Protein AF-0000000075740253 (afdb_homodimer)

Organism: Mycobacterium marinum (strain ATCC BAA-535 / M) (NCBI:txid216594)

Radius of gyration: 26.01 Å; Cα contacts (8 Å, |Δi|>4): 1065; chains: 2; bounding box: 44×81×61 Å

Sequence (544 aa):
MAKDFRFGLSVRFIKSRAALQELAKRAEDLGFDILCVPDHLGAAAPFPTLTAAAMVTTKMRLSMYVLNAAFYKPALLSRDAEALDLLSEGRLELGLGTGYVREEFDAAELPYPSAGARVDYLEHMTAYLKQHHPTVPILIAGNGNRVMTLAAQQADIVGLTGSNVHGADDPLAERVDFVRRAAGDRFDALELNLAITALPNEGETAPDLAMTRRYAPELSDEQILALHSVLGGSPREIADTLAGYRDIYGVTSFTVQDNHLDNFAKVIAELRMAKDFRFGLSVRFIKSRAALQELAKRAEDLGFDILCVPDHLGAAAPFPTLTAAAMVTTKMRLSMYVLNAAFYKPALLSRDAEALDLLSEGRLELGLGTGYVREEFDAAELPYPSAGARVDYLEHMTAYLKQHHPTVPILIAGNGNRVMTLAAQQADIVGLTGSNVHGADDPLAERVDFVRRAAGDRFDALELNLAITALPNEGETAPDLAMTRRYAPELSDEQILALHSVLGGSPREIADTLAGYRDIYGVTSFTVQDNHLDNFAKVIAELR

Structure (mmCIF, N/CA/C/O backbone):
data_AF-0000000075740253-model_v1
#
loop_
_entity.id
_entity.type
_entity.pdbx_description
1 polymer 'Conserved hypothetical oxidoreductase'
#
loop_
_atom_site.group_PDB
_atom_site.id
_atom_site.type_symbol
_atom_site.label_atom_id
_atom_site.label_alt_id
_atom_site.label_comp_id
_atom_site.label_asym_id
_atom_site.label_entity_id
_atom_site.label_seq_id
_atom_site.pdbx_PDB_ins_code
_atom_site.Cartn_x
_atom_site.Cartn_y
_atom_site.Cartn_z
_atom_site.occupancy
_atom_site.B_iso_or_equiv
_atom_site.auth_seq_id
_atom_site.auth_comp_id
_atom_site.auth_asym_id
_atom_site.auth_atom_id
_atom_site.pdbx_PDB_model_num
ATOM 1 N N . MET A 1 1 ? 12.32 -22.109 -29.703 1 45.5 1 MET A N 1
ATOM 2 C CA . MET A 1 1 ? 13.203 -22.266 -28.547 1 45.5 1 MET A CA 1
ATOM 3 C C . MET A 1 1 ? 12.422 -22.188 -27.25 1 45.5 1 MET A C 1
ATOM 5 O O . MET A 1 1 ? 11.453 -21.422 -27.141 1 45.5 1 MET A O 1
ATOM 9 N N . ALA A 1 2 ? 12.602 -23.141 -26.375 1 66.12 2 ALA A N 1
ATOM 10 C CA . ALA A 1 2 ? 11.828 -23.25 -25.141 1 66.12 2 ALA A CA 1
ATOM 11 C C . ALA A 1 2 ? 12.008 -22.016 -24.266 1 66.12 2 ALA A C 1
ATOM 13 O O . ALA A 1 2 ? 13.102 -21.438 -24.219 1 66.12 2 ALA A O 1
ATOM 14 N N . LYS A 1 3 ? 10.922 -21.469 -23.812 1 80.62 3 LYS A N 1
ATOM 15 C CA . LYS A 1 3 ? 10.961 -20.359 -22.875 1 80.62 3 LYS A CA 1
ATOM 16 C C . LYS A 1 3 ? 11.812 -20.703 -21.656 1 80.62 3 LYS A C 1
ATOM 18 O O . LYS A 1 3 ? 11.828 -21.844 -21.203 1 80.62 3 LYS A O 1
ATOM 23 N N . ASP A 1 4 ? 12.531 -19.766 -21.188 1 92.25 4 ASP A N 1
ATOM 24 C CA . ASP A 1 4 ? 13.375 -19.938 -20.016 1 92.25 4 ASP A CA 1
ATOM 25 C C . ASP A 1 4 ? 12.539 -20.109 -18.75 1 92.25 4 ASP A C 1
ATOM 27 O O . ASP A 1 4 ? 11.391 -19.656 -18.688 1 92.25 4 ASP A O 1
ATOM 31 N N . PHE A 1 5 ? 13.109 -20.781 -17.797 1 97.94 5 PHE A N 1
ATOM 32 C CA . PHE A 1 5 ? 12.445 -20.969 -16.516 1 97.94 5 PHE A CA 1
ATOM 33 C C . PHE A 1 5 ? 12.422 -19.656 -15.727 1 97.94 5 PHE A C 1
ATOM 35 O O . PHE A 1 5 ? 13.367 -18.875 -15.781 1 97.94 5 PHE A O 1
ATOM 42 N N . ARG A 1 6 ? 11.359 -19.484 -15.062 1 98.19 6 ARG A N 1
ATOM 43 C CA . ARG A 1 6 ? 11.273 -18.469 -14.016 1 98.19 6 ARG A CA 1
ATOM 44 C C . ARG A 1 6 ? 10.797 -19.078 -12.695 1 98.19 6 ARG A C 1
ATOM 46 O O . ARG A 1 6 ? 9.883 -19.906 -12.688 1 98.19 6 ARG A O 1
ATOM 53 N N . PHE A 1 7 ? 11.438 -18.641 -11.648 1 98.69 7 PHE A N 1
ATOM 54 C CA . PHE A 1 7 ? 11.148 -19.219 -10.336 1 98.69 7 PHE A CA 1
ATOM 55 C C . PHE A 1 7 ? 10.703 -18.141 -9.359 1 98.69 7 PHE A C 1
ATOM 57 O O . PHE A 1 7 ? 11.375 -17.109 -9.211 1 98.69 7 PHE A O 1
ATOM 64 N N . GLY A 1 8 ? 9.578 -18.406 -8.719 1 98.5 8 GLY A N 1
ATOM 65 C CA . GLY A 1 8 ? 9.031 -17.453 -7.754 1 98.5 8 GLY A CA 1
ATOM 66 C C . GLY A 1 8 ? 9.094 -17.969 -6.324 1 98.5 8 GLY A C 1
ATOM 67 O O . GLY A 1 8 ? 8.977 -19.172 -6.082 1 98.5 8 GLY A O 1
ATOM 68 N N . LEU A 1 9 ? 9.273 -17.078 -5.449 1 98.62 9 LEU A N 1
ATOM 69 C CA . LEU A 1 9 ? 9.234 -17.328 -4.012 1 98.62 9 LEU A CA 1
ATOM 70 C C . LEU A 1 9 ? 8.102 -16.547 -3.348 1 98.62 9 LEU A C 1
ATOM 72 O O . LEU A 1 9 ? 8.055 -15.32 -3.436 1 98.62 9 LEU A O 1
ATOM 76 N N . SER A 1 10 ? 7.227 -17.234 -2.691 1 98.06 10 SER A N 1
ATOM 77 C CA . SER A 1 10 ? 6.078 -16.625 -2.041 1 98.06 10 SER A CA 1
ATOM 78 C C . SER A 1 10 ? 6.348 -16.375 -0.56 1 98.06 10 SER A C 1
ATOM 80 O O . SER A 1 10 ? 6.664 -17.312 0.182 1 98.06 10 SER A O 1
ATOM 82 N N . VAL A 1 11 ? 6.191 -15.164 -0.185 1 98.06 11 VAL A N 1
ATOM 83 C CA . VAL A 1 11 ? 6.406 -14.742 1.196 1 98.06 11 VAL A CA 1
ATOM 84 C C . VAL A 1 11 ? 5.066 -14.398 1.846 1 98.06 11 VAL A C 1
ATOM 86 O O . VAL A 1 11 ? 4.453 -13.375 1.527 1 98.06 11 VAL A O 1
ATOM 89 N N . ARG A 1 12 ? 4.695 -15.164 2.814 1 95.88 12 ARG A N 1
ATOM 90 C CA . ARG A 1 12 ? 3.381 -14.984 3.418 1 95.88 12 ARG A CA 1
ATOM 91 C C . ARG A 1 12 ? 3.465 -14.102 4.66 1 95.88 12 ARG A C 1
ATOM 93 O O . ARG A 1 12 ? 2.523 -13.367 4.977 1 95.88 12 ARG A O 1
ATOM 100 N N . PHE A 1 13 ? 4.609 -14.234 5.352 1 97.19 13 PHE A N 1
ATOM 101 C CA . PHE A 1 13 ? 4.777 -13.492 6.59 1 97.19 13 PHE A CA 1
ATOM 102 C C . PHE A 1 13 ? 6.129 -12.781 6.617 1 97.19 13 PHE A C 1
ATOM 104 O O . PHE A 1 13 ? 7.094 -13.258 6.012 1 97.19 13 PHE A O 1
ATOM 111 N N . ILE A 1 14 ? 6.164 -11.727 7.254 1 97.5 14 ILE A N 1
ATOM 112 C CA . ILE A 1 14 ? 7.418 -11.023 7.504 1 97.5 14 ILE A CA 1
ATOM 113 C C . ILE A 1 14 ? 7.594 -10.805 9 1 97.5 14 ILE A C 1
ATOM 115 O O . ILE A 1 14 ? 6.637 -10.469 9.703 1 97.5 14 ILE A O 1
ATOM 119 N N . LYS A 1 15 ? 8.773 -10.984 9.492 1 97.12 15 LYS A N 1
ATOM 120 C CA . LYS A 1 15 ? 9.055 -10.93 10.922 1 97.12 15 LYS A CA 1
ATOM 121 C C . LYS A 1 15 ? 9.656 -9.578 11.312 1 97.12 15 LYS A C 1
ATOM 123 O O . LYS A 1 15 ? 9.453 -9.102 12.43 1 97.12 15 LYS A O 1
ATOM 128 N N . SER A 1 16 ? 10.445 -9.078 10.523 1 98.31 16 SER A N 1
ATOM 129 C CA . SER A 1 16 ? 11.133 -7.801 10.711 1 98.31 16 SER A CA 1
ATOM 130 C C . SER A 1 16 ? 11.641 -7.246 9.383 1 98.31 16 SER A C 1
ATOM 132 O O . SER A 1 16 ? 11.672 -7.961 8.375 1 98.31 16 SER A O 1
ATOM 134 N N . ARG A 1 17 ? 11.992 -6.031 9.391 1 98.31 17 ARG A N 1
ATOM 135 C CA . ARG A 1 17 ? 12.617 -5.422 8.219 1 98.31 17 ARG A CA 1
ATOM 136 C C . ARG A 1 17 ? 13.891 -6.168 7.832 1 98.31 17 ARG A C 1
ATOM 138 O O . ARG A 1 17 ? 14.07 -6.527 6.664 1 98.31 17 ARG A O 1
ATOM 145 N N . ALA A 1 18 ? 14.703 -6.387 8.797 1 98.38 18 ALA A N 1
ATOM 146 C CA . ALA A 1 18 ? 15.992 -7.035 8.57 1 98.38 18 ALA A CA 1
ATOM 147 C C . ALA A 1 18 ? 15.805 -8.438 7.988 1 98.38 18 ALA A C 1
ATOM 149 O O . ALA A 1 18 ? 16.516 -8.828 7.055 1 98.38 18 ALA A O 1
ATOM 150 N N . ALA A 1 19 ? 14.852 -9.141 8.523 1 98.38 19 ALA A N 1
ATOM 151 C CA . ALA A 1 19 ? 14.594 -10.5 8.047 1 98.38 19 ALA A CA 1
ATOM 152 C C . ALA A 1 19 ? 14.109 -10.492 6.602 1 98.38 19 ALA A C 1
ATOM 154 O O . ALA A 1 19 ? 14.508 -11.344 5.801 1 98.38 19 ALA A O 1
ATOM 155 N N . LEU A 1 20 ? 13.25 -9.578 6.305 1 98.62 20 LEU A N 1
ATOM 156 C CA . LEU A 1 20 ? 12.758 -9.477 4.934 1 98.62 20 LEU A CA 1
ATOM 157 C C . LEU A 1 20 ? 13.891 -9.117 3.977 1 98.62 20 LEU A C 1
ATOM 159 O O . LEU A 1 20 ? 13.992 -9.68 2.885 1 98.62 20 LEU A O 1
ATOM 163 N N . GLN A 1 21 ? 14.703 -8.117 4.387 1 98.5 21 GLN A N 1
ATOM 164 C CA . GLN A 1 21 ? 15.828 -7.695 3.553 1 98.5 21 GLN A CA 1
ATOM 165 C C . GLN A 1 21 ? 16.766 -8.867 3.264 1 98.5 21 GLN A C 1
ATOM 167 O O . GLN A 1 21 ? 17.156 -9.078 2.117 1 98.5 21 GLN A O 1
ATOM 172 N N . GLU A 1 22 ? 17.047 -9.578 4.289 1 98.44 22 GLU A N 1
ATOM 173 C CA . GLU A 1 22 ? 17.922 -10.734 4.137 1 98.44 22 GLU A CA 1
ATOM 174 C C . GLU A 1 22 ? 17.297 -11.781 3.223 1 98.44 22 GLU A C 1
ATOM 176 O O . GLU A 1 22 ? 17.953 -12.32 2.332 1 98.44 22 GLU A O 1
ATOM 181 N N . LEU A 1 23 ? 16.062 -12.031 3.428 1 98.56 23 LEU A N 1
ATOM 182 C CA . LEU A 1 23 ? 15.352 -13.023 2.627 1 98.56 23 LEU A CA 1
ATOM 183 C C . LEU A 1 23 ? 15.336 -12.625 1.155 1 98.56 23 LEU A C 1
ATOM 185 O O . LEU A 1 23 ? 15.617 -13.445 0.281 1 98.56 23 LEU A O 1
ATOM 189 N N . ALA A 1 24 ? 15.008 -11.414 0.865 1 98.69 24 ALA A N 1
ATOM 190 C CA . ALA A 1 24 ? 14.906 -10.93 -0.508 1 98.69 24 ALA A CA 1
ATOM 191 C C . ALA A 1 24 ? 16.25 -11.008 -1.218 1 98.69 24 ALA A C 1
ATOM 193 O O . ALA A 1 24 ? 16.344 -11.484 -2.352 1 98.69 24 ALA A O 1
ATOM 194 N N . LYS A 1 25 ? 17.297 -10.547 -0.549 1 98.62 25 LYS A N 1
ATOM 195 C CA . LYS A 1 25 ? 18.641 -10.586 -1.125 1 98.62 25 LYS A CA 1
ATOM 196 C C . LYS A 1 25 ? 19.094 -12.023 -1.365 1 98.62 25 LYS A C 1
ATOM 198 O O . LYS A 1 25 ? 19.641 -12.336 -2.424 1 98.62 25 LYS A O 1
ATOM 203 N N . ARG A 1 26 ? 18.828 -12.844 -0.36 1 98.38 26 ARG A N 1
ATOM 204 C CA . ARG A 1 26 ? 19.219 -14.242 -0.479 1 98.38 26 ARG A CA 1
ATOM 205 C C . ARG A 1 26 ? 18.469 -14.922 -1.633 1 98.38 26 ARG A C 1
ATOM 207 O O . ARG A 1 26 ? 19.078 -15.656 -2.414 1 98.38 26 ARG A O 1
ATOM 214 N N . ALA A 1 27 ? 17.203 -14.688 -1.697 1 98.62 27 ALA A N 1
ATOM 215 C CA . ALA A 1 27 ? 16.406 -15.258 -2.779 1 98.62 27 ALA A CA 1
ATOM 216 C C . ALA A 1 27 ? 16.953 -14.852 -4.141 1 98.62 27 ALA A C 1
ATOM 218 O O . ALA A 1 27 ? 17.094 -15.68 -5.039 1 98.62 27 ALA A O 1
ATOM 219 N N . GLU A 1 28 ? 17.25 -13.586 -4.281 1 98.56 28 GLU A N 1
ATOM 220 C CA . GLU A 1 28 ? 17.828 -13.094 -5.535 1 98.56 28 GLU A CA 1
ATOM 221 C C . GLU A 1 28 ? 19.156 -13.773 -5.832 1 98.56 28 GLU A C 1
ATOM 223 O O . GLU A 1 28 ? 19.391 -14.219 -6.957 1 98.56 28 GLU A O 1
ATOM 228 N N . ASP A 1 29 ? 19.953 -13.898 -4.824 1 98.12 29 ASP A N 1
ATOM 229 C CA . ASP A 1 29 ? 21.281 -14.492 -4.977 1 98.12 29 ASP A CA 1
ATOM 230 C C . ASP A 1 29 ? 21.172 -15.977 -5.34 1 98.12 29 ASP A C 1
ATOM 232 O O . ASP A 1 29 ? 22.031 -16.5 -6.051 1 98.12 29 ASP A O 1
ATOM 236 N N . LEU A 1 30 ? 20.141 -16.609 -4.895 1 98 30 LEU A N 1
ATOM 237 C CA . LEU A 1 30 ? 19.969 -18.047 -5.09 1 98 30 LEU A CA 1
ATOM 238 C C . LEU A 1 30 ? 19.312 -18.328 -6.438 1 98 30 LEU A C 1
ATOM 240 O O . LEU A 1 30 ? 19.125 -19.5 -6.805 1 98 30 LEU A O 1
ATOM 244 N N . GLY A 1 31 ? 18.922 -17.281 -7.109 1 97.69 31 GLY A N 1
ATOM 245 C CA . GLY A 1 31 ? 18.5 -17.484 -8.484 1 97.69 31 GLY A CA 1
ATOM 246 C C . GLY A 1 31 ? 17 -17.391 -8.656 1 97.69 31 GLY A C 1
ATOM 247 O O . GLY A 1 31 ? 16.469 -17.688 -9.734 1 97.69 31 GLY A O 1
ATOM 248 N N . PHE A 1 32 ? 16.297 -17.016 -7.645 1 98.62 32 PHE A N 1
ATOM 249 C CA . PHE A 1 32 ? 14.875 -16.75 -7.816 1 98.62 32 PHE A CA 1
ATOM 250 C C . PHE A 1 32 ? 14.656 -15.523 -8.695 1 98.62 32 PHE A C 1
ATOM 252 O O . PHE A 1 32 ? 15.398 -14.547 -8.602 1 98.62 32 PHE A O 1
ATOM 259 N N . ASP A 1 33 ? 13.617 -15.57 -9.508 1 98.5 33 ASP A N 1
ATOM 260 C CA . ASP A 1 33 ? 13.3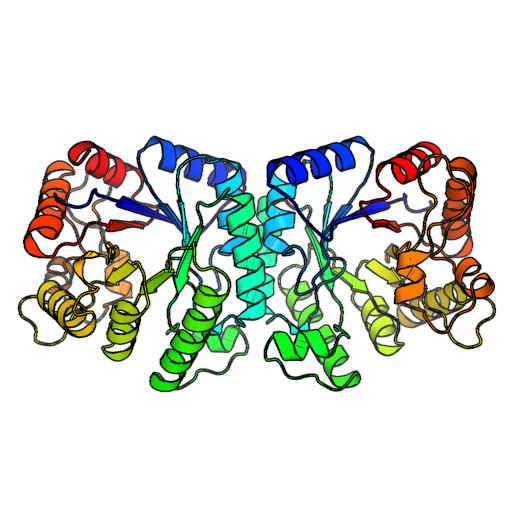52 -14.516 -10.477 1 98.5 33 ASP A CA 1
ATOM 261 C C . ASP A 1 33 ? 12.258 -13.57 -9.969 1 98.5 33 ASP A C 1
ATOM 263 O O . ASP A 1 33 ? 12.156 -12.43 -10.422 1 98.5 33 ASP A O 1
ATOM 267 N N . ILE A 1 34 ? 11.398 -14.062 -9.078 1 98.69 34 ILE A N 1
ATOM 268 C CA . ILE A 1 34 ? 10.227 -13.305 -8.656 1 98.69 34 ILE A CA 1
ATOM 269 C C . ILE A 1 34 ? 10.008 -13.484 -7.156 1 98.69 34 ILE A C 1
ATOM 271 O O . ILE A 1 34 ? 10.086 -14.602 -6.637 1 98.69 34 ILE A O 1
ATOM 275 N N . LEU A 1 35 ? 9.812 -12.453 -6.461 1 98.81 35 LEU A N 1
ATOM 276 C CA . LEU A 1 35 ? 9.312 -12.492 -5.094 1 98.81 35 LEU A CA 1
ATOM 277 C C . LEU A 1 35 ? 7.816 -12.18 -5.055 1 98.81 35 LEU A C 1
ATOM 279 O O . LEU A 1 35 ? 7.375 -11.156 -5.586 1 98.81 35 LEU A O 1
ATOM 283 N N . CYS A 1 36 ? 7.059 -13.055 -4.414 1 98.69 36 CYS A N 1
ATOM 284 C CA . CYS A 1 36 ? 5.605 -12.938 -4.395 1 98.69 36 CYS A CA 1
ATOM 285 C C . CYS A 1 36 ? 5.094 -12.711 -2.977 1 98.69 36 CYS A C 1
ATOM 287 O O . CYS A 1 36 ? 5.609 -13.305 -2.025 1 98.69 36 CYS A O 1
ATOM 289 N N . VAL A 1 37 ? 4.133 -11.867 -2.885 1 98.75 37 VAL A N 1
ATOM 290 C CA . VAL A 1 37 ? 3.41 -11.68 -1.631 1 98.75 37 VAL A CA 1
ATOM 291 C C . VAL A 1 37 ? 1.909 -11.828 -1.871 1 98.75 37 VAL A C 1
ATOM 293 O O . VAL A 1 37 ? 1.281 -10.969 -2.488 1 98.75 37 VAL A O 1
ATOM 296 N N . PRO A 1 38 ? 1.327 -12.914 -1.422 1 97 38 PRO A N 1
ATOM 297 C CA . PRO A 1 38 ? -0.111 -13.102 -1.627 1 97 38 PRO A CA 1
ATOM 298 C C . PRO A 1 38 ? -0.957 -12.133 -0.802 1 97 38 PRO A C 1
ATOM 300 O O . PRO A 1 38 ? -0.453 -11.516 0.137 1 97 38 PRO A O 1
ATOM 303 N N . ASP A 1 39 ? -2.199 -11.992 -1.171 1 97.75 39 ASP A N 1
ATOM 304 C CA . ASP A 1 39 ? -3.113 -11.008 -0.61 1 97.75 39 ASP A CA 1
ATOM 305 C C . ASP A 1 39 ? -4.133 -11.664 0.317 1 97.75 39 ASP A C 1
ATOM 307 O O . ASP A 1 39 ? -5.254 -11.961 -0.097 1 97.75 39 ASP A O 1
ATOM 311 N N . HIS A 1 40 ? -3.783 -11.836 1.557 1 96.81 40 HIS A N 1
ATOM 312 C CA . HIS A 1 40 ? -4.66 -12.406 2.572 1 96.81 40 HIS A CA 1
ATOM 313 C C . HIS A 1 40 ? -4.672 -11.555 3.834 1 96.81 40 HIS A C 1
ATOM 315 O O . HIS A 1 40 ? -3.645 -10.992 4.219 1 96.81 40 HIS A O 1
ATOM 321 N N . LEU A 1 41 ? -5.844 -11.398 4.402 1 97.06 41 LEU A N 1
ATOM 322 C CA . LEU A 1 41 ? -5.891 -10.805 5.734 1 97.06 41 LEU A CA 1
ATOM 323 C C . LEU A 1 41 ? -5.191 -11.695 6.754 1 97.06 41 LEU A C 1
ATOM 325 O O . LEU A 1 41 ? -5.324 -12.922 6.707 1 97.06 41 LEU A O 1
ATOM 329 N N . GLY A 1 42 ? -4.426 -11.148 7.594 1 95.12 42 GLY A N 1
ATOM 330 C CA . GLY A 1 42 ? -3.643 -11.898 8.562 1 95.12 42 GLY A CA 1
ATOM 331 C C . GLY A 1 42 ? -2.248 -12.242 8.07 1 95.12 42 GLY A C 1
ATOM 332 O O . GLY A 1 42 ? -1.461 -12.859 8.789 1 95.12 42 GLY A O 1
ATOM 333 N N . ALA A 1 43 ? -1.908 -11.852 6.883 1 97 43 ALA A N 1
ATOM 334 C CA . ALA A 1 43 ? -0.596 -12.062 6.281 1 97 43 ALA A CA 1
ATOM 335 C C . ALA A 1 43 ? 0.077 -10.742 5.934 1 97 43 ALA A C 1
ATOM 337 O O . ALA A 1 43 ? -0.437 -9.672 6.273 1 97 43 ALA A O 1
ATOM 338 N N . ALA A 1 44 ? 1.289 -10.844 5.418 1 98.06 44 ALA A N 1
ATOM 339 C CA . ALA A 1 44 ? 2.027 -9.656 5.008 1 98.06 44 ALA A CA 1
ATOM 340 C C . ALA A 1 44 ? 1.247 -8.852 3.971 1 98.06 44 ALA A C 1
ATOM 342 O O . ALA A 1 44 ? 0.586 -9.43 3.102 1 98.06 44 ALA A O 1
ATOM 343 N N . ALA A 1 45 ? 1.325 -7.527 4.117 1 98.69 45 ALA A N 1
ATOM 344 C CA . ALA A 1 45 ? 0.688 -6.648 3.135 1 98.69 45 ALA A CA 1
ATOM 345 C C . ALA A 1 45 ? 1.474 -6.629 1.826 1 98.69 45 ALA A C 1
ATOM 347 O O . ALA A 1 45 ? 2.68 -6.379 1.823 1 98.69 45 ALA A O 1
ATOM 348 N N . PRO A 1 46 ? 0.821 -6.781 0.743 1 98.75 46 PRO A N 1
ATOM 349 C CA . PRO A 1 46 ? 1.539 -6.938 -0.524 1 98.75 46 PRO A CA 1
ATOM 350 C C . PRO A 1 46 ? 2.389 -5.715 -0.875 1 98.75 46 PRO A C 1
ATOM 352 O O . PRO A 1 46 ? 3.598 -5.84 -1.081 1 98.75 46 PRO A O 1
ATOM 355 N N . PHE A 1 47 ? 1.855 -4.535 -0.812 1 98.75 47 PHE A N 1
ATOM 356 C CA . PHE A 1 47 ? 2.525 -3.375 -1.39 1 98.75 47 PHE A CA 1
ATOM 357 C C . PHE A 1 47 ? 3.666 -2.908 -0.495 1 98.75 47 PHE A C 1
ATOM 359 O O . PHE A 1 47 ? 4.785 -2.699 -0.965 1 98.75 47 PHE A O 1
ATOM 366 N N . PRO A 1 48 ? 3.414 -2.795 0.836 1 98.88 48 PRO A N 1
ATOM 367 C CA . PRO A 1 48 ? 4.566 -2.445 1.67 1 98.88 48 PRO A CA 1
ATOM 368 C C . PRO A 1 48 ? 5.691 -3.477 1.585 1 98.88 48 PRO A C 1
ATOM 370 O O . PRO A 1 48 ? 6.859 -3.111 1.437 1 98.88 48 PRO A O 1
ATOM 373 N N . THR A 1 49 ? 5.363 -4.715 1.583 1 98.94 49 THR A N 1
ATOM 374 C CA . THR A 1 49 ? 6.359 -5.781 1.603 1 98.94 49 THR A CA 1
ATOM 375 C C . THR A 1 49 ? 7.141 -5.816 0.293 1 98.94 49 THR A C 1
ATOM 377 O O . THR A 1 49 ? 8.375 -5.852 0.302 1 98.94 49 THR A O 1
ATOM 380 N N . LEU A 1 50 ? 6.41 -5.734 -0.768 1 98.94 50 LEU A N 1
ATOM 381 C CA . LEU A 1 50 ? 7.066 -5.781 -2.07 1 98.94 50 LEU A CA 1
ATOM 382 C C . LEU A 1 50 ? 7.898 -4.527 -2.305 1 98.94 50 LEU A C 1
ATOM 384 O O . LEU A 1 50 ? 8.953 -4.586 -2.945 1 98.94 50 LEU A O 1
ATOM 388 N N . THR A 1 51 ? 7.418 -3.387 -1.806 1 98.88 51 THR A N 1
ATOM 389 C CA . THR A 1 51 ? 8.195 -2.162 -1.944 1 98.88 51 THR A CA 1
ATOM 390 C C . THR A 1 51 ? 9.508 -2.262 -1.166 1 98.88 51 THR A C 1
ATOM 392 O O . THR A 1 51 ? 10.562 -1.896 -1.676 1 98.88 51 THR A O 1
ATOM 395 N N . ALA A 1 52 ? 9.414 -2.748 0.039 1 98.88 52 ALA A N 1
ATOM 396 C CA . ALA A 1 52 ? 10.633 -2.941 0.829 1 98.88 52 ALA A CA 1
ATOM 397 C C . ALA A 1 52 ? 11.602 -3.873 0.115 1 98.88 52 ALA A C 1
ATOM 399 O O . ALA A 1 52 ? 12.805 -3.602 0.063 1 98.88 52 ALA A O 1
ATOM 400 N N . ALA A 1 53 ? 11.086 -4.961 -0.447 1 98.88 53 ALA A N 1
ATOM 401 C CA . ALA A 1 53 ? 11.922 -5.898 -1.192 1 98.88 53 ALA A CA 1
ATOM 402 C C . ALA A 1 53 ? 12.539 -5.23 -2.418 1 98.88 53 ALA A C 1
ATOM 404 O O . ALA A 1 53 ? 13.703 -5.461 -2.738 1 98.88 53 ALA A O 1
ATOM 405 N N . ALA A 1 54 ? 11.758 -4.418 -3.078 1 98.75 54 ALA A N 1
ATOM 406 C CA . ALA A 1 54 ? 12.234 -3.695 -4.254 1 98.75 54 ALA A CA 1
ATOM 407 C C . ALA A 1 54 ? 13.453 -2.842 -3.92 1 98.75 54 ALA A C 1
ATOM 409 O O . ALA A 1 54 ? 14.383 -2.732 -4.723 1 98.75 54 ALA A O 1
ATOM 410 N N . MET A 1 55 ? 13.484 -2.305 -2.711 1 98.5 55 MET A N 1
ATOM 411 C CA . MET A 1 55 ? 14.5 -1.34 -2.311 1 98.5 55 MET A CA 1
ATOM 412 C C . MET A 1 55 ? 15.836 -2.035 -2.047 1 98.5 55 MET A C 1
ATOM 414 O O . MET A 1 55 ? 16.875 -1.378 -1.945 1 98.5 55 MET A O 1
ATOM 418 N N . VAL A 1 56 ? 15.836 -3.375 -1.99 1 98.38 56 VAL A N 1
ATOM 419 C CA . VAL A 1 56 ? 17.078 -4.031 -1.594 1 98.38 56 VAL A CA 1
ATOM 420 C C . VAL A 1 56 ? 17.469 -5.086 -2.631 1 98.38 56 VAL A C 1
ATOM 422 O O . VAL A 1 56 ? 18.406 -5.855 -2.426 1 98.38 56 VAL A O 1
ATOM 425 N N . THR A 1 57 ? 16.703 -5.215 -3.697 1 98.56 57 THR A N 1
ATOM 426 C CA . THR A 1 57 ? 17.016 -6.102 -4.812 1 98.56 57 THR A CA 1
ATOM 427 C C . THR A 1 57 ? 17.156 -5.309 -6.113 1 98.56 57 THR A C 1
ATOM 429 O O . THR A 1 57 ? 16.781 -4.137 -6.168 1 98.56 57 THR A O 1
ATOM 432 N N . THR A 1 58 ? 17.672 -5.938 -7.176 1 97.38 58 THR A N 1
ATOM 433 C CA . THR A 1 58 ? 17.953 -5.172 -8.383 1 97.38 58 THR A CA 1
ATOM 434 C C . THR A 1 58 ? 17.406 -5.879 -9.617 1 97.38 58 THR A C 1
ATOM 436 O O . THR A 1 58 ? 17.172 -5.246 -10.656 1 97.38 58 THR A O 1
ATOM 439 N N . LYS A 1 59 ? 17.172 -7.172 -9.523 1 97.44 59 LYS A N 1
ATOM 440 C CA . LYS A 1 59 ? 16.812 -7.922 -10.727 1 97.44 59 LYS A CA 1
ATOM 441 C C . LYS A 1 59 ? 15.484 -8.641 -10.539 1 97.44 59 LYS A C 1
ATOM 443 O O . LYS A 1 59 ? 14.695 -8.75 -11.477 1 97.44 59 LYS A O 1
ATOM 448 N N . MET A 1 60 ? 15.297 -9.086 -9.359 1 97.75 60 MET A N 1
ATOM 449 C CA . MET A 1 60 ? 14.125 -9.906 -9.047 1 97.75 60 MET A CA 1
ATOM 450 C C . MET A 1 60 ? 12.836 -9.125 -9.289 1 97.75 60 MET A C 1
ATOM 452 O O . MET A 1 60 ? 12.727 -7.965 -8.891 1 97.75 60 MET A O 1
ATOM 456 N N . ARG A 1 61 ? 11.945 -9.703 -9.992 1 98.62 61 ARG A N 1
ATOM 457 C CA . ARG A 1 61 ? 10.633 -9.109 -10.172 1 98.62 61 ARG A CA 1
ATOM 458 C C . ARG A 1 61 ? 9.805 -9.203 -8.891 1 98.62 61 ARG A C 1
ATOM 460 O O . ARG A 1 61 ? 10.102 -10.023 -8.023 1 98.62 61 ARG A O 1
ATOM 467 N N . LEU A 1 62 ? 8.859 -8.336 -8.781 1 98.69 62 LEU A N 1
ATOM 468 C CA . LEU A 1 62 ? 7.969 -8.242 -7.629 1 98.69 62 LEU A CA 1
ATOM 469 C C . LEU A 1 62 ? 6.52 -8.492 -8.039 1 98.69 62 LEU A C 1
ATOM 471 O O . LEU A 1 62 ? 6.004 -7.828 -8.945 1 98.69 62 LEU A O 1
ATOM 475 N N . SER A 1 63 ? 5.859 -9.406 -7.371 1 98.44 63 SER A N 1
ATOM 476 C CA . SER A 1 63 ? 4.52 -9.789 -7.809 1 98.44 63 SER A CA 1
ATOM 477 C C . SER A 1 63 ? 3.617 -10.094 -6.621 1 98.44 63 SER A C 1
ATOM 479 O O . SER A 1 63 ? 4.098 -10.305 -5.504 1 98.44 63 SER A O 1
ATOM 481 N N . MET A 1 64 ? 2.354 -9.945 -6.938 1 97.75 64 MET A N 1
ATOM 482 C CA . MET A 1 64 ? 1.363 -10.539 -6.047 1 97.75 64 MET A CA 1
ATOM 483 C C . MET A 1 64 ? 0.86 -11.867 -6.598 1 97.75 64 MET A C 1
ATOM 485 O O . MET A 1 64 ? 0.573 -11.984 -7.793 1 97.75 64 MET A O 1
ATOM 489 N N . TYR A 1 65 ? 0.785 -12.93 -5.914 1 95.69 65 TYR A N 1
ATOM 490 C CA . TYR A 1 65 ? 0.276 -14.227 -6.355 1 95.69 65 TYR A CA 1
ATOM 491 C C . TYR A 1 65 ? -0.759 -14.766 -5.375 1 95.69 65 TYR A C 1
ATOM 493 O O . TYR A 1 65 ? -0.43 -15.555 -4.484 1 95.69 65 TYR A O 1
ATOM 501 N N . VAL A 1 66 ? -1.897 -14.195 -5.457 1 96.94 66 VAL A N 1
ATOM 502 C CA . VAL A 1 66 ? -2.34 -13.047 -6.246 1 96.94 66 VAL A CA 1
ATOM 503 C C . VAL A 1 66 ? -3.141 -12.094 -5.363 1 96.94 66 VAL A C 1
ATOM 505 O O . VAL A 1 66 ? -3.504 -12.438 -4.234 1 96.94 66 VAL A O 1
ATOM 508 N N . LEU A 1 67 ? -3.367 -10.898 -5.879 1 98.5 67 LEU A N 1
ATOM 509 C CA . LEU A 1 67 ? -4.305 -9.984 -5.242 1 98.5 67 LEU A CA 1
ATOM 510 C C . LEU A 1 67 ? -5.738 -10.492 -5.375 1 98.5 67 LEU A C 1
ATOM 512 O O . LEU A 1 67 ? -6.125 -11 -6.43 1 98.5 67 LEU A O 1
ATOM 516 N N . ASN A 1 68 ? -6.496 -10.406 -4.309 1 98.31 68 ASN A N 1
ATOM 517 C CA . ASN A 1 68 ? -7.949 -10.461 -4.398 1 98.31 68 ASN A CA 1
ATOM 518 C C . ASN A 1 68 ? -8.523 -9.195 -5.043 1 98.31 68 ASN A C 1
ATOM 520 O O . ASN A 1 68 ? -8.57 -8.141 -4.41 1 98.31 68 ASN A O 1
ATOM 524 N N . ALA A 1 69 ? -8.969 -9.32 -6.238 1 98.38 69 ALA A N 1
ATOM 525 C CA . ALA A 1 69 ? -9.438 -8.148 -6.977 1 98.38 69 ALA A CA 1
ATOM 526 C C . ALA A 1 69 ? -10.516 -7.402 -6.199 1 98.38 69 ALA A C 1
ATOM 528 O O . ALA A 1 69 ? -10.562 -6.172 -6.219 1 98.38 69 ALA A O 1
ATOM 529 N N . ALA A 1 70 ? -11.312 -8.086 -5.445 1 97.69 70 ALA A N 1
ATOM 530 C CA . ALA A 1 70 ? -12.477 -7.516 -4.777 1 97.69 70 ALA A CA 1
ATOM 531 C C . ALA A 1 70 ? -12.062 -6.625 -3.609 1 97.69 70 ALA A C 1
ATOM 533 O O . ALA A 1 70 ? -12.867 -5.844 -3.098 1 97.69 70 ALA A O 1
ATOM 534 N N . PHE A 1 71 ? -10.859 -6.754 -3.186 1 98.38 71 PHE A N 1
ATOM 535 C CA . PHE A 1 71 ? -10.359 -5.945 -2.076 1 98.38 71 PHE A CA 1
ATOM 536 C C . PHE A 1 71 ? -10.039 -4.531 -2.539 1 98.38 71 PHE A C 1
ATOM 538 O O . PHE A 1 71 ? -9.789 -3.646 -1.718 1 98.38 71 PHE A O 1
ATOM 545 N N . TYR A 1 72 ? -10.078 -4.316 -3.854 1 98.44 72 TYR A N 1
ATOM 546 C CA . TYR A 1 72 ? -9.531 -3.068 -4.379 1 98.44 72 TYR A CA 1
ATOM 547 C C . TYR A 1 72 ? -10.523 -2.402 -5.328 1 98.44 72 TYR A C 1
ATOM 549 O O . TYR A 1 72 ? -11.43 -3.057 -5.848 1 98.44 72 TYR A O 1
ATOM 557 N N . LYS A 1 73 ? -10.336 -1.099 -5.461 1 98.62 73 LYS A N 1
ATOM 558 C CA . LYS A 1 73 ? -10.93 -0.33 -6.555 1 98.62 73 LYS A CA 1
ATOM 559 C C . LYS A 1 73 ? -9.898 -0.04 -7.641 1 98.62 73 LYS A C 1
ATOM 561 O O . LYS A 1 73 ? -8.742 0.265 -7.344 1 98.62 73 LYS A O 1
ATOM 566 N N . PRO A 1 74 ? -10.273 -0.114 -8.883 1 98.69 74 PRO A N 1
ATOM 567 C CA . PRO A 1 74 ? -9.312 -0.093 -9.984 1 98.69 74 PRO A CA 1
ATOM 568 C C . PRO A 1 74 ? -8.391 1.127 -9.945 1 98.69 74 PRO A C 1
ATOM 570 O O . PRO A 1 74 ? -7.172 0.986 -10.023 1 98.69 74 PRO A O 1
ATOM 573 N N . ALA A 1 75 ? -8.945 2.311 -9.75 1 98.81 75 ALA A N 1
ATOM 574 C CA . ALA A 1 75 ? -8.141 3.527 -9.789 1 98.81 75 ALA A CA 1
ATOM 575 C C . ALA A 1 75 ? -7.16 3.574 -8.617 1 98.81 75 ALA A C 1
ATOM 577 O O . ALA A 1 75 ? -6.027 4.031 -8.766 1 98.81 75 ALA A O 1
ATOM 578 N N . LEU A 1 76 ? -7.637 3.135 -7.457 1 98.75 76 LEU A N 1
ATOM 579 C CA . LEU A 1 76 ? -6.781 3.127 -6.277 1 98.75 76 LEU A CA 1
ATOM 580 C C . LEU A 1 76 ? -5.668 2.094 -6.422 1 98.75 76 LEU A C 1
ATOM 582 O O . LEU A 1 76 ? -4.508 2.379 -6.113 1 98.75 76 LEU A O 1
ATOM 586 N N . LEU A 1 77 ? -6.047 0.919 -6.918 1 98.81 77 LEU A N 1
ATOM 587 C CA . LEU A 1 77 ? -5.031 -0.1 -7.164 1 98.81 77 LEU A CA 1
ATOM 588 C C . LEU A 1 77 ? -4.043 0.362 -8.227 1 98.81 77 LEU A C 1
ATOM 590 O O . LEU A 1 77 ? -2.838 0.118 -8.117 1 98.81 77 LEU A O 1
ATOM 594 N N . SER A 1 78 ? -4.539 0.976 -9.258 1 98.81 78 SER A N 1
ATOM 595 C CA . SER A 1 78 ? -3.705 1.523 -10.328 1 98.81 78 SER A CA 1
ATOM 596 C C . SER A 1 78 ? -2.656 2.48 -9.773 1 98.81 78 SER A C 1
ATOM 598 O O . SER A 1 78 ? -1.484 2.414 -10.148 1 98.81 78 SER A O 1
ATOM 600 N N . ARG A 1 79 ? -3.025 3.338 -8.891 1 98.69 79 ARG A N 1
ATOM 601 C CA . ARG A 1 79 ? -2.111 4.281 -8.258 1 98.69 79 ARG A CA 1
ATOM 602 C C . ARG A 1 79 ? -1.014 3.553 -7.488 1 98.69 79 ARG A C 1
ATOM 604 O O . ARG A 1 79 ? 0.165 3.893 -7.609 1 98.69 79 ARG A O 1
ATOM 611 N N . ASP A 1 80 ? -1.367 2.592 -6.727 1 98.62 80 ASP A N 1
ATOM 612 C CA . ASP A 1 80 ? -0.396 1.826 -5.949 1 98.62 80 ASP A CA 1
ATOM 613 C C . ASP A 1 80 ? 0.542 1.043 -6.867 1 98.62 80 ASP A C 1
ATOM 615 O O . ASP A 1 80 ? 1.748 0.975 -6.617 1 98.62 80 ASP A O 1
ATOM 619 N N . ALA A 1 81 ? -0.028 0.47 -7.898 1 98.75 81 ALA A N 1
ATOM 620 C CA . ALA A 1 81 ? 0.763 -0.266 -8.883 1 98.75 81 ALA A CA 1
ATOM 621 C C . ALA A 1 81 ? 1.778 0.647 -9.562 1 98.75 81 ALA A C 1
ATOM 623 O O . ALA A 1 81 ? 2.934 0.264 -9.758 1 98.75 81 ALA A O 1
ATOM 624 N N . GLU A 1 82 ? 1.312 1.806 -9.914 1 98.56 82 GLU A N 1
ATOM 625 C CA . GLU A 1 82 ? 2.195 2.777 -10.547 1 98.56 82 GLU A CA 1
ATOM 626 C C . GLU A 1 82 ? 3.387 3.107 -9.648 1 98.56 82 GLU A C 1
ATOM 628 O O . GLU A 1 82 ? 4.527 3.145 -10.117 1 98.56 82 GLU A O 1
ATOM 633 N N . ALA A 1 83 ? 3.127 3.35 -8.43 1 98.75 83 ALA A N 1
ATOM 634 C CA . ALA A 1 83 ? 4.184 3.691 -7.484 1 98.75 83 ALA A CA 1
ATOM 635 C C . ALA A 1 83 ? 5.168 2.539 -7.324 1 98.75 83 ALA A C 1
ATOM 637 O O . ALA A 1 83 ? 6.387 2.744 -7.355 1 98.75 83 ALA A O 1
ATOM 638 N N . LEU A 1 84 ? 4.656 1.357 -7.117 1 98.81 84 LEU A N 1
ATOM 639 C CA . LEU A 1 84 ? 5.539 0.212 -6.938 1 98.81 84 LEU A CA 1
ATOM 640 C C . LEU A 1 84 ? 6.344 -0.061 -8.203 1 98.81 84 LEU A C 1
ATOM 642 O O . LEU A 1 84 ? 7.52 -0.426 -8.125 1 98.81 84 LEU A O 1
ATOM 646 N N . ASP A 1 85 ? 5.711 0.066 -9.367 1 98.81 85 ASP A N 1
ATOM 647 C CA . ASP A 1 85 ? 6.434 -0.103 -10.625 1 98.81 85 ASP A CA 1
ATOM 648 C C . ASP A 1 85 ? 7.57 0.906 -10.742 1 98.81 85 ASP A C 1
ATOM 650 O O . ASP A 1 85 ? 8.695 0.544 -11.109 1 98.81 85 ASP A O 1
ATOM 654 N N . LEU A 1 86 ? 7.312 2.113 -10.406 1 98.75 86 LEU A N 1
ATOM 655 C CA . LEU A 1 86 ? 8.32 3.168 -10.43 1 98.75 86 LEU A CA 1
ATOM 656 C C . LEU A 1 86 ? 9.445 2.869 -9.438 1 98.75 86 LEU A C 1
ATOM 658 O O . LEU A 1 86 ? 10.625 2.939 -9.789 1 98.75 86 LEU A O 1
ATOM 662 N N . LEU A 1 87 ? 9.109 2.461 -8.242 1 98.75 87 LEU A N 1
ATOM 663 C CA . LEU A 1 87 ? 10.062 2.273 -7.152 1 98.75 87 LEU A CA 1
ATOM 664 C C . LEU A 1 87 ? 10.875 0.997 -7.355 1 98.75 87 LEU A C 1
ATOM 666 O O . LEU A 1 87 ? 11.977 0.861 -6.812 1 98.75 87 LEU A O 1
ATOM 670 N N . SER A 1 88 ? 10.336 0.079 -8.117 1 98.69 88 SER A N 1
ATOM 671 C CA . SER A 1 88 ? 11.047 -1.151 -8.445 1 98.69 88 SER A CA 1
ATOM 672 C C . SER A 1 88 ? 11.82 -1.017 -9.758 1 98.69 88 SER A C 1
ATOM 674 O O . SER A 1 88 ? 12.516 -1.943 -10.172 1 98.69 88 SER A O 1
ATOM 676 N N . GLU A 1 89 ? 11.625 0.135 -10.367 1 98.31 89 GLU A N 1
ATOM 677 C CA . GLU A 1 89 ? 12.273 0.448 -11.641 1 98.31 89 GLU A CA 1
ATOM 678 C C . GLU A 1 89 ? 11.852 -0.524 -12.734 1 98.31 89 GLU A C 1
ATOM 680 O O . GLU A 1 89 ? 12.688 -1.071 -13.445 1 98.31 89 GLU A O 1
ATOM 685 N N . GLY A 1 90 ? 10.555 -0.773 -12.742 1 98.5 90 GLY A N 1
ATOM 686 C CA . GLY A 1 90 ? 9.945 -1.501 -13.844 1 98.5 90 GLY A CA 1
ATOM 687 C C . GLY A 1 90 ? 9.891 -3 -13.617 1 98.5 90 GLY A C 1
ATOM 688 O O . GLY A 1 90 ? 9.773 -3.775 -14.562 1 98.5 90 GLY A O 1
ATOM 689 N N . ARG A 1 91 ? 9.945 -3.48 -12.422 1 98.75 91 ARG A N 1
ATOM 690 C CA . ARG A 1 91 ? 10.062 -4.914 -12.164 1 98.75 91 ARG A CA 1
ATOM 691 C C . ARG A 1 91 ? 8.75 -5.492 -11.656 1 98.75 91 ARG A C 1
ATOM 693 O O . ARG A 1 91 ? 8.695 -6.648 -11.242 1 98.75 91 ARG A O 1
ATOM 700 N N . LEU A 1 92 ? 7.66 -4.711 -11.688 1 98.81 92 LEU A N 1
ATOM 701 C CA . LEU A 1 92 ? 6.379 -5.148 -11.148 1 98.81 92 LEU A CA 1
ATOM 702 C C . LEU A 1 92 ? 5.684 -6.113 -12.109 1 98.81 92 LEU A C 1
ATOM 704 O O . LEU A 1 92 ? 5.668 -5.887 -13.32 1 98.81 92 LEU A O 1
ATOM 708 N N . GLU A 1 93 ? 5.145 -7.191 -11.609 1 98.69 93 GLU A N 1
ATOM 709 C CA . GLU A 1 93 ? 4.102 -8.023 -12.211 1 98.69 93 GLU A CA 1
ATOM 710 C C . GLU A 1 93 ? 2.846 -8.039 -11.352 1 98.69 93 GLU A C 1
ATOM 712 O O . GLU A 1 93 ? 2.918 -8.289 -10.141 1 98.69 93 GLU A O 1
ATOM 717 N N . LEU A 1 94 ? 1.742 -7.793 -11.938 1 98.75 94 LEU A N 1
ATOM 718 C CA . LEU A 1 94 ? 0.512 -7.699 -11.156 1 98.75 94 LEU A CA 1
ATOM 719 C C . LEU A 1 94 ? -0.28 -9 -11.242 1 98.75 94 LEU A C 1
ATOM 721 O O . LEU A 1 94 ? -0.75 -9.383 -12.312 1 98.75 94 LEU A O 1
ATOM 725 N N . GLY A 1 95 ? -0.384 -9.648 -10.156 1 98.62 95 GLY A N 1
ATOM 726 C CA . GLY A 1 95 ? -1.187 -10.859 -10.078 1 98.62 95 GLY A CA 1
ATOM 727 C C . GLY A 1 95 ? -2.57 -10.625 -9.508 1 98.62 95 GLY A C 1
ATOM 728 O O . GLY A 1 95 ? -2.711 -10.023 -8.438 1 98.62 95 GLY A O 1
ATOM 729 N N . LEU A 1 96 ? -3.562 -11.133 -10.188 1 98.69 96 LEU A N 1
ATOM 730 C CA . LEU A 1 96 ? -4.953 -10.891 -9.812 1 98.69 96 LEU A CA 1
ATOM 731 C C . LEU A 1 96 ? -5.734 -12.195 -9.742 1 98.69 96 LEU A C 1
ATOM 733 O O . LEU A 1 96 ? -5.465 -13.125 -10.516 1 98.69 96 LEU A O 1
ATOM 737 N N . GLY A 1 97 ? -6.652 -12.242 -8.93 1 97.81 97 GLY A N 1
ATOM 738 C CA . GLY A 1 97 ? -7.648 -13.289 -8.805 1 97.81 97 GLY A CA 1
ATOM 739 C C . GLY A 1 97 ? -8.977 -12.797 -8.25 1 97.81 97 GLY A C 1
ATOM 740 O O . GLY A 1 97 ? -9.109 -11.625 -7.91 1 97.81 97 GLY A O 1
ATOM 741 N N . THR A 1 98 ? -9.945 -13.641 -8.156 1 96.25 98 THR A N 1
ATOM 742 C CA . THR A 1 98 ? -11.297 -13.273 -7.766 1 96.25 98 THR A CA 1
ATOM 743 C C . THR A 1 98 ? -11.43 -13.203 -6.246 1 96.25 98 THR A C 1
ATOM 745 O O . THR A 1 98 ? -12.336 -12.547 -5.727 1 96.25 98 THR A O 1
ATOM 748 N N . GLY A 1 99 ? -10.484 -13.789 -5.57 1 92.38 99 GLY A N 1
ATOM 749 C CA . GLY A 1 99 ? -10.75 -14.047 -4.168 1 92.38 99 GLY A CA 1
ATOM 750 C C . GLY A 1 99 ? -11.789 -15.133 -3.947 1 92.38 99 GLY A C 1
ATOM 751 O O . GLY A 1 99 ? -12.703 -15.297 -4.762 1 92.38 99 GLY A O 1
ATOM 752 N N . TYR A 1 100 ? -11.641 -15.938 -2.797 1 87.38 100 TYR A N 1
ATOM 753 C CA . TYR A 1 100 ? -12.555 -17.062 -2.643 1 87.38 100 TYR A CA 1
ATOM 754 C C . TYR A 1 100 ? -12.859 -17.328 -1.172 1 87.38 100 TYR A C 1
ATOM 756 O O . TYR A 1 100 ? -13.742 -18.125 -0.845 1 87.38 100 TYR A O 1
ATOM 764 N N . VAL A 1 101 ? -12.18 -16.672 -0.31 1 92.19 101 VAL A N 1
ATOM 765 C CA . VAL A 1 101 ? -12.344 -16.922 1.115 1 92.19 101 VAL A CA 1
ATOM 766 C C . VAL A 1 101 ? -13.422 -16 1.687 1 92.19 101 VAL A C 1
ATOM 768 O O . VAL A 1 101 ? -13.141 -14.844 2.006 1 92.19 101 VAL A O 1
ATOM 771 N N . ARG A 1 102 ? -14.578 -16.516 1.887 1 94.75 102 ARG A N 1
ATOM 772 C CA . ARG A 1 102 ? -15.719 -15.727 2.332 1 94.75 102 ARG A CA 1
ATOM 773 C C . ARG A 1 102 ? -15.398 -15 3.639 1 94.75 102 ARG A C 1
ATOM 775 O O . ARG A 1 102 ? -15.773 -13.844 3.82 1 94.75 102 ARG A O 1
ATOM 782 N N . GLU A 1 103 ? -14.727 -15.664 4.512 1 96.5 103 GLU A N 1
ATOM 783 C CA . GLU A 1 103 ? -14.391 -15.117 5.82 1 96.5 103 GLU A CA 1
ATOM 784 C C . GLU A 1 103 ? -13.578 -13.836 5.688 1 96.5 103 GLU A C 1
ATOM 786 O O . GLU A 1 103 ? -13.695 -12.93 6.516 1 96.5 103 GLU A O 1
ATOM 791 N N . GLU A 1 104 ? -12.773 -13.75 4.73 1 97.06 104 GLU A N 1
ATOM 792 C CA . GLU A 1 104 ? -11.953 -12.555 4.531 1 97.06 104 GLU A CA 1
ATOM 793 C C . GLU A 1 104 ? -12.797 -11.398 4 1 97.06 104 GLU A C 1
ATOM 795 O O . GLU A 1 104 ? -12.539 -10.234 4.332 1 97.06 104 GLU A O 1
ATOM 800 N N . PHE A 1 105 ? -13.781 -11.703 3.191 1 97.81 105 PHE A N 1
ATOM 801 C CA . PHE A 1 105 ? -14.711 -10.672 2.752 1 97.81 105 PHE A CA 1
ATOM 802 C C . PHE A 1 105 ? -15.461 -10.078 3.939 1 97.81 105 PHE A C 1
ATOM 804 O O . PHE A 1 105 ? -15.547 -8.859 4.086 1 97.81 105 PHE A O 1
ATOM 811 N N . ASP A 1 106 ? -15.914 -10.977 4.734 1 98.06 106 ASP A N 1
ATOM 812 C CA . ASP A 1 106 ? -16.641 -10.539 5.926 1 98.06 106 ASP A CA 1
ATOM 813 C C . ASP A 1 106 ? -15.758 -9.68 6.824 1 98.06 106 ASP A C 1
ATOM 815 O O . ASP A 1 106 ? -16.188 -8.609 7.27 1 98.06 106 ASP A O 1
ATOM 819 N N . ALA A 1 107 ? -14.555 -10.117 7.031 1 97.88 107 ALA A N 1
ATOM 820 C CA . ALA A 1 107 ? -13.609 -9.375 7.867 1 97.88 107 ALA A CA 1
ATOM 821 C C . ALA A 1 107 ? -13.305 -8.008 7.273 1 97.88 107 ALA A C 1
ATOM 823 O O . ALA A 1 107 ? -13.102 -7.035 8.008 1 97.88 107 ALA A O 1
ATOM 824 N N . ALA A 1 108 ? -13.32 -7.922 5.988 1 97.94 108 ALA A N 1
ATOM 825 C CA . ALA A 1 108 ? -13.023 -6.672 5.293 1 97.94 108 ALA A CA 1
ATOM 826 C C . ALA A 1 108 ? -14.281 -5.812 5.152 1 97.94 108 ALA A C 1
ATOM 828 O O . ALA A 1 108 ? -14.234 -4.727 4.574 1 97.94 108 ALA A O 1
ATOM 829 N N . GLU A 1 109 ? -15.375 -6.305 5.695 1 98.12 109 GLU A N 1
ATOM 830 C CA . GLU A 1 109 ? -16.641 -5.602 5.609 1 98.12 109 GLU A CA 1
ATOM 831 C C . GLU A 1 109 ? -17.062 -5.387 4.156 1 98.12 109 GLU A C 1
ATOM 833 O O . GLU A 1 109 ? -17.516 -4.305 3.785 1 98.12 109 GLU A O 1
ATOM 838 N N . LEU A 1 110 ? -16.812 -6.391 3.363 1 98 110 LEU A N 1
ATOM 839 C CA . LEU A 1 110 ? -17.188 -6.391 1.955 1 98 110 LEU A CA 1
ATOM 840 C C . LEU A 1 110 ? -18.25 -7.453 1.68 1 98 110 LEU A C 1
ATOM 842 O O . LEU A 1 110 ? -18.219 -8.531 2.281 1 98 110 LEU A O 1
ATOM 846 N N . PRO A 1 111 ? -19.094 -7.125 0.691 1 96.56 111 PRO A N 1
ATOM 847 C CA . PRO A 1 111 ? -19.984 -8.211 0.258 1 96.56 111 PRO A CA 1
ATOM 848 C C . PRO A 1 111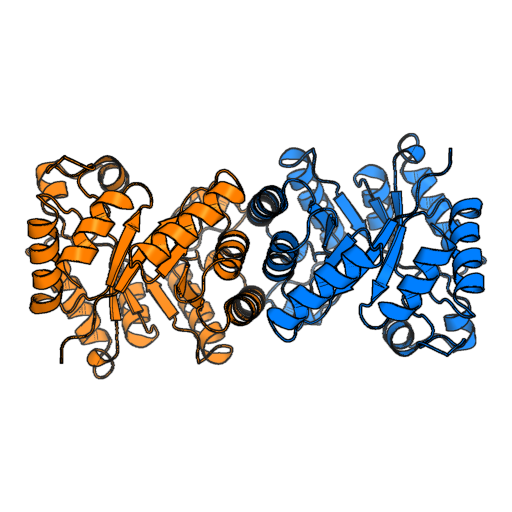 ? -19.219 -9.367 -0.392 1 96.56 111 PRO A C 1
ATOM 850 O O . PRO A 1 111 ? -18.125 -9.164 -0.929 1 96.56 111 PRO A O 1
ATOM 853 N N . TYR A 1 112 ? -19.797 -10.539 -0.252 1 97.56 112 TYR A N 1
ATOM 854 C CA . TYR A 1 112 ? -19.281 -11.711 -0.953 1 97.56 112 TYR A CA 1
ATOM 855 C C . TYR A 1 112 ? -20.141 -12.039 -2.166 1 97.56 112 TYR A C 1
ATOM 857 O O . TYR A 1 112 ? -21.109 -12.789 -2.062 1 97.56 112 TYR A O 1
ATOM 865 N N . PRO A 1 113 ? -19.766 -11.516 -3.33 1 96.69 113 PRO A N 1
ATOM 866 C CA . PRO A 1 113 ? -20.609 -11.695 -4.512 1 96.69 113 PRO A CA 1
ATOM 867 C C . PRO A 1 113 ? -20.641 -13.133 -5.016 1 96.69 113 PRO A C 1
ATOM 869 O O . PRO A 1 113 ? -19.859 -13.969 -4.539 1 96.69 113 PRO A O 1
ATOM 872 N N . SER A 1 114 ? -21.547 -13.344 -5.996 1 96.62 114 SER A N 1
ATOM 873 C CA . SER A 1 114 ? -21.562 -14.641 -6.668 1 96.62 114 SER A CA 1
ATOM 874 C C . SER A 1 114 ? -20.25 -14.883 -7.422 1 96.62 114 SER A C 1
ATOM 876 O O . SER A 1 114 ? -19.516 -13.938 -7.727 1 96.62 114 SER A O 1
ATOM 878 N N . ALA A 1 115 ? -19.984 -16.172 -7.707 1 94.81 115 ALA A N 1
ATOM 879 C CA . ALA A 1 115 ? -18.781 -16.531 -8.453 1 94.81 115 ALA A CA 1
ATOM 880 C C . ALA A 1 115 ? -18.703 -15.773 -9.773 1 94.81 115 ALA A C 1
ATOM 882 O O . ALA A 1 115 ? -17.656 -15.242 -10.125 1 94.81 115 ALA A O 1
ATOM 883 N N . GLY A 1 116 ? -19.828 -15.734 -10.438 1 96.38 116 GLY A N 1
ATOM 884 C CA . GLY A 1 116 ? -19.875 -15.016 -11.695 1 96.38 116 GLY A CA 1
ATOM 885 C C . GLY A 1 116 ? -19.609 -13.531 -11.547 1 96.38 116 GLY A C 1
ATOM 886 O O . GLY A 1 116 ? -18.875 -12.945 -12.352 1 96.38 116 GLY A O 1
ATOM 887 N N . ALA A 1 117 ? -20.188 -12.945 -10.547 1 97.69 117 ALA A N 1
ATOM 888 C CA . ALA A 1 117 ? -20 -11.523 -10.297 1 97.69 117 ALA A CA 1
ATOM 889 C C . ALA A 1 117 ? -18.547 -11.219 -9.938 1 97.69 117 ALA A C 1
ATOM 891 O O . ALA A 1 117 ? -18.016 -10.164 -10.289 1 97.69 117 ALA A O 1
ATOM 892 N N . ARG A 1 118 ? -17.906 -12.102 -9.25 1 97.69 118 ARG A N 1
ATOM 893 C CA . ARG A 1 118 ? -16.5 -11.922 -8.906 1 97.69 118 ARG A CA 1
ATOM 894 C C . ARG A 1 118 ? -15.625 -11.961 -10.148 1 97.69 118 ARG A C 1
ATOM 896 O O . ARG A 1 118 ? -14.672 -11.195 -10.266 1 97.69 118 ARG A O 1
ATOM 903 N N . VAL A 1 119 ? -15.93 -12.852 -11.07 1 98.12 119 VAL A N 1
ATOM 904 C CA . VAL A 1 119 ? -15.18 -12.922 -12.32 1 98.12 119 VAL A CA 1
ATOM 905 C C . VAL A 1 119 ? -15.414 -11.656 -13.141 1 98.12 119 VAL A C 1
ATOM 907 O O . VAL A 1 119 ? -14.492 -11.125 -13.75 1 98.12 119 VAL A O 1
ATOM 910 N N . ASP A 1 120 ? -16.703 -11.172 -13.164 1 98.56 120 ASP A N 1
ATOM 911 C CA . ASP A 1 120 ? -17.016 -9.93 -13.867 1 98.56 120 ASP A CA 1
ATOM 912 C C . ASP A 1 120 ? -16.156 -8.773 -13.336 1 98.56 120 ASP A C 1
ATOM 914 O O . ASP A 1 120 ? -15.641 -7.969 -14.109 1 98.56 120 ASP A O 1
ATOM 918 N N . TYR A 1 121 ? -16.047 -8.742 -12.07 1 98.62 121 TYR A N 1
ATOM 919 C CA . TYR A 1 121 ? -15.273 -7.664 -11.461 1 98.62 121 TYR A CA 1
ATOM 920 C C . TYR A 1 121 ? -13.789 -7.824 -11.766 1 98.62 121 TYR A C 1
ATOM 922 O O . TYR A 1 121 ? -13.086 -6.836 -12 1 98.62 121 TYR A O 1
ATOM 930 N N . LEU A 1 122 ? -13.297 -9.039 -11.727 1 98.75 122 LEU A N 1
ATOM 931 C CA . LEU A 1 122 ? -11.922 -9.312 -12.117 1 98.75 122 LEU A CA 1
ATOM 932 C C . LEU A 1 122 ? -11.656 -8.836 -13.547 1 98.75 122 LEU A C 1
ATOM 934 O O . LEU A 1 122 ? -10.609 -8.25 -13.82 1 98.75 122 LEU A O 1
ATOM 938 N N . GLU A 1 123 ? -12.547 -9.102 -14.398 1 98.81 123 GLU A N 1
ATOM 939 C CA . GLU A 1 123 ? -12.43 -8.641 -15.781 1 98.81 123 GLU A CA 1
ATOM 940 C C . GLU A 1 123 ? -12.367 -7.121 -15.852 1 98.81 123 GLU A C 1
ATOM 942 O O . GLU A 1 123 ? -11.531 -6.559 -16.562 1 98.81 123 GLU A O 1
ATOM 947 N N . HIS A 1 124 ? -13.273 -6.484 -15.094 1 98.88 124 HIS A N 1
ATOM 948 C CA . HIS A 1 124 ? -13.305 -5.031 -15.016 1 98.88 124 HIS A CA 1
ATOM 949 C C . HIS A 1 124 ? -11.977 -4.48 -14.508 1 98.88 124 HIS A C 1
ATOM 951 O O . HIS A 1 124 ? -11.406 -3.57 -15.109 1 98.88 124 HIS A O 1
ATOM 957 N N . MET A 1 125 ? -11.445 -5.051 -13.469 1 98.81 125 MET A N 1
ATOM 958 C CA . MET A 1 125 ? -10.164 -4.672 -12.883 1 98.81 125 MET A CA 1
ATOM 959 C C . MET A 1 125 ? -9.031 -4.863 -13.883 1 98.81 125 MET A C 1
ATOM 961 O O . MET A 1 125 ? -8.211 -3.961 -14.078 1 98.81 125 MET A O 1
ATOM 965 N N . THR A 1 126 ? -9.016 -5.984 -14.523 1 98.88 126 THR A N 1
ATOM 966 C CA . THR A 1 126 ? -7.961 -6.32 -15.477 1 98.88 126 THR A CA 1
ATOM 967 C C . THR A 1 126 ? -7.941 -5.332 -16.641 1 98.88 126 THR A C 1
ATOM 969 O O . THR A 1 126 ? -6.883 -4.82 -17 1 98.88 126 THR A O 1
ATOM 972 N N . ALA A 1 127 ? -9.117 -5.066 -17.156 1 98.75 127 ALA A N 1
ATOM 973 C CA . ALA A 1 127 ? -9.227 -4.137 -18.281 1 98.75 127 ALA A CA 1
ATOM 974 C C . ALA A 1 127 ? -8.703 -2.756 -17.906 1 98.75 127 ALA A C 1
ATOM 976 O O . ALA A 1 127 ? -7.973 -2.129 -18.672 1 98.75 127 ALA A O 1
ATOM 977 N N . TYR A 1 128 ? -9.086 -2.312 -16.734 1 98.81 128 TYR A N 1
ATOM 978 C CA . TYR A 1 128 ? -8.641 -1.006 -16.25 1 98.81 128 TYR A CA 1
ATOM 979 C C . TYR A 1 128 ? -7.125 -0.952 -16.141 1 98.81 128 TYR A C 1
ATOM 981 O O . TYR A 1 128 ? -6.496 -0.005 -16.625 1 98.81 128 TYR A O 1
ATOM 989 N N . LEU A 1 129 ? -6.535 -1.931 -15.531 1 98.88 129 LEU A N 1
ATOM 990 C CA . LEU A 1 129 ? -5.098 -1.947 -15.281 1 98.88 129 LEU A CA 1
ATOM 991 C C . LEU A 1 129 ? -4.32 -2.076 -16.594 1 98.88 129 LEU A C 1
ATOM 993 O O . LEU A 1 129 ? -3.262 -1.466 -16.75 1 98.88 129 LEU A O 1
ATOM 997 N N . LYS A 1 130 ? -4.793 -2.838 -17.5 1 98.5 130 LYS A N 1
ATOM 998 C CA . LYS A 1 130 ? -4.137 -2.971 -18.797 1 98.5 130 LYS A CA 1
ATOM 999 C C . LYS A 1 130 ? -4.121 -1.642 -19.547 1 98.5 130 LYS A C 1
ATOM 1001 O O . LYS A 1 130 ? -3.139 -1.308 -20.219 1 98.5 130 LYS A O 1
ATOM 1006 N N . GLN A 1 131 ? -5.219 -0.966 -19.453 1 98.5 131 GLN A N 1
ATOM 1007 C CA . GLN A 1 131 ? -5.324 0.33 -20.125 1 98.5 131 GLN A CA 1
ATOM 1008 C C . GLN A 1 131 ? -4.359 1.34 -19.5 1 98.5 131 GLN A C 1
ATOM 1010 O O . GLN A 1 131 ? -3.715 2.105 -20.234 1 98.5 131 GLN A O 1
ATOM 1015 N N . HIS A 1 132 ? -4.199 1.355 -18.25 1 98.5 132 HIS A N 1
ATOM 1016 C CA . HIS A 1 132 ? -3.445 2.395 -17.562 1 98.5 132 HIS A CA 1
ATOM 1017 C C . HIS A 1 132 ? -1.986 1.989 -17.391 1 98.5 132 HIS A C 1
ATOM 1019 O O . HIS A 1 132 ? -1.118 2.846 -17.203 1 98.5 132 HIS A O 1
ATOM 1025 N N . HIS A 1 133 ? -1.74 0.688 -17.375 1 98.56 133 HIS A N 1
ATOM 1026 C CA . HIS A 1 133 ? -0.391 0.161 -17.219 1 98.56 133 HIS A CA 1
ATOM 1027 C C . HIS A 1 133 ? -0.079 -0.892 -18.266 1 98.56 133 HIS A C 1
ATOM 1029 O O . HIS A 1 133 ? 0.16 -2.057 -17.953 1 98.56 133 HIS A O 1
ATOM 1035 N N . PRO A 1 134 ? 0.074 -0.521 -19.484 1 97.75 134 PRO A N 1
ATOM 1036 C CA . PRO A 1 134 ? 0.189 -1.484 -20.578 1 97.75 134 PRO A CA 1
ATOM 1037 C C . PRO A 1 134 ? 1.508 -2.254 -20.562 1 97.75 134 PRO A C 1
ATOM 1039 O O . PRO A 1 134 ? 1.615 -3.324 -21.156 1 97.75 134 PRO A O 1
ATOM 1042 N N . THR A 1 135 ? 2.506 -1.754 -19.844 1 97.94 135 THR A N 1
ATOM 1043 C CA . THR A 1 135 ? 3.812 -2.402 -19.875 1 97.94 135 THR A CA 1
ATOM 1044 C C . THR A 1 135 ? 3.994 -3.318 -18.672 1 97.94 135 THR A C 1
ATOM 1046 O O . THR A 1 135 ? 4.984 -4.051 -18.594 1 97.94 135 THR A O 1
ATOM 1049 N N . VAL A 1 136 ? 3.102 -3.289 -17.703 1 98.75 136 VAL A N 1
ATOM 1050 C CA . VAL A 1 136 ? 3.184 -4.141 -16.516 1 98.75 136 VAL A CA 1
ATOM 1051 C C . VAL A 1 136 ? 2.533 -5.492 -16.812 1 98.75 136 VAL A C 1
ATOM 1053 O O . VAL A 1 136 ? 1.335 -5.562 -17.094 1 98.75 136 VAL A O 1
ATOM 1056 N N . PRO A 1 137 ? 3.283 -6.559 -16.75 1 98.75 137 PRO A N 1
ATOM 1057 C CA . PRO A 1 137 ? 2.668 -7.867 -16.984 1 98.75 137 PRO A CA 1
ATOM 1058 C C . PRO A 1 137 ? 1.575 -8.195 -15.977 1 98.75 137 PRO A C 1
ATOM 1060 O O . PRO A 1 137 ? 1.713 -7.875 -14.789 1 98.75 137 PRO A O 1
ATOM 1063 N N . ILE A 1 138 ? 0.556 -8.805 -16.469 1 98.81 138 ILE A N 1
ATOM 1064 C CA . ILE A 1 138 ? -0.562 -9.203 -15.625 1 98.81 138 ILE A CA 1
ATOM 1065 C C . ILE A 1 138 ? -0.638 -10.727 -15.547 1 98.81 138 ILE A C 1
ATOM 1067 O O . ILE A 1 138 ? -0.586 -11.406 -16.578 1 98.81 138 ILE A O 1
ATOM 1071 N N . LEU A 1 139 ? -0.637 -11.195 -14.359 1 98.75 139 LEU A N 1
ATOM 1072 C CA . LEU A 1 139 ? -0.9 -12.602 -14.07 1 98.75 139 LEU A CA 1
ATOM 1073 C C . LEU A 1 139 ? -2.32 -12.789 -13.547 1 98.75 139 LEU A C 1
ATOM 1075 O O . LEU A 1 139 ? -2.777 -12.031 -12.688 1 98.75 139 LEU A O 1
ATOM 1079 N N . ILE A 1 140 ? -3.053 -13.703 -14.117 1 98.62 140 ILE A N 1
ATOM 1080 C CA . ILE A 1 140 ? -4.352 -14.094 -13.578 1 98.62 140 ILE A CA 1
ATOM 1081 C C . ILE A 1 140 ? -4.336 -15.57 -13.203 1 98.62 140 ILE A C 1
ATOM 10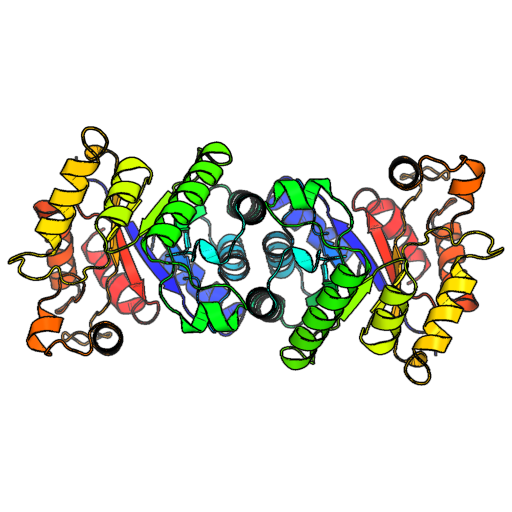83 O O . ILE A 1 140 ? -3.947 -16.422 -14.008 1 98.62 140 ILE A O 1
ATOM 1087 N N . ALA A 1 141 ? -4.652 -15.781 -11.984 1 96.75 141 ALA A N 1
ATOM 1088 C CA . ALA A 1 141 ? -4.672 -17.156 -11.5 1 96.75 141 ALA A CA 1
ATOM 1089 C C . ALA A 1 141 ? -6.07 -17.562 -11.047 1 96.75 141 ALA A C 1
ATOM 1091 O O . ALA A 1 141 ? -6.84 -16.719 -10.562 1 96.75 141 ALA A O 1
ATOM 1092 N N . GLY A 1 142 ? -6.371 -18.828 -11.234 1 91 142 GLY A N 1
ATOM 1093 C CA . GLY A 1 142 ? -7.641 -19.391 -10.812 1 91 142 GLY A CA 1
ATOM 1094 C C . GLY A 1 142 ? -7.875 -20.797 -11.328 1 91 142 GLY A C 1
ATOM 1095 O O . GLY A 1 142 ? -6.977 -21.406 -11.914 1 91 142 GLY A O 1
ATOM 1096 N N . ASN A 1 143 ? -9.039 -21.328 -11.039 1 86.25 143 ASN A N 1
ATOM 1097 C CA . ASN A 1 143 ? -9.328 -22.703 -11.406 1 86.25 143 ASN A CA 1
ATOM 1098 C C . ASN A 1 143 ? -10.539 -22.812 -12.32 1 86.25 143 ASN A C 1
ATOM 1100 O O . ASN A 1 143 ? -10.562 -23.641 -13.227 1 86.25 143 ASN A O 1
ATOM 1104 N N . GLY A 1 144 ? -11.508 -21.969 -12.156 1 90.25 144 GLY A N 1
ATOM 1105 C CA . GLY A 1 144 ? -12.758 -22.062 -12.898 1 90.25 144 GLY A CA 1
ATOM 1106 C C . GLY A 1 144 ? -12.609 -21.688 -14.359 1 90.25 144 GLY A C 1
ATOM 1107 O O . GLY A 1 144 ? -11.75 -20.875 -14.711 1 90.25 144 GLY A O 1
ATOM 1108 N N . ASN A 1 145 ? -13.461 -22.297 -15.18 1 94.75 145 ASN A N 1
ATOM 1109 C CA . ASN A 1 145 ? -13.391 -22.094 -16.625 1 94.75 145 ASN A CA 1
ATOM 1110 C C . ASN A 1 145 ? -13.508 -20.625 -17 1 94.75 145 ASN A C 1
ATOM 1112 O O . ASN A 1 145 ? -12.82 -20.141 -17.906 1 94.75 145 ASN A O 1
ATOM 1116 N N . ARG A 1 146 ? -14.312 -19.969 -16.344 1 96.38 146 ARG A N 1
ATOM 1117 C CA . ARG A 1 146 ? -14.5 -18.562 -16.672 1 96.38 146 ARG A CA 1
ATOM 1118 C C . ARG A 1 146 ? -13.25 -17.75 -16.359 1 96.38 146 ARG A C 1
ATOM 1120 O O . ARG A 1 146 ? -12.844 -16.891 -17.156 1 96.38 146 ARG A O 1
ATOM 1127 N N . VAL A 1 147 ? -12.672 -18 -15.234 1 96.75 147 VAL A N 1
ATOM 1128 C CA . VAL A 1 147 ? -11.438 -17.297 -14.867 1 96.75 147 VAL A CA 1
ATOM 1129 C C . VAL A 1 147 ? -10.32 -17.672 -15.836 1 96.75 147 VAL A C 1
ATOM 1131 O O . VAL A 1 147 ? -9.57 -16.812 -16.281 1 96.75 147 VAL A O 1
ATOM 1134 N N . MET A 1 148 ? -10.25 -18.922 -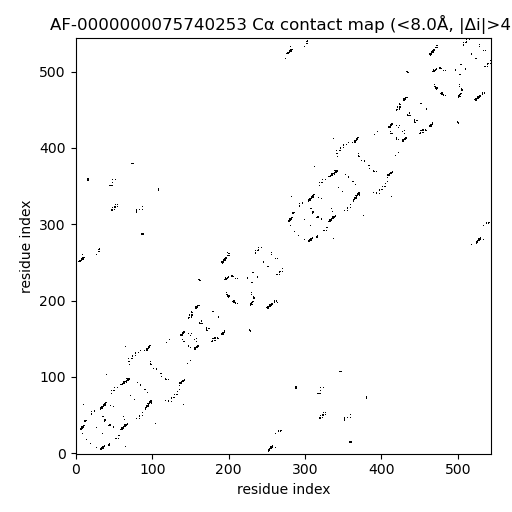16.203 1 96 148 MET A N 1
ATOM 1135 C CA . MET A 1 148 ? -9.203 -19.391 -17.109 1 96 148 MET A CA 1
ATOM 1136 C C . MET A 1 148 ? -9.383 -18.812 -18.5 1 96 148 MET A C 1
ATOM 1138 O O . MET A 1 148 ? -8.406 -18.531 -19.203 1 96 148 MET A O 1
ATOM 1142 N N . THR A 1 149 ? -10.641 -18.672 -18.875 1 98.06 149 THR A N 1
ATOM 1143 C CA . THR A 1 149 ? -10.906 -18.016 -20.156 1 98.06 149 THR A CA 1
ATOM 1144 C C . THR A 1 149 ? -10.422 -16.578 -20.125 1 98.06 149 THR A C 1
ATOM 1146 O O . THR A 1 149 ? -9.758 -16.125 -21.062 1 98.06 149 THR A O 1
ATOM 1149 N N . LEU A 1 150 ? -10.734 -15.914 -19.047 1 98.38 150 LEU A N 1
ATOM 1150 C CA . LEU A 1 150 ? -10.273 -14.539 -18.891 1 98.38 150 LEU A CA 1
ATOM 1151 C C . LEU A 1 150 ? -8.75 -14.477 -18.906 1 98.38 150 LEU A C 1
ATOM 1153 O O . LEU A 1 150 ? -8.172 -13.617 -19.578 1 98.38 150 LEU A O 1
ATOM 1157 N N . ALA A 1 151 ? -8.094 -15.305 -18.172 1 98.44 151 ALA A N 1
ATOM 1158 C CA . ALA A 1 151 ? -6.637 -15.359 -18.141 1 98.44 151 ALA A CA 1
ATOM 1159 C C . ALA A 1 151 ? -6.051 -15.586 -19.531 1 98.44 151 ALA A C 1
ATOM 1161 O O . ALA A 1 151 ? -5.145 -14.859 -19.953 1 98.44 151 ALA A O 1
ATOM 1162 N N . ALA A 1 152 ? -6.609 -16.531 -20.234 1 98.38 152 ALA A N 1
ATOM 1163 C CA . ALA A 1 152 ? -6.145 -16.875 -21.562 1 98.38 152 ALA A CA 1
ATOM 1164 C C . ALA A 1 152 ? -6.25 -15.688 -22.516 1 98.38 152 ALA A C 1
ATOM 1166 O O . ALA A 1 152 ? -5.363 -15.461 -23.344 1 98.38 152 ALA A O 1
ATOM 1167 N N . GLN A 1 153 ? -7.234 -14.945 -22.281 1 98.38 153 GLN A N 1
ATOM 1168 C CA . GLN A 1 153 ? -7.555 -13.906 -23.266 1 98.38 153 GLN A CA 1
ATOM 1169 C C . GLN A 1 153 ? -6.91 -12.578 -22.875 1 98.38 153 GLN A C 1
ATOM 1171 O O . GLN A 1 153 ? -6.645 -11.742 -23.75 1 98.38 153 GLN A O 1
ATOM 1176 N N . GLN A 1 154 ? -6.598 -12.414 -21.578 1 98.19 154 GLN A N 1
ATOM 1177 C CA . GLN A 1 154 ? -6.254 -11.047 -21.188 1 98.19 154 GLN A CA 1
ATOM 1178 C C . GLN A 1 154 ? -4.93 -11.008 -20.422 1 98.19 154 GLN A C 1
ATOM 1180 O O . GLN A 1 154 ? -4.293 -9.961 -20.328 1 98.19 154 GLN A O 1
ATOM 1185 N N . ALA A 1 155 ? -4.5 -12.031 -19.875 1 98.44 155 ALA A N 1
ATOM 1186 C CA . ALA A 1 155 ? -3.307 -12.023 -19.031 1 98.44 155 ALA A CA 1
ATOM 1187 C C . ALA A 1 155 ? -2.047 -12.234 -19.859 1 98.44 155 ALA A C 1
ATOM 1189 O O . ALA A 1 155 ? -2.127 -12.594 -21.047 1 98.44 155 ALA A O 1
ATOM 1190 N N . ASP A 1 156 ? -0.928 -11.891 -19.312 1 98.56 156 ASP A N 1
ATOM 1191 C CA . ASP A 1 156 ? 0.372 -12.258 -19.875 1 98.56 156 ASP A CA 1
ATOM 1192 C C . ASP A 1 156 ? 0.863 -13.586 -19.297 1 98.56 156 ASP A C 1
ATOM 1194 O O . ASP A 1 156 ? 1.606 -14.312 -19.953 1 98.56 156 ASP A O 1
ATOM 1198 N N . ILE A 1 157 ? 0.486 -13.828 -18.094 1 98.56 157 ILE A N 1
ATOM 1199 C CA . ILE A 1 157 ? 0.855 -15.023 -17.359 1 98.56 157 ILE A CA 1
ATOM 1200 C C . ILE A 1 157 ? -0.399 -15.703 -16.812 1 98.56 157 ILE A C 1
ATOM 1202 O O . ILE A 1 157 ? -1.246 -15.039 -16.203 1 98.56 157 ILE A O 1
ATOM 1206 N N . VAL A 1 158 ? -0.545 -16.969 -17.031 1 98.31 158 VAL A N 1
ATOM 1207 C CA . VAL A 1 158 ? -1.652 -17.75 -16.5 1 98.31 158 VAL A CA 1
ATOM 1208 C C . VAL A 1 158 ? -1.173 -18.578 -15.297 1 98.31 158 VAL A C 1
ATOM 1210 O O . VAL A 1 158 ? -0.258 -19.391 -15.43 1 98.31 158 VAL A O 1
ATOM 1213 N N . GLY A 1 159 ? -1.768 -18.266 -14.188 1 97.56 159 GLY A N 1
ATOM 1214 C CA . GLY A 1 159 ? -1.448 -19.031 -12.992 1 97.56 159 GLY A CA 1
ATOM 1215 C C . GLY A 1 159 ? -2.303 -20.281 -12.828 1 97.56 159 GLY A C 1
ATOM 1216 O O . GLY A 1 159 ? -3.502 -20.188 -12.562 1 97.56 159 GLY A O 1
ATOM 1217 N N . LEU A 1 160 ? -1.63 -21.391 -12.898 1 94.44 160 LEU A N 1
ATOM 1218 C CA . LEU A 1 160 ? -2.287 -22.688 -12.719 1 94.44 160 LEU A CA 1
ATOM 1219 C C . LEU A 1 160 ? -2.143 -23.172 -11.273 1 94.44 160 LEU A C 1
ATOM 1221 O O . LEU A 1 160 ? -1.072 -23.031 -10.68 1 94.44 160 LEU A O 1
ATOM 1225 N N . THR A 1 161 ? -3.26 -23.531 -10.609 1 76.88 161 THR A N 1
ATOM 1226 C CA . THR A 1 161 ? -3.229 -23.875 -9.195 1 76.88 161 THR A CA 1
ATOM 1227 C C . THR A 1 161 ? -3.109 -25.391 -9.016 1 76.88 161 THR A C 1
ATOM 1229 O O . THR A 1 161 ? -2.938 -25.875 -7.898 1 76.88 161 THR A O 1
ATOM 1232 N N . GLY A 1 162 ? -3.027 -26.078 -10.008 1 67.56 162 GLY A N 1
ATOM 1233 C CA . GLY A 1 162 ? -2.867 -27.516 -9.953 1 67.56 162 GLY A CA 1
ATOM 1234 C C . GLY A 1 162 ? -4.082 -28.234 -9.391 1 67.56 162 GLY A C 1
ATOM 1235 O O . GLY A 1 162 ? -4 -29.406 -9 1 67.56 162 GLY A O 1
ATOM 1236 N N . SER A 1 163 ? -5.066 -27.484 -9.211 1 63.84 163 SER A N 1
ATOM 1237 C CA . SER A 1 163 ? -6.242 -28.109 -8.633 1 63.84 163 SER A CA 1
ATOM 1238 C C . SER A 1 163 ? -6.781 -29.219 -9.531 1 63.84 163 SER A C 1
ATOM 1240 O O . SER A 1 163 ? -6.566 -29.188 -10.75 1 63.84 163 SER A O 1
ATOM 1242 N N . ASN A 1 164 ? -7.289 -30.094 -8.773 1 61.44 164 ASN A N 1
ATOM 1243 C CA . ASN A 1 164 ? -7.84 -31.25 -9.469 1 61.44 164 ASN A CA 1
ATOM 1244 C C . ASN A 1 164 ? -9.047 -30.875 -10.32 1 61.44 164 ASN A C 1
ATOM 1246 O O . ASN A 1 164 ? -9.875 -30.062 -9.898 1 61.44 164 ASN A O 1
ATOM 1250 N N . VAL A 1 165 ? -8.852 -31.266 -11.547 1 64.75 165 VAL A N 1
ATOM 1251 C CA . VAL A 1 165 ? -10.008 -31.203 -12.438 1 64.75 165 VAL A CA 1
ATOM 1252 C C . VAL A 1 165 ? -10.758 -32.531 -12.406 1 64.75 165 VAL A C 1
ATOM 1254 O O . VAL A 1 165 ? -10.203 -33.562 -12.742 1 64.75 165 VAL A O 1
ATOM 1257 N N . HIS A 1 166 ? -11.906 -32.469 -11.82 1 61 166 HIS A N 1
ATOM 1258 C CA . HIS A 1 166 ? -12.688 -33.688 -11.664 1 61 166 HIS A CA 1
ATOM 1259 C C . HIS A 1 166 ? -12.742 -34.5 -12.969 1 61 166 HIS A C 1
ATOM 1261 O O . HIS A 1 166 ? -13.086 -33.938 -14.016 1 61 166 HIS A O 1
ATOM 1267 N N . GLY A 1 167 ? -12.258 -35.75 -12.734 1 64.62 167 GLY A N 1
ATOM 1268 C CA . GLY A 1 167 ? -12.484 -36.719 -13.789 1 64.62 167 GLY A CA 1
ATOM 1269 C C . GLY A 1 167 ? -11.383 -36.719 -14.836 1 64.62 167 GLY A C 1
ATOM 1270 O O . GLY A 1 167 ? -11.398 -37.562 -15.75 1 64.62 167 GLY A O 1
ATOM 1271 N N . ALA A 1 168 ? -10.547 -35.781 -14.773 1 75.44 168 ALA A N 1
ATOM 1272 C CA . ALA A 1 168 ? -9.508 -35.781 -15.797 1 75.44 168 ALA A CA 1
ATOM 1273 C C . ALA A 1 168 ? -8.367 -36.719 -15.43 1 75.44 168 ALA A C 1
ATOM 1275 O O . ALA A 1 168 ? -7.93 -36.75 -14.273 1 75.44 168 ALA A O 1
ATOM 1276 N N . ASP A 1 169 ? -7.879 -37.531 -16.328 1 78.81 169 ASP A N 1
ATOM 1277 C CA . ASP A 1 169 ? -6.734 -38.406 -16.125 1 78.81 169 ASP A CA 1
ATOM 1278 C C . ASP A 1 169 ? -5.465 -37.625 -15.852 1 78.81 169 ASP A C 1
ATOM 1280 O O . ASP A 1 169 ? -4.668 -37.969 -14.984 1 78.81 169 ASP A O 1
ATOM 1284 N N . ASP A 1 170 ? -5.336 -36.562 -16.547 1 90.12 170 ASP A N 1
ATOM 1285 C CA . ASP A 1 170 ? -4.246 -35.594 -16.406 1 90.12 170 ASP A CA 1
ATOM 1286 C C . ASP A 1 170 ? -4.781 -34.188 -16.25 1 90.12 170 ASP A C 1
ATOM 1288 O O . ASP A 1 170 ? -4.969 -33.469 -17.25 1 90.12 170 ASP A O 1
ATOM 1292 N N . PRO A 1 171 ? -4.945 -33.844 -15.055 1 89.19 171 PRO A N 1
ATOM 1293 C CA . PRO A 1 171 ? -5.605 -32.562 -14.805 1 89.19 171 PRO A CA 1
ATOM 1294 C C . PRO A 1 171 ? -4.816 -31.391 -15.352 1 89.19 171 PRO A C 1
ATOM 1296 O O . PRO A 1 171 ? -5.406 -30.422 -15.828 1 89.19 171 PRO A O 1
ATOM 1299 N N . LEU A 1 172 ? -3.525 -31.422 -15.312 1 93.25 172 LEU A N 1
ATOM 1300 C CA . LEU A 1 172 ? -2.721 -30.312 -15.82 1 93.25 172 LEU A CA 1
ATOM 1301 C C . LEU A 1 172 ? -2.822 -30.219 -17.344 1 93.25 172 LEU A C 1
ATOM 1303 O O . LEU A 1 172 ? -2.947 -29.125 -17.891 1 93.25 172 LEU A O 1
ATOM 1307 N N . ALA A 1 173 ? -2.779 -31.328 -18 1 93.62 173 ALA A N 1
ATOM 1308 C CA . ALA A 1 173 ? -2.949 -31.328 -19.438 1 93.62 173 ALA A CA 1
ATOM 1309 C C . ALA A 1 173 ? -4.305 -30.75 -19.844 1 93.62 173 ALA A C 1
ATOM 1311 O O . ALA A 1 173 ? -4.398 -29.984 -20.797 1 93.62 173 ALA A O 1
ATOM 1312 N N . GLU A 1 174 ? -5.258 -31.219 -19.141 1 93.31 174 GLU A N 1
ATOM 1313 C CA . GLU A 1 174 ? -6.602 -30.719 -19.422 1 93.31 174 GLU A CA 1
ATOM 1314 C C . GLU A 1 174 ? -6.672 -29.203 -19.297 1 93.31 174 GLU A C 1
ATOM 1316 O O . GLU A 1 174 ? -7.234 -28.531 -20.156 1 93.31 174 GLU A O 1
ATOM 1321 N N . ARG A 1 175 ? -6.141 -28.672 -18.266 1 93.94 175 ARG A N 1
ATOM 1322 C CA . ARG A 1 175 ? -6.207 -27.25 -18.016 1 93.94 175 ARG A CA 1
ATOM 1323 C C . ARG A 1 175 ? -5.41 -26.453 -19.047 1 93.94 175 ARG A C 1
ATOM 1325 O O . ARG A 1 175 ? -5.848 -25.406 -19.516 1 93.94 175 ARG A O 1
ATOM 1332 N N . VAL A 1 176 ? -4.266 -26.953 -19.391 1 95.69 176 VAL A N 1
ATOM 1333 C CA . VAL A 1 176 ? -3.426 -26.297 -20.391 1 95.69 176 VAL A CA 1
ATOM 1334 C C . VAL A 1 176 ? -4.129 -26.312 -21.75 1 95.69 176 VAL A C 1
ATOM 1336 O O . VAL A 1 176 ? -4.121 -25.297 -22.453 1 95.69 176 VAL A O 1
ATOM 1339 N N . ASP A 1 177 ? -4.734 -27.438 -22.078 1 95.56 177 ASP A N 1
ATOM 1340 C CA . ASP A 1 177 ? -5.477 -27.531 -23.328 1 95.56 177 ASP A CA 1
ATOM 1341 C C . ASP A 1 177 ? -6.645 -26.547 -23.344 1 95.56 177 ASP A C 1
ATOM 1343 O O . ASP A 1 177 ? -6.926 -25.922 -24.375 1 95.56 177 ASP A O 1
ATOM 1347 N N . PHE A 1 178 ? -7.344 -26.453 -22.25 1 96.06 178 PHE A N 1
ATOM 1348 C CA . PHE A 1 178 ? -8.43 -25.484 -22.125 1 96.06 178 PHE A CA 1
ATOM 1349 C C . PHE A 1 178 ? -7.93 -24.062 -22.391 1 96.06 178 PHE A C 1
ATOM 1351 O O . PHE A 1 178 ? -8.523 -23.328 -23.188 1 96.06 178 PHE A O 1
ATOM 1358 N N . VAL A 1 179 ? -6.805 -23.688 -21.719 1 97.38 179 VAL A N 1
ATOM 1359 C CA . VAL A 1 179 ? -6.215 -22.359 -21.891 1 97.38 179 VAL A CA 1
ATOM 1360 C C . VAL A 1 179 ? -5.805 -22.141 -23.344 1 97.38 179 VAL A C 1
ATOM 1362 O O . VAL A 1 179 ? -6.035 -21.078 -23.906 1 97.38 179 VAL A O 1
ATOM 1365 N N . ARG A 1 180 ? -5.223 -23.141 -23.938 1 97.81 180 ARG A N 1
ATOM 1366 C CA . ARG A 1 180 ? -4.785 -23.078 -25.328 1 97.81 180 ARG A CA 1
ATOM 1367 C C . ARG A 1 180 ? -5.961 -22.766 -26.25 1 97.81 180 ARG A C 1
ATOM 1369 O O . ARG A 1 180 ? -5.879 -21.875 -27.094 1 97.81 180 ARG A O 1
ATOM 1376 N N . ARG A 1 181 ? -7.016 -23.484 -26.062 1 98.19 181 ARG A N 1
ATOM 1377 C CA . ARG A 1 181 ? -8.203 -23.297 -26.891 1 98.19 181 ARG A CA 1
ATOM 1378 C C . ARG A 1 181 ? -8.789 -21.891 -26.688 1 98.19 181 ARG A C 1
ATOM 1380 O O . ARG A 1 181 ? -9.172 -21.234 -27.656 1 98.19 181 ARG A O 1
ATOM 1387 N N . ALA A 1 182 ? -8.82 -21.5 -25.469 1 98.12 182 ALA A N 1
ATOM 1388 C CA . ALA A 1 182 ? -9.414 -20.203 -25.141 1 98.12 182 ALA A CA 1
ATOM 1389 C C . ALA A 1 182 ? -8.531 -19.062 -25.641 1 98.12 182 ALA A C 1
ATOM 1391 O O . ALA A 1 182 ? -9.039 -17.984 -26 1 98.12 182 ALA A O 1
ATOM 1392 N N . ALA A 1 183 ? -7.242 -19.219 -25.625 1 98.25 183 ALA A N 1
ATOM 1393 C CA . ALA A 1 183 ? -6.285 -18.172 -25.969 1 98.25 183 ALA A CA 1
ATOM 1394 C C . ALA A 1 183 ? -6.172 -18.016 -27.484 1 98.25 183 ALA A C 1
ATOM 1396 O O . ALA A 1 183 ? -5.902 -16.906 -27.984 1 98.25 183 ALA A O 1
ATOM 1397 N N . GLY A 1 184 ? -6.289 -19.141 -28.234 1 97.44 184 GLY A N 1
ATOM 1398 C CA . GLY A 1 184 ? -6.07 -19.094 -29.672 1 97.44 184 GLY A CA 1
ATOM 1399 C C . GLY A 1 184 ? -4.652 -18.703 -30.047 1 97.44 184 GLY A C 1
ATOM 1400 O O . GLY A 1 184 ? -3.691 -19.312 -29.562 1 97.44 184 GLY A O 1
ATOM 1401 N N . ASP A 1 185 ? -4.516 -17.672 -30.781 1 96.62 185 ASP A N 1
ATOM 1402 C CA . ASP A 1 185 ? -3.236 -17.266 -31.359 1 96.62 185 ASP A CA 1
ATOM 1403 C C . ASP A 1 185 ? -2.328 -16.656 -30.281 1 96.62 185 ASP A C 1
ATOM 1405 O O . ASP A 1 185 ? -1.116 -16.547 -30.484 1 96.62 185 ASP A O 1
ATOM 1409 N N . ARG A 1 186 ? -2.934 -16.344 -29.188 1 95.81 186 ARG A N 1
ATOM 1410 C CA . ARG A 1 186 ? -2.166 -15.695 -28.141 1 95.81 186 ARG A CA 1
ATOM 1411 C C . ARG A 1 186 ? -1.389 -16.719 -27.312 1 95.81 186 ARG A C 1
ATOM 1413 O O . ARG A 1 186 ? -0.496 -16.359 -26.547 1 95.81 186 ARG A O 1
ATOM 1420 N N . PHE A 1 187 ? -1.654 -17.953 -27.469 1 97.38 187 PHE A N 1
ATOM 1421 C CA . PHE A 1 187 ? -1.181 -18.969 -26.547 1 97.38 187 PHE A CA 1
ATOM 1422 C C . PHE A 1 187 ? 0.342 -18.969 -26.469 1 97.38 187 PHE A C 1
ATOM 1424 O O . PHE A 1 187 ? 0.917 -19.078 -25.391 1 97.38 187 PHE A O 1
ATOM 1431 N N . ASP A 1 188 ? 0.993 -18.781 -27.594 1 95.56 188 ASP A N 1
ATOM 1432 C CA . ASP A 1 188 ? 2.449 -18.875 -27.656 1 95.56 188 ASP A CA 1
ATOM 1433 C C . ASP A 1 188 ? 3.105 -17.766 -26.844 1 95.56 188 ASP A C 1
ATOM 1435 O O . ASP A 1 188 ? 4.23 -17.906 -26.359 1 95.56 188 ASP A O 1
ATOM 1439 N N . ALA A 1 189 ? 2.404 -16.719 -26.703 1 96.5 189 ALA A N 1
ATOM 1440 C CA . ALA A 1 189 ? 2.951 -15.57 -25.984 1 96.5 189 ALA A CA 1
ATOM 1441 C C . ALA A 1 189 ? 2.713 -15.703 -24.484 1 96.5 189 ALA A C 1
ATOM 1443 O O . ALA A 1 189 ? 3.318 -14.977 -23.688 1 96.5 189 ALA A O 1
ATOM 1444 N N . LEU A 1 190 ? 1.854 -16.562 -24.031 1 97.88 190 LEU A N 1
ATOM 1445 C CA . LEU A 1 190 ? 1.508 -16.734 -22.625 1 97.88 190 LEU A CA 1
ATOM 1446 C C . LEU A 1 190 ? 2.625 -17.453 -21.875 1 97.88 190 LEU A C 1
ATOM 1448 O O . LEU A 1 190 ? 3.227 -18.391 -22.391 1 97.88 190 LEU A O 1
ATOM 1452 N N . GLU A 1 191 ? 2.914 -16.922 -20.734 1 98.19 191 GLU A N 1
ATOM 1453 C CA . GLU A 1 191 ? 3.672 -17.703 -19.766 1 98.19 191 GLU A CA 1
ATOM 1454 C C . GLU A 1 191 ? 2.744 -18.516 -18.859 1 98.19 191 GLU A C 1
ATOM 1456 O O . GLU A 1 191 ? 1.759 -17.984 -18.344 1 98.19 191 GLU A O 1
ATOM 1461 N N . LEU A 1 192 ? 3.01 -19.797 -18.703 1 97.94 192 LEU A N 1
ATOM 1462 C CA . LEU A 1 192 ? 2.248 -20.641 -17.797 1 97.94 192 LEU A CA 1
ATOM 1463 C C . LEU A 1 192 ? 2.996 -20.844 -16.484 1 97.94 192 LEU A C 1
ATOM 1465 O O . LEU A 1 192 ? 4.16 -21.25 -16.484 1 97.94 192 LEU A O 1
ATOM 1469 N N . ASN A 1 193 ? 2.281 -20.516 -15.43 1 98.38 193 ASN A N 1
ATOM 1470 C CA . ASN A 1 193 ? 2.834 -20.625 -14.086 1 98.38 193 ASN A CA 1
ATOM 1471 C C . ASN A 1 193 ? 2.111 -21.703 -13.281 1 98.38 193 ASN A C 1
ATOM 1473 O O . ASN A 1 193 ? 0.887 -21.828 -13.352 1 98.38 193 ASN A O 1
ATOM 1477 N N . LEU A 1 194 ? 2.875 -22.484 -12.547 1 97.06 194 LEU A N 1
ATOM 1478 C CA . LEU A 1 194 ? 2.301 -23.469 -11.641 1 97.06 194 LEU A CA 1
ATOM 1479 C C . LEU A 1 194 ? 2.742 -23.203 -10.203 1 97.06 194 LEU A C 1
ATOM 1481 O O . LEU A 1 194 ? 3.939 -23.141 -9.922 1 97.06 194 LEU A O 1
ATOM 1485 N N . ALA A 1 195 ? 1.773 -23.078 -9.359 1 95.62 195 ALA A N 1
ATOM 1486 C CA . ALA A 1 195 ? 2.072 -23 -7.93 1 95.62 195 ALA A CA 1
ATOM 1487 C C . ALA A 1 195 ? 2.422 -24.375 -7.371 1 95.62 195 ALA A C 1
ATOM 1489 O O . ALA A 1 195 ? 1.637 -25.328 -7.492 1 95.62 195 ALA A O 1
ATOM 1490 N N . ILE A 1 196 ? 3.568 -24.453 -6.746 1 95.81 196 ILE A N 1
ATOM 1491 C CA . ILE A 1 196 ? 3.984 -25.688 -6.09 1 95.81 196 ILE A CA 1
ATOM 1492 C C . ILE A 1 196 ? 3.572 -25.656 -4.621 1 95.81 196 ILE A C 1
ATOM 1494 O O . ILE A 1 196 ? 4.012 -24.797 -3.867 1 95.81 196 ILE A O 1
ATOM 1498 N N . THR A 1 197 ? 2.801 -26.641 -4.227 1 93.25 197 THR A N 1
ATOM 1499 C CA . THR A 1 197 ? 2.199 -26.578 -2.9 1 93.25 197 THR A CA 1
ATOM 1500 C C . THR A 1 197 ? 2.91 -27.531 -1.937 1 93.25 197 THR A C 1
ATOM 1502 O O . THR A 1 197 ? 2.648 -27.5 -0.732 1 93.25 197 THR A O 1
ATOM 1505 N N . ALA A 1 198 ? 3.801 -28.328 -2.465 1 93.94 198 ALA A N 1
ATOM 1506 C CA . ALA A 1 198 ? 4.543 -29.219 -1.587 1 93.94 198 ALA A CA 1
ATOM 1507 C C . ALA A 1 198 ? 5.914 -29.562 -2.172 1 93.94 198 ALA A C 1
ATOM 1509 O O . ALA A 1 198 ? 6.031 -29.844 -3.365 1 93.94 198 ALA A O 1
ATOM 1510 N N . LEU A 1 199 ? 6.914 -29.484 -1.365 1 95.44 199 LEU A N 1
ATOM 1511 C CA . LEU A 1 199 ? 8.297 -29.859 -1.621 1 95.44 199 LEU A CA 1
ATOM 1512 C C . LEU A 1 199 ? 8.898 -30.578 -0.413 1 95.44 199 LEU A C 1
ATOM 1514 O O . LEU A 1 199 ? 8.422 -30.406 0.711 1 95.44 199 LEU A O 1
ATOM 1518 N N . PRO A 1 200 ? 9.891 -31.406 -0.689 1 95.12 200 PRO A N 1
ATOM 1519 C CA . PRO A 1 200 ? 10.602 -31.953 0.465 1 95.12 200 PRO A CA 1
ATOM 1520 C C . PRO A 1 200 ? 11.359 -30.891 1.249 1 95.12 200 PRO A C 1
ATOM 1522 O O . PRO A 1 200 ? 11.852 -29.922 0.664 1 95.12 200 PRO A O 1
ATOM 1525 N N . ASN A 1 201 ? 11.406 -31.156 2.486 1 90.88 201 ASN A N 1
ATOM 1526 C CA . ASN A 1 201 ? 12.328 -30.344 3.283 1 90.88 201 ASN A CA 1
ATOM 1527 C C . ASN A 1 201 ? 13.781 -30.688 2.967 1 90.88 201 ASN A C 1
ATOM 1529 O O . ASN A 1 201 ? 14.062 -31.688 2.309 1 90.88 201 ASN A O 1
ATOM 1533 N N . GLU A 1 202 ? 14.594 -29.781 3.377 1 85.94 202 GLU A N 1
ATOM 1534 C CA . GLU A 1 202 ? 16.016 -30.016 3.131 1 85.94 202 GLU A CA 1
ATOM 1535 C C . GLU A 1 202 ? 16.438 -31.375 3.672 1 85.94 202 GLU A C 1
ATOM 1537 O O . GLU A 1 202 ? 16.156 -31.719 4.824 1 85.94 202 GLU A O 1
ATOM 1542 N N . GLY A 1 203 ? 17.078 -32.125 2.906 1 87.19 203 GLY A N 1
ATOM 1543 C CA . GLY A 1 203 ? 17.594 -33.406 3.312 1 87.19 203 GLY A CA 1
ATOM 1544 C C . GLY A 1 203 ? 16.547 -34.531 3.201 1 87.19 203 GLY A C 1
ATOM 1545 O O . GLY A 1 203 ? 16.844 -35.688 3.465 1 87.19 203 GLY A O 1
ATOM 1546 N N . GLU A 1 204 ? 15.367 -34.188 2.865 1 92.31 204 GLU A N 1
ATOM 1547 C CA . GLU A 1 204 ? 14.289 -35.156 2.715 1 92.31 204 GLU A CA 1
ATOM 1548 C C . GLU A 1 204 ? 13.922 -35.375 1.247 1 92.31 204 GLU A C 1
ATOM 1550 O O . GLU A 1 204 ? 14.344 -34.594 0.387 1 92.31 204 GLU A O 1
ATOM 1555 N N . THR A 1 205 ? 13.211 -36.469 1.008 1 93.81 205 THR A N 1
ATOM 1556 C CA . THR A 1 205 ? 12.766 -36.719 -0.359 1 93.81 205 THR A CA 1
ATOM 1557 C C . THR A 1 205 ? 11.242 -36.75 -0.436 1 93.81 205 THR A C 1
ATOM 1559 O O . THR A 1 205 ? 10.664 -36.5 -1.499 1 93.81 205 THR A O 1
ATOM 1562 N N . ALA A 1 206 ? 10.641 -37.031 0.696 1 94.62 206 ALA A N 1
ATOM 1563 C CA . ALA A 1 206 ? 9.18 -36.969 0.737 1 94.62 206 ALA A CA 1
ATOM 1564 C C . ALA A 1 206 ? 8.672 -35.562 0.894 1 94.62 206 ALA A C 1
ATOM 1566 O O . ALA A 1 206 ? 9.211 -34.781 1.687 1 94.62 206 ALA A O 1
ATOM 1567 N N . PRO A 1 207 ? 7.707 -35.219 0.112 1 94.75 207 PRO A N 1
ATOM 1568 C CA . PRO A 1 207 ? 7.195 -33.844 0.211 1 94.75 207 PRO A CA 1
ATOM 1569 C C . PRO A 1 207 ? 6.477 -33.594 1.533 1 94.75 207 PRO A C 1
ATOM 1571 O O . PRO A 1 207 ? 5.879 -34.5 2.109 1 94.75 207 PRO A O 1
ATOM 1574 N N . ASP A 1 208 ? 6.559 -32.344 1.975 1 92.06 208 ASP A N 1
ATOM 1575 C CA . ASP A 1 208 ? 5.734 -31.844 3.066 1 92.06 208 ASP A CA 1
ATOM 1576 C C . ASP A 1 208 ? 4.32 -31.531 2.588 1 92.06 208 ASP A C 1
ATOM 1578 O O . ASP A 1 208 ? 4.102 -30.531 1.89 1 92.06 208 ASP A O 1
ATOM 1582 N N . LEU A 1 209 ? 3.342 -32.281 3.039 1 90.69 209 LEU A N 1
ATOM 1583 C CA . LEU A 1 209 ? 2.002 -32.219 2.463 1 90.69 209 LEU A CA 1
ATOM 1584 C C . LEU A 1 209 ? 1.112 -31.281 3.275 1 90.69 209 LEU A C 1
ATOM 1586 O O . LEU A 1 209 ? -0.073 -31.125 2.973 1 90.69 209 LEU A O 1
ATOM 1590 N N . ALA A 1 210 ? 1.603 -30.641 4.23 1 87.81 210 ALA A N 1
ATOM 1591 C CA . ALA A 1 210 ? 0.801 -29.875 5.184 1 87.81 210 ALA A CA 1
ATOM 1592 C C . ALA A 1 210 ? -0.057 -28.844 4.473 1 87.81 210 ALA A C 1
ATOM 1594 O O . ALA A 1 210 ? -1.27 -28.766 4.691 1 87.81 210 ALA A O 1
ATOM 1595 N N . MET A 1 211 ? 0.477 -28.094 3.609 1 85.25 211 MET A N 1
ATOM 1596 C CA . MET A 1 211 ? -0.249 -27.031 2.918 1 85.25 211 MET A CA 1
ATOM 1597 C C . MET A 1 211 ? -1.27 -27.609 1.945 1 85.25 211 MET A C 1
ATOM 1599 O O . MET A 1 211 ? -2.42 -27.172 1.91 1 85.25 211 MET A O 1
ATOM 1603 N N . THR A 1 212 ? -0.813 -28.547 1.165 1 87 212 THR A N 1
ATOM 1604 C CA . THR A 1 212 ? -1.701 -29.141 0.175 1 87 212 THR A CA 1
ATOM 1605 C C . THR A 1 212 ? -2.922 -29.766 0.849 1 87 212 THR A C 1
ATOM 1607 O O . THR A 1 212 ? -4.039 -29.656 0.337 1 87 212 THR A O 1
ATOM 1610 N N . ARG A 1 213 ? -2.67 -30.344 1.979 1 86.19 213 ARG A N 1
ATOM 1611 C CA . ARG A 1 213 ? -3.752 -30.969 2.732 1 86.19 213 ARG A CA 1
ATOM 1612 C C . ARG A 1 213 ? -4.781 -29.922 3.17 1 86.19 213 ARG A C 1
ATOM 1614 O O . ARG A 1 213 ? -5.988 -30.188 3.145 1 86.19 213 ARG A O 1
ATOM 1621 N N . ARG A 1 214 ? -4.367 -28.812 3.443 1 81.06 214 ARG A N 1
ATOM 1622 C CA . ARG A 1 214 ? -5.266 -27.734 3.854 1 81.06 214 ARG A CA 1
ATOM 1623 C C . ARG A 1 214 ? -6.164 -27.312 2.701 1 81.06 214 ARG A C 1
ATOM 1625 O O . ARG A 1 214 ? -7.332 -26.969 2.91 1 81.06 214 ARG A O 1
ATOM 1632 N N . TYR A 1 215 ? -5.656 -27.422 1.527 1 79.12 215 TYR A N 1
ATOM 1633 C CA . TYR A 1 215 ? -6.391 -26.969 0.353 1 79.12 215 TYR A CA 1
ATOM 1634 C C . TYR A 1 215 ? -7.258 -28.078 -0.214 1 79.12 215 TYR A C 1
ATOM 1636 O O . TYR A 1 215 ? -8.242 -27.812 -0.908 1 79.12 215 TYR A O 1
ATOM 1644 N N . ALA A 1 216 ? -6.828 -29.328 0.087 1 83 216 ALA A N 1
ATOM 1645 C CA . ALA A 1 216 ? -7.551 -30.484 -0.429 1 83 216 ALA A CA 1
ATOM 1646 C C . ALA A 1 216 ? -7.793 -31.516 0.67 1 83 216 ALA A C 1
ATOM 1648 O O . ALA A 1 216 ? -7.352 -32.656 0.561 1 83 216 ALA A O 1
ATOM 1649 N N . PRO A 1 217 ? -8.586 -31.125 1.608 1 83.69 217 PRO A N 1
ATOM 1650 C CA . PRO A 1 217 ? -8.766 -32 2.768 1 83.69 217 PRO A CA 1
ATOM 1651 C C . PRO A 1 217 ? -9.469 -33.312 2.41 1 83.69 217 PRO A C 1
ATOM 1653 O O . PRO A 1 217 ? -9.344 -34.281 3.137 1 83.69 217 PRO A O 1
ATOM 1656 N N . GLU A 1 218 ? -10.125 -33.312 1.351 1 86.94 218 GLU A N 1
ATOM 1657 C CA . GLU A 1 218 ? -10.922 -34.469 0.997 1 86.94 218 GLU A CA 1
ATOM 1658 C C . GLU A 1 218 ? -10.078 -35.5 0.262 1 86.94 218 GLU A C 1
ATOM 1660 O O . GLU A 1 218 ? -10.484 -36.656 0.115 1 86.94 218 GLU A O 1
ATOM 1665 N N . LEU A 1 219 ? -8.891 -35.156 -0.174 1 88.25 219 LEU A N 1
ATOM 1666 C CA . LEU A 1 219 ? -8.062 -36.062 -0.958 1 88.25 219 LEU A CA 1
ATOM 1667 C C . LEU A 1 219 ? -7.238 -36.969 -0.049 1 88.25 219 LEU A C 1
ATOM 1669 O O . LEU A 1 219 ? -6.793 -36.531 1.021 1 88.25 219 LEU A O 1
ATOM 1673 N N . SER A 1 220 ? -7.059 -38.188 -0.513 1 89.88 220 SER A N 1
ATOM 1674 C CA . SER A 1 220 ? -6.152 -39.094 0.181 1 89.88 220 SER A CA 1
ATOM 1675 C C . SER A 1 220 ? -4.699 -38.688 -0.035 1 89.88 220 SER A C 1
ATOM 1677 O O . SER A 1 220 ? -4.395 -37.875 -0.906 1 89.88 220 SER A O 1
ATOM 1679 N N . ASP A 1 221 ? -3.836 -39.25 0.761 1 89.5 221 ASP A N 1
ATOM 1680 C CA . ASP A 1 221 ? -2.412 -39 0.599 1 89.5 221 ASP A CA 1
ATOM 1681 C C . ASP A 1 221 ? -1.935 -39.375 -0.8 1 89.5 221 ASP A C 1
ATOM 1683 O O . ASP A 1 221 ? -1.158 -38.656 -1.418 1 89.5 221 ASP A O 1
ATOM 1687 N N . GLU A 1 222 ? -2.416 -40.469 -1.226 1 90.19 222 GLU A N 1
ATOM 1688 C CA . GLU A 1 222 ? -2.039 -40.938 -2.555 1 90.19 222 GLU A CA 1
ATOM 1689 C C . GLU A 1 222 ? -2.5 -39.969 -3.639 1 90.19 222 GLU A C 1
ATOM 1691 O O . GLU A 1 222 ? -1.763 -39.688 -4.586 1 90.19 222 GLU A O 1
ATOM 1696 N N . GLN A 1 223 ? -3.66 -39.469 -3.457 1 89.19 223 GLN A N 1
ATOM 1697 C CA . GLN A 1 223 ? -4.215 -38.5 -4.414 1 89.19 223 GLN A CA 1
ATOM 1698 C C . GLN A 1 223 ? -3.445 -37.188 -4.387 1 89.19 223 GLN A C 1
ATOM 1700 O O . GLN A 1 223 ? -3.203 -36.594 -5.434 1 89.19 223 GLN A O 1
ATOM 1705 N N . ILE A 1 224 ? -3.092 -36.781 -3.176 1 90.88 224 ILE A N 1
ATOM 1706 C CA . ILE A 1 224 ? -2.336 -35.562 -3.018 1 90.88 224 ILE A CA 1
ATOM 1707 C C . ILE A 1 224 ? -0.965 -35.688 -3.672 1 90.88 224 ILE A C 1
ATOM 1709 O O . ILE A 1 224 ? -0.517 -34.812 -4.398 1 90.88 224 ILE A O 1
ATOM 1713 N N . LEU A 1 225 ? -0.351 -36.844 -3.504 1 91.19 225 LEU A N 1
ATOM 1714 C CA . LEU A 1 225 ? 0.988 -37.094 -4.023 1 91.19 225 LEU A CA 1
ATOM 1715 C C . LEU A 1 225 ? 0.981 -37.125 -5.547 1 91.19 225 LEU A C 1
ATOM 1717 O O . LEU A 1 225 ? 2.02 -36.938 -6.184 1 91.19 225 LEU A O 1
ATOM 1721 N N . ALA A 1 226 ? -0.212 -37.312 -6.141 1 89.69 226 ALA A N 1
ATOM 1722 C CA . ALA A 1 226 ? -0.333 -37.438 -7.59 1 89.69 226 ALA A CA 1
ATOM 1723 C C . ALA A 1 226 ? -0.519 -36.062 -8.25 1 89.69 226 ALA A C 1
ATOM 1725 O O . ALA A 1 226 ? -0.456 -35.969 -9.477 1 89.69 226 ALA A O 1
ATOM 1726 N N . LEU A 1 227 ? -0.726 -35.125 -7.426 1 91.88 227 LEU A N 1
ATOM 1727 C CA . LEU A 1 227 ? -0.924 -33.781 -7.977 1 91.88 227 LEU A CA 1
ATOM 1728 C C . LEU A 1 227 ? 0.368 -33.25 -8.586 1 91.88 227 LEU A C 1
ATOM 1730 O O . LEU A 1 227 ? 1.452 -33.469 -8.039 1 91.88 227 LEU A O 1
ATOM 1734 N N . HIS A 1 228 ? 0.228 -32.5 -9.664 1 94.19 228 HIS A N 1
ATOM 1735 C CA . HIS A 1 228 ? 1.383 -31.922 -10.352 1 94.19 228 HIS A CA 1
ATOM 1736 C C . HIS A 1 228 ? 2.061 -30.859 -9.492 1 94.19 228 HIS A C 1
ATOM 1738 O O . HIS A 1 228 ? 3.242 -30.562 -9.688 1 94.19 228 HIS A O 1
ATOM 1744 N N . SER A 1 229 ? 1.313 -30.297 -8.523 1 94.75 229 SER A N 1
ATOM 1745 C CA . SER A 1 229 ? 1.829 -29.234 -7.664 1 94.75 229 SER A CA 1
ATOM 1746 C C . SER A 1 229 ? 2.613 -29.797 -6.484 1 94.75 229 SER A C 1
ATOM 1748 O O . SER A 1 229 ? 3.16 -29.047 -5.676 1 94.75 229 SER A O 1
ATOM 1750 N N . VAL A 1 230 ? 2.627 -31.078 -6.363 1 94.94 230 VAL A N 1
ATOM 1751 C CA . VAL A 1 230 ? 3.326 -31.781 -5.289 1 94.94 230 VAL A CA 1
ATOM 1752 C C . VAL A 1 230 ? 4.566 -32.469 -5.848 1 94.94 230 VAL A C 1
ATOM 1754 O O . VAL A 1 230 ? 4.457 -33.375 -6.688 1 94.94 230 VAL A O 1
ATOM 1757 N N . LEU A 1 231 ? 5.723 -32.062 -5.332 1 96.25 231 LEU A N 1
ATOM 1758 C CA . LEU A 1 231 ? 6.973 -32.562 -5.871 1 96.25 231 LEU A CA 1
ATOM 1759 C C . LEU A 1 231 ? 7.738 -33.344 -4.809 1 96.25 231 LEU A C 1
ATOM 1761 O O . LEU A 1 231 ? 7.879 -32.906 -3.674 1 96.25 231 LEU A O 1
ATOM 1765 N N . GLY A 1 232 ? 8.203 -34.531 -5.164 1 95.81 232 GLY A N 1
ATOM 1766 C CA . GLY A 1 232 ? 9.047 -35.344 -4.316 1 95.81 232 GLY A CA 1
ATOM 1767 C C . GLY A 1 232 ? 10.352 -35.75 -4.98 1 95.81 232 GLY A C 1
ATOM 1768 O O . GLY A 1 232 ? 10.5 -35.625 -6.195 1 95.81 232 GLY A O 1
ATOM 1769 N N . GLY A 1 233 ? 11.312 -36.219 -4.109 1 96.56 233 GLY A N 1
ATOM 1770 C CA . GLY A 1 233 ? 12.602 -36.656 -4.621 1 96.56 233 GLY A CA 1
ATOM 1771 C C . GLY A 1 233 ? 13.734 -35.688 -4.305 1 96.56 233 GLY A C 1
ATOM 1772 O O . GLY A 1 233 ? 13.562 -34.75 -3.531 1 96.56 233 GLY A O 1
ATOM 1773 N N . SER A 1 234 ? 14.898 -36.031 -4.836 1 96.19 234 SER A N 1
ATOM 1774 C CA . SER A 1 234 ? 16.062 -35.156 -4.723 1 96.19 234 SER A CA 1
ATOM 1775 C C . SER A 1 234 ? 15.914 -33.906 -5.59 1 96.19 234 SER A C 1
ATOM 1777 O O . SER A 1 234 ? 15.055 -33.875 -6.473 1 96.19 234 SER A O 1
ATOM 1779 N N . PRO A 1 235 ? 16.734 -32.938 -5.312 1 97 235 PRO A N 1
ATOM 1780 C CA . PRO A 1 235 ? 16.688 -31.75 -6.168 1 97 235 PRO A CA 1
ATOM 1781 C C . PRO A 1 235 ? 16.859 -32.094 -7.648 1 97 235 PRO A C 1
ATOM 1783 O O . PRO A 1 235 ? 16.172 -31.5 -8.5 1 97 235 PRO A O 1
ATOM 1786 N N . ARG A 1 236 ? 17.703 -33.031 -7.961 1 97.12 236 ARG A N 1
ATOM 1787 C CA . ARG A 1 236 ? 17.891 -33.438 -9.352 1 97.12 236 ARG A CA 1
ATOM 1788 C C . ARG A 1 236 ? 16.625 -34.062 -9.922 1 97.12 236 ARG A C 1
ATOM 1790 O O . ARG A 1 236 ? 16.234 -33.75 -11.055 1 97.12 236 ARG A O 1
ATOM 1797 N N . GLU A 1 237 ? 15.977 -34.844 -9.148 1 97.81 237 GLU A N 1
ATOM 1798 C CA . GLU A 1 237 ? 14.742 -35.5 -9.594 1 97.81 237 GLU A CA 1
ATOM 1799 C C . GLU A 1 237 ? 13.625 -34.469 -9.789 1 97.81 237 GLU A C 1
ATOM 1801 O O . GLU A 1 237 ? 12.859 -34.562 -10.75 1 97.81 237 GLU A O 1
ATOM 1806 N N . ILE A 1 238 ? 13.531 -33.562 -8.852 1 98.06 238 ILE A N 1
ATOM 1807 C CA . ILE A 1 238 ? 12.539 -32.5 -8.969 1 98.06 238 ILE A CA 1
ATOM 1808 C C . ILE A 1 238 ? 12.828 -31.656 -10.211 1 98.06 238 ILE A C 1
ATOM 1810 O O . ILE A 1 238 ? 11.906 -31.328 -10.961 1 98.06 238 ILE A O 1
ATOM 1814 N N . ALA A 1 239 ? 14.062 -31.328 -10.461 1 98.12 239 ALA A N 1
ATOM 1815 C CA . ALA A 1 239 ? 14.453 -30.594 -11.648 1 98.12 239 ALA A CA 1
ATOM 1816 C C . ALA A 1 239 ? 14.023 -31.312 -12.922 1 98.12 239 ALA A C 1
ATOM 1818 O O . ALA A 1 239 ? 13.5 -30.703 -13.852 1 98.12 239 ALA A O 1
ATOM 1819 N N . ASP A 1 240 ? 14.234 -32.625 -12.922 1 98.25 240 ASP A N 1
ATOM 1820 C CA . ASP A 1 240 ? 13.82 -33.406 -14.062 1 98.25 240 ASP A CA 1
ATOM 1821 C C . ASP A 1 240 ? 12.305 -33.344 -14.266 1 98.25 240 ASP A C 1
ATOM 1823 O O . ASP A 1 240 ? 11.828 -33.25 -15.398 1 98.25 240 ASP A O 1
ATOM 1827 N N . THR A 1 241 ? 11.625 -33.438 -13.148 1 97.81 241 THR A N 1
ATOM 1828 C CA . THR A 1 241 ? 10.164 -33.312 -13.203 1 97.81 241 THR A CA 1
ATOM 1829 C C . THR A 1 241 ? 9.734 -31.984 -13.797 1 97.81 241 THR A C 1
ATOM 1831 O O . THR A 1 241 ? 8.883 -31.938 -14.68 1 97.81 241 THR A O 1
ATOM 1834 N N . LEU A 1 242 ? 10.305 -30.875 -13.375 1 98.12 242 LEU A N 1
ATOM 1835 C CA . LEU A 1 242 ? 9.961 -29.547 -13.867 1 98.12 242 LEU A CA 1
ATOM 1836 C C . LEU A 1 242 ? 10.336 -29.406 -15.336 1 98.12 242 LEU A C 1
ATOM 1838 O O . LEU A 1 242 ? 9.594 -28.797 -16.109 1 98.12 242 LEU A O 1
ATOM 1842 N N . ALA A 1 243 ? 11.477 -29.938 -15.734 1 98 243 ALA A N 1
ATOM 1843 C CA . ALA A 1 243 ? 11.836 -29.938 -17.141 1 98 243 ALA A CA 1
ATOM 1844 C C . ALA A 1 243 ? 10.797 -30.688 -17.969 1 98 243 ALA A C 1
ATOM 1846 O O . ALA A 1 243 ? 10.445 -30.266 -19.078 1 98 243 ALA A O 1
ATOM 1847 N N . GLY A 1 244 ? 10.344 -31.797 -17.438 1 97.44 244 GLY A N 1
ATOM 1848 C CA . GLY A 1 244 ? 9.266 -32.531 -18.078 1 97.44 244 GLY A CA 1
ATOM 1849 C C . GLY A 1 244 ? 7.996 -31.719 -18.219 1 97.44 244 GLY A C 1
ATOM 1850 O O . GLY A 1 244 ? 7.332 -31.766 -19.266 1 97.44 244 GLY A O 1
ATOM 1851 N N . TYR A 1 245 ? 7.617 -30.969 -17.172 1 97 245 TYR A N 1
ATOM 1852 C CA . TYR A 1 245 ? 6.445 -30.109 -17.219 1 97 245 TYR A CA 1
ATOM 1853 C C . TYR A 1 245 ? 6.574 -29.078 -18.344 1 97 245 TYR A C 1
ATOM 1855 O O . TYR A 1 245 ? 5.598 -28.797 -19.047 1 97 245 TYR A O 1
ATOM 1863 N N . ARG A 1 246 ? 7.785 -28.516 -18.5 1 97.38 246 ARG A N 1
ATOM 1864 C CA . ARG A 1 246 ? 8.016 -27.594 -19.609 1 97.38 246 ARG A CA 1
ATOM 1865 C C . ARG A 1 246 ? 7.824 -28.281 -20.953 1 97.38 246 ARG A C 1
ATOM 1867 O O . ARG A 1 246 ? 7.133 -27.766 -21.828 1 97.38 246 ARG A O 1
ATOM 1874 N N . ASP A 1 247 ? 8.367 -29.484 -21.094 1 96.56 247 ASP A N 1
ATOM 1875 C CA . ASP A 1 247 ? 8.359 -30.188 -22.375 1 96.56 247 ASP A CA 1
ATOM 1876 C C . ASP A 1 247 ? 6.953 -30.656 -22.734 1 96.56 247 ASP A C 1
ATOM 1878 O O . ASP A 1 247 ? 6.543 -30.578 -23.906 1 96.56 247 ASP A O 1
ATOM 1882 N N . ILE A 1 248 ? 6.242 -31.141 -21.75 1 95.56 248 ILE A N 1
ATOM 1883 C CA . ILE A 1 248 ? 4.961 -31.781 -21.984 1 95.56 248 ILE A CA 1
ATOM 1884 C C . ILE A 1 248 ? 3.844 -30.75 -22 1 95.56 248 ILE A C 1
ATOM 1886 O O . ILE A 1 248 ? 2.955 -30.781 -22.859 1 95.56 248 ILE A O 1
ATOM 1890 N N . TYR A 1 249 ? 3.867 -29.766 -21.062 1 95.25 249 TYR A N 1
ATOM 1891 C CA . TYR A 1 249 ? 2.727 -28.891 -20.844 1 95.25 249 TYR A CA 1
ATOM 1892 C C . TYR A 1 249 ? 3.062 -27.453 -21.25 1 95.25 249 TYR A C 1
ATOM 1894 O O . TYR A 1 249 ? 2.168 -26.625 -21.422 1 95.25 249 TYR A O 1
ATOM 1902 N N . GLY A 1 250 ? 4.309 -27.125 -21.359 1 96.69 250 GLY A N 1
ATOM 1903 C CA . GLY A 1 250 ? 4.699 -25.766 -21.672 1 96.69 250 GLY A CA 1
ATOM 1904 C C . GLY A 1 250 ? 4.754 -24.859 -20.453 1 96.69 250 GLY A C 1
ATOM 1905 O O . GLY A 1 250 ? 4.812 -23.625 -20.594 1 96.69 250 GLY A O 1
ATOM 1906 N N . VAL A 1 251 ? 4.754 -25.453 -19.266 1 97.25 251 VAL A N 1
ATOM 1907 C CA . VAL A 1 251 ? 4.859 -24.672 -18.031 1 97.25 251 VAL A CA 1
ATOM 1908 C C . VAL A 1 251 ? 6.316 -24.281 -17.797 1 97.25 251 VAL A C 1
ATOM 1910 O O . VAL A 1 251 ? 7.191 -25.156 -17.734 1 97.25 251 VAL A O 1
ATOM 1913 N N . THR A 1 252 ? 6.508 -22.984 -17.609 1 97.31 252 THR A N 1
ATOM 1914 C CA . THR A 1 252 ? 7.902 -22.562 -17.531 1 97.31 252 THR A CA 1
ATOM 1915 C C . THR A 1 252 ? 8.148 -21.781 -16.234 1 97.31 252 THR A C 1
ATOM 1917 O O . THR A 1 252 ? 9.289 -21.453 -15.914 1 97.31 252 THR A O 1
ATOM 1920 N N . SER A 1 253 ? 7.117 -21.469 -15.523 1 97.81 253 SER A N 1
ATOM 1921 C CA . SER A 1 253 ? 7.258 -20.719 -14.281 1 97.81 253 SER A CA 1
ATOM 1922 C C . SER A 1 253 ? 6.676 -21.484 -13.102 1 97.81 253 SER A C 1
ATOM 1924 O O . SER A 1 253 ? 5.613 -22.094 -13.219 1 97.81 253 SER A O 1
ATOM 1926 N N . PHE A 1 254 ? 7.473 -21.422 -12.016 1 98.12 254 PHE A N 1
ATOM 1927 C CA . PHE A 1 254 ? 7.086 -22.172 -10.828 1 98.12 254 PHE A CA 1
ATOM 1928 C C . PHE A 1 254 ? 7.238 -21.328 -9.57 1 98.12 254 PHE A C 1
ATOM 1930 O O . PHE A 1 254 ? 8.258 -20.656 -9.391 1 98.12 254 PHE A O 1
ATOM 1937 N N . THR A 1 255 ? 6.258 -21.328 -8.719 1 97.88 255 THR A N 1
ATOM 1938 C CA . THR A 1 255 ? 6.293 -20.547 -7.48 1 97.88 255 THR A CA 1
ATOM 1939 C C . THR A 1 255 ? 6.215 -21.469 -6.266 1 97.88 255 THR A C 1
ATOM 1941 O O . THR A 1 255 ? 5.332 -22.328 -6.184 1 97.88 255 THR A O 1
ATOM 1944 N N . VAL A 1 256 ? 7.137 -21.281 -5.336 1 96.94 256 VAL A N 1
ATOM 1945 C CA . VAL A 1 256 ? 7.176 -22.078 -4.121 1 96.94 256 VAL A CA 1
ATOM 1946 C C . VAL A 1 256 ? 7.062 -21.172 -2.895 1 96.94 256 VAL A C 1
ATOM 1948 O O . VAL A 1 256 ? 7.211 -19.953 -3 1 96.94 256 VAL A O 1
ATOM 1951 N N . GLN A 1 257 ? 6.816 -21.812 -1.737 1 95.25 257 GLN A N 1
ATOM 1952 C CA . GLN A 1 257 ? 6.746 -21.078 -0.48 1 95.25 257 GLN A CA 1
ATOM 1953 C C . GLN A 1 257 ? 8.141 -20.812 0.078 1 95.25 257 GLN A C 1
ATOM 1955 O O . GLN A 1 257 ? 9.086 -21.547 -0.216 1 95.25 257 GLN A O 1
ATOM 1960 N N . ASP A 1 258 ? 8.188 -19.812 0.915 1 94.94 258 ASP A N 1
ATOM 1961 C CA . ASP A 1 258 ? 9.5 -19.328 1.335 1 94.94 258 ASP A CA 1
ATOM 1962 C C . ASP A 1 258 ? 10.156 -20.312 2.301 1 94.94 258 ASP A C 1
ATOM 1964 O O . ASP A 1 258 ? 11.375 -20.297 2.482 1 94.94 258 ASP A O 1
ATOM 1968 N N . ASN A 1 259 ? 9.344 -21.234 2.898 1 92 259 ASN A N 1
ATOM 1969 C CA . ASN A 1 259 ? 9.953 -22.25 3.746 1 92 259 ASN A CA 1
ATOM 1970 C C . ASN A 1 259 ? 10.742 -23.266 2.922 1 92 259 ASN A C 1
ATOM 1972 O O . ASN A 1 259 ? 11.492 -24.078 3.473 1 92 259 ASN A O 1
ATOM 1976 N N . HIS A 1 260 ? 10.688 -23.203 1.629 1 94 260 HIS A N 1
ATOM 1977 C CA . HIS A 1 260 ? 11.391 -24.125 0.754 1 94 260 HIS A CA 1
ATOM 1978 C C . HIS A 1 260 ? 12.555 -23.438 0.044 1 94 260 HIS A C 1
ATOM 1980 O O . HIS A 1 260 ? 13.102 -23.969 -0.926 1 94 260 HIS A O 1
ATOM 1986 N N . LEU A 1 261 ? 12.883 -22.297 0.473 1 95.25 261 LEU A N 1
ATOM 1987 C CA . LEU A 1 261 ? 13.898 -21.469 -0.155 1 95.25 261 LEU A CA 1
ATOM 1988 C C . LEU A 1 261 ? 15.164 -22.266 -0.441 1 95.25 261 LEU A C 1
ATOM 1990 O O . LEU A 1 261 ? 15.602 -22.359 -1.591 1 95.25 261 LEU A O 1
ATOM 1994 N N . ASP A 1 262 ? 15.703 -22.953 0.537 1 94.19 262 ASP A N 1
ATOM 1995 C CA . ASP A 1 262 ? 17 -23.609 0.404 1 94.19 262 ASP A CA 1
ATOM 1996 C C . ASP A 1 262 ? 16.906 -24.828 -0.509 1 94.19 262 ASP A C 1
ATOM 1998 O O . ASP A 1 262 ? 17.734 -25.016 -1.395 1 94.19 262 ASP A O 1
ATOM 2002 N N . ASN A 1 263 ? 15.891 -25.641 -0.294 1 95.38 263 ASN A N 1
ATOM 2003 C CA . ASN A 1 263 ? 15.75 -26.828 -1.121 1 95.38 263 ASN A CA 1
ATOM 2004 C C . ASN A 1 263 ? 15.469 -26.469 -2.578 1 95.38 263 ASN A C 1
ATOM 2006 O O . ASN A 1 263 ? 16.031 -27.078 -3.49 1 95.38 263 ASN A O 1
ATOM 2010 N N . PHE A 1 264 ? 14.656 -25.531 -2.732 1 97.38 264 PHE A N 1
ATOM 2011 C CA . PHE A 1 264 ? 14.297 -25.188 -4.102 1 97.38 264 PHE A CA 1
ATOM 2012 C C . PHE A 1 264 ? 15.445 -24.469 -4.797 1 97.38 264 PHE A C 1
ATOM 2014 O O . PHE A 1 264 ? 15.586 -24.547 -6.02 1 97.38 264 PHE A O 1
ATOM 2021 N N . ALA A 1 265 ? 16.266 -23.781 -4.027 1 97.38 265 ALA A N 1
ATOM 2022 C CA . ALA A 1 265 ? 17.469 -23.188 -4.602 1 97.38 265 ALA A CA 1
ATOM 2023 C C . ALA A 1 265 ? 18.344 -24.25 -5.246 1 97.38 265 ALA A C 1
ATOM 2025 O O . ALA A 1 265 ? 18.969 -24.016 -6.281 1 97.38 265 ALA A O 1
ATOM 2026 N N . LYS A 1 266 ? 18.406 -25.422 -4.66 1 97.31 266 LYS A N 1
ATOM 2027 C CA . LYS A 1 266 ? 19.172 -26.516 -5.23 1 97.31 266 LYS A CA 1
ATOM 2028 C C . LYS A 1 266 ? 18.531 -27.016 -6.531 1 97.31 266 LYS A C 1
ATOM 2030 O O . LYS A 1 266 ? 19.234 -27.406 -7.461 1 97.31 266 LYS A O 1
ATOM 2035 N N . VAL A 1 267 ? 17.188 -27 -6.539 1 97.88 267 VAL A N 1
ATOM 2036 C CA . VAL A 1 267 ? 16.469 -27.359 -7.754 1 97.88 267 VAL A CA 1
ATOM 2037 C C . VAL A 1 267 ? 16.797 -26.359 -8.867 1 97.88 267 VAL A C 1
ATOM 2039 O O . VAL A 1 267 ? 17.062 -26.75 -10.008 1 97.88 267 VAL A O 1
ATOM 2042 N N . ILE A 1 268 ? 16.781 -25.078 -8.531 1 98.19 268 ILE A N 1
ATOM 2043 C CA . ILE A 1 268 ? 17.094 -24.031 -9.492 1 98.19 268 ILE A CA 1
ATOM 2044 C C . ILE A 1 268 ? 18.5 -24.25 -10.055 1 98.19 268 ILE A C 1
ATOM 2046 O O . ILE A 1 268 ? 18.719 -24.156 -11.266 1 98.19 268 ILE A O 1
ATOM 2050 N N . ALA A 1 269 ? 19.453 -24.609 -9.227 1 97.19 269 ALA A N 1
ATOM 2051 C CA . ALA A 1 269 ? 20.844 -24.828 -9.633 1 97.19 269 ALA A CA 1
ATOM 2052 C C . ALA A 1 269 ? 20.938 -25.969 -10.641 1 97.19 269 ALA A C 1
ATOM 2054 O O . ALA A 1 269 ? 21.781 -25.938 -11.539 1 97.19 269 ALA A O 1
ATOM 2055 N N . GLU A 1 270 ? 20.078 -26.969 -10.508 1 97.06 270 GLU A N 1
ATOM 2056 C CA . GLU A 1 270 ? 20.062 -28.125 -11.422 1 97.06 270 GLU A CA 1
ATOM 2057 C C . GLU A 1 270 ? 19.516 -27.719 -12.789 1 97.06 270 GLU A C 1
ATOM 2059 O O . GLU A 1 270 ? 19.828 -28.375 -13.789 1 97.06 270 GLU A O 1
ATOM 2064 N N . LEU A 1 271 ? 18.656 -26.719 -12.828 1 96.81 271 LEU A N 1
ATOM 2065 C CA . LEU A 1 271 ? 17.969 -26.359 -14.062 1 96.81 271 LEU A CA 1
ATOM 2066 C C . LEU A 1 271 ? 18.688 -25.234 -14.789 1 96.81 271 LEU A C 1
ATOM 2068 O O . LEU A 1 271 ? 18.453 -25 -15.977 1 96.81 271 LEU A O 1
ATOM 2072 N N . ARG A 1 272 ? 19.5 -24.422 -14.078 1 91.56 272 ARG A N 1
ATOM 2073 C CA . ARG A 1 272 ? 20.219 -23.312 -14.688 1 91.56 272 ARG A CA 1
ATOM 2074 C C . ARG A 1 272 ? 21.672 -23.703 -14.969 1 91.56 272 ARG A C 1
ATOM 2076 O O . ARG A 1 272 ? 22.266 -24.5 -14.234 1 91.56 272 ARG A O 1
ATOM 2083 N N . MET B 1 1 ? 6.504 22.25 30.609 1 44.97 1 MET B N 1
ATOM 2084 C CA . MET B 1 1 ? 7.539 22.453 29.609 1 44.97 1 MET B CA 1
ATOM 2085 C C . MET B 1 1 ? 6.961 22.328 28.203 1 44.97 1 MET B C 1
ATOM 2087 O O . MET B 1 1 ? 6.078 21.5 27.953 1 44.97 1 MET B O 1
ATOM 2091 N N . ALA B 1 2 ? 7.199 23.312 27.359 1 65.06 2 ALA B N 1
ATOM 2092 C CA . ALA B 1 2 ? 6.609 23.375 26.031 1 65.06 2 ALA B CA 1
ATOM 2093 C C . ALA B 1 2 ? 7.004 22.156 25.203 1 65.06 2 ALA B C 1
ATOM 2095 O O . ALA B 1 2 ? 8.125 21.656 25.312 1 65.06 2 ALA B O 1
ATOM 2096 N N . LYS B 1 3 ? 6.031 21.547 24.609 1 78.81 3 LYS B N 1
ATOM 2097 C CA . LYS B 1 3 ? 6.289 20.438 23.688 1 78.81 3 LYS B CA 1
ATOM 2098 C C . LYS B 1 3 ? 7.281 20.844 22.594 1 78.81 3 LYS B C 1
ATOM 2100 O O . LYS B 1 3 ? 7.289 21.984 22.156 1 78.81 3 LYS B O 1
ATOM 2105 N N . ASP B 1 4 ? 8.117 19.969 22.25 1 92 4 ASP B N 1
ATOM 2106 C CA . ASP B 1 4 ? 9.109 20.203 21.219 1 92 4 ASP B CA 1
ATOM 2107 C C . ASP B 1 4 ? 8.453 20.328 19.844 1 92 4 ASP B C 1
ATOM 2109 O O . ASP B 1 4 ? 7.363 19.797 19.625 1 92 4 ASP B O 1
ATOM 2113 N N . PHE B 1 5 ? 9.102 21.031 18.984 1 97.94 5 PHE B N 1
ATOM 2114 C CA . PHE B 1 5 ? 8.617 21.188 17.625 1 97.94 5 PHE B CA 1
ATOM 2115 C C . PHE B 1 5 ? 8.789 19.891 16.844 1 97.94 5 PHE B C 1
ATOM 2117 O O . PHE B 1 5 ? 9.773 19.172 17.031 1 97.94 5 PHE B O 1
ATOM 2124 N N . ARG B 1 6 ? 7.848 19.625 16.031 1 98.19 6 ARG B N 1
ATOM 2125 C CA . ARG B 1 6 ? 7.977 18.625 14.984 1 98.19 6 ARG B CA 1
ATOM 2126 C C . ARG B 1 6 ? 7.656 19.203 13.609 1 98.19 6 ARG B C 1
ATOM 2128 O O . ARG B 1 6 ? 6.703 19.969 13.469 1 98.19 6 ARG B O 1
ATOM 2135 N N . PHE B 1 7 ? 8.469 18.828 12.664 1 98.69 7 PHE B N 1
ATOM 2136 C CA . PHE B 1 7 ? 8.344 19.391 11.328 1 98.69 7 PHE B CA 1
ATOM 2137 C C . PHE B 1 7 ? 8.109 18.297 10.297 1 98.69 7 PHE B C 1
ATOM 2139 O O . PHE B 1 7 ? 8.867 17.312 10.242 1 98.69 7 PHE B O 1
ATOM 2146 N N . GLY B 1 8 ? 7.074 18.484 9.5 1 98.5 8 GLY B N 1
ATOM 2147 C CA . GLY B 1 8 ? 6.73 17.516 8.477 1 98.5 8 GLY B CA 1
ATOM 2148 C C . GLY B 1 8 ? 6.965 18.031 7.066 1 98.5 8 GLY B C 1
ATOM 2149 O O . GLY B 1 8 ? 6.809 19.219 6.805 1 98.5 8 GLY B O 1
ATOM 2150 N N . LEU B 1 9 ? 7.32 17.156 6.223 1 98.62 9 LEU B N 1
ATOM 2151 C CA . LEU B 1 9 ? 7.48 17.406 4.797 1 98.62 9 LEU B CA 1
ATOM 2152 C C . LEU B 1 9 ? 6.508 16.578 3.979 1 98.62 9 LEU B C 1
ATOM 2154 O O . LEU B 1 9 ? 6.523 15.344 4.059 1 98.62 9 LEU B O 1
ATOM 2158 N N . SER B 1 10 ? 5.688 17.203 3.205 1 98.06 10 SER B N 1
ATOM 2159 C CA . SER B 1 10 ? 4.688 16.516 2.396 1 98.06 10 SER B CA 1
ATOM 2160 C C . SER B 1 10 ? 5.184 16.297 0.971 1 98.06 10 SER B C 1
ATOM 2162 O O . SER B 1 10 ? 5.539 17.25 0.28 1 98.06 10 SER B O 1
ATOM 2164 N N . VAL B 1 11 ? 5.156 15.078 0.573 1 98 11 VAL B N 1
ATOM 2165 C CA . VAL B 1 11 ? 5.594 14.68 -0.762 1 98 11 VAL B CA 1
ATOM 2166 C C . VAL B 1 11 ? 4.387 14.258 -1.598 1 98 11 VAL B C 1
ATOM 2168 O O . VAL B 1 11 ? 3.809 13.195 -1.371 1 98 11 VAL B O 1
ATOM 2171 N N . ARG B 1 12 ? 4.109 15.008 -2.607 1 95.88 12 ARG B N 1
ATOM 2172 C CA . ARG B 1 12 ? 2.906 14.742 -3.395 1 95.88 12 ARG B CA 1
ATOM 2173 C C . ARG B 1 12 ? 3.225 13.875 -4.609 1 95.88 12 ARG B C 1
ATOM 2175 O O . ARG B 1 12 ? 2.389 13.086 -5.051 1 95.88 12 ARG B O 1
ATOM 2182 N N . PHE B 1 13 ? 4.441 14.078 -5.133 1 97.19 13 PHE B N 1
ATOM 2183 C CA . PHE B 1 13 ? 4.836 13.352 -6.336 1 97.19 13 PHE B CA 1
ATOM 2184 C C . PHE B 1 13 ? 6.219 12.734 -6.164 1 97.19 13 PHE B C 1
ATOM 2186 O O . PHE B 1 13 ? 7.055 13.266 -5.43 1 97.19 13 PHE B O 1
ATOM 2193 N N . ILE B 1 14 ? 6.41 11.68 -6.789 1 97.44 14 ILE B N 1
ATOM 2194 C CA . ILE B 1 14 ? 7.73 11.055 -6.852 1 97.44 14 ILE B CA 1
ATOM 2195 C C . ILE B 1 14 ? 8.133 10.852 -8.312 1 97.44 14 ILE B C 1
ATOM 2197 O O . ILE B 1 14 ? 7.312 10.453 -9.141 1 97.44 14 ILE B O 1
ATOM 2201 N N . LYS B 1 15 ? 9.359 11.133 -8.617 1 97.06 15 LYS B N 1
ATOM 2202 C CA . LYS B 1 15 ? 9.844 11.094 -9.992 1 97.06 15 LYS B CA 1
ATOM 2203 C C . LYS B 1 15 ? 10.578 9.789 -10.289 1 97.06 15 LYS B C 1
ATOM 2205 O O . LYS B 1 15 ? 10.57 9.305 -11.422 1 97.06 15 LYS B O 1
ATOM 2210 N N . SER B 1 16 ? 11.289 9.336 -9.391 1 98.31 16 SER B N 1
ATOM 2211 C CA . SER B 1 16 ? 12.07 8.109 -9.477 1 98.31 16 SER B CA 1
ATOM 2212 C C . SER B 1 16 ? 12.414 7.582 -8.086 1 98.31 16 SER B C 1
ATOM 2214 O O . SER B 1 16 ? 12.258 8.289 -7.09 1 98.31 16 SER B O 1
ATOM 2216 N N . ARG B 1 17 ? 12.844 6.383 -8.039 1 98.31 17 ARG B N 1
ATOM 2217 C CA . ARG B 1 17 ? 13.336 5.809 -6.789 1 98.31 17 ARG B CA 1
ATOM 2218 C C . ARG B 1 17 ? 14.484 6.633 -6.223 1 98.31 17 ARG B C 1
ATOM 2220 O O . ARG B 1 17 ? 14.477 6.996 -5.043 1 98.31 17 ARG B O 1
ATOM 2227 N N . ALA B 1 18 ? 15.414 6.918 -7.059 1 98.38 18 ALA B N 1
ATOM 2228 C CA . ALA B 1 18 ? 16.609 7.648 -6.645 1 98.38 18 ALA B CA 1
ATOM 2229 C C . ALA B 1 18 ? 16.25 9.031 -6.102 1 98.38 18 ALA B C 1
ATOM 2231 O O . ALA B 1 18 ? 16.797 9.461 -5.078 1 98.38 18 ALA B O 1
ATOM 2232 N N . ALA B 1 19 ? 15.344 9.672 -6.77 1 98.38 19 ALA B N 1
ATOM 2233 C CA . ALA B 1 19 ? 14.93 11.008 -6.344 1 98.38 19 ALA B CA 1
ATOM 2234 C C . ALA B 1 19 ? 14.242 10.961 -4.984 1 98.38 19 ALA B C 1
ATOM 2236 O O . ALA B 1 19 ? 14.477 11.828 -4.133 1 98.38 19 ALA B O 1
ATOM 2237 N N . LEU B 1 20 ? 13.406 9.992 -4.816 1 98.62 20 LEU B N 1
ATOM 2238 C CA . LEU B 1 20 ? 12.734 9.852 -3.529 1 98.62 20 LEU B CA 1
ATOM 2239 C C . LEU B 1 20 ? 13.734 9.555 -2.42 1 98.62 20 LEU B C 1
ATOM 2241 O O . LEU B 1 20 ? 13.641 10.117 -1.327 1 98.62 20 LEU B O 1
ATOM 2245 N N . GLN B 1 21 ? 14.664 8.609 -2.693 1 98.5 21 GLN B N 1
ATOM 2246 C CA . GLN B 1 21 ? 15.688 8.266 -1.707 1 98.5 21 GLN B CA 1
ATOM 2247 C C . GLN B 1 21 ? 16.484 9.492 -1.288 1 98.5 21 GLN B C 1
ATOM 2249 O O . GLN B 1 21 ? 16.703 9.719 -0.097 1 98.5 21 GLN B O 1
ATOM 2254 N N . GLU B 1 22 ? 16.875 10.227 -2.266 1 98.44 22 GLU B N 1
ATOM 2255 C CA . GLU B 1 22 ? 17.641 11.438 -1.993 1 98.44 22 GLU B CA 1
ATOM 2256 C C . GLU B 1 22 ? 16.828 12.438 -1.181 1 98.44 22 GLU B C 1
ATOM 2258 O O . GLU B 1 22 ? 17.328 13.008 -0.208 1 98.44 22 GLU B O 1
ATOM 2263 N N . LEU B 1 23 ? 15.625 12.609 -1.564 1 98.56 23 LEU B N 1
ATOM 2264 C CA . LEU B 1 23 ? 14.742 13.547 -0.876 1 98.56 23 LEU B CA 1
ATOM 2265 C C . LEU B 1 23 ? 14.539 13.141 0.579 1 98.56 23 LEU B C 1
ATOM 2267 O O . LEU B 1 23 ? 14.641 13.969 1.481 1 98.56 23 LEU B O 1
ATOM 2271 N N . ALA B 1 24 ? 14.25 11.906 0.822 1 98.69 24 ALA B N 1
ATOM 2272 C CA . ALA B 1 24 ? 13.984 11.406 2.168 1 98.69 24 ALA B CA 1
ATOM 2273 C C . ALA B 1 24 ? 15.211 11.562 3.062 1 98.69 24 ALA B C 1
ATOM 2275 O O . ALA B 1 24 ? 15.102 12.039 4.195 1 98.69 24 ALA B O 1
ATOM 2276 N N . LYS B 1 25 ? 16.359 11.172 2.557 1 98.62 25 LYS B N 1
ATOM 2277 C CA . LYS B 1 25 ? 17.609 11.289 3.318 1 98.62 25 LYS B CA 1
ATOM 2278 C C . LYS B 1 25 ? 17.922 12.75 3.619 1 98.62 25 LYS B C 1
ATOM 2280 O O . LYS B 1 25 ? 18.297 13.094 4.742 1 98.62 25 LYS B O 1
ATOM 2285 N N . ARG B 1 26 ? 17.766 13.562 2.59 1 98.44 26 ARG B N 1
ATOM 2286 C CA . ARG B 1 26 ? 18.031 14.992 2.76 1 98.44 26 ARG B CA 1
ATOM 2287 C C . ARG B 1 26 ? 17.109 15.609 3.793 1 98.44 26 ARG B C 1
ATOM 2289 O O . ARG B 1 26 ? 17.531 16.375 4.648 1 98.44 26 ARG B O 1
ATOM 2296 N N . ALA B 1 27 ? 15.852 15.297 3.67 1 98.62 27 ALA B N 1
ATOM 2297 C CA . ALA B 1 27 ? 14.867 15.812 4.625 1 98.62 27 ALA B CA 1
ATOM 2298 C C . ALA B 1 27 ? 15.242 15.43 6.055 1 98.62 27 ALA B C 1
ATOM 2300 O O . ALA B 1 27 ? 15.203 16.266 6.957 1 98.62 27 ALA B O 1
ATOM 2301 N N . GLU B 1 28 ? 15.594 14.18 6.238 1 98.56 28 GLU B N 1
ATOM 2302 C CA . GLU B 1 28 ? 16.016 13.727 7.562 1 98.56 28 GLU B CA 1
ATOM 2303 C C . GLU B 1 28 ? 17.25 14.484 8.047 1 98.56 28 GLU B C 1
ATOM 2305 O O . GLU B 1 28 ? 17.281 14.938 9.195 1 98.56 28 GLU B O 1
ATOM 2310 N N . ASP B 1 29 ? 18.172 14.664 7.168 1 98.12 29 ASP B N 1
ATOM 2311 C CA . ASP B 1 29 ? 19.422 15.352 7.512 1 98.12 29 ASP B CA 1
ATOM 2312 C C . ASP B 1 29 ? 19.172 16.812 7.848 1 98.12 29 ASP B C 1
ATOM 2314 O O . ASP B 1 29 ? 19.875 17.406 8.672 1 98.12 29 ASP B O 1
ATOM 2318 N N . LEU B 1 30 ? 18.172 17.375 7.25 1 98 30 LEU B N 1
ATOM 2319 C CA . LEU B 1 30 ? 17.875 18.797 7.414 1 98 30 LEU B CA 1
ATOM 2320 C C . LEU B 1 30 ? 17.016 19.031 8.656 1 98 30 LEU B C 1
ATOM 2322 O O . LEU B 1 30 ? 16.703 20.188 8.984 1 98 30 LEU B O 1
ATOM 2326 N N . GLY B 1 31 ? 16.609 17.969 9.266 1 97.69 31 GLY B N 1
ATOM 2327 C CA . GLY B 1 31 ? 15.977 18.125 10.562 1 97.69 31 GLY B CA 1
ATOM 2328 C C . GLY B 1 31 ? 14.469 17.953 10.516 1 97.69 31 GLY B C 1
ATOM 2329 O O . GLY B 1 31 ? 13.781 18.203 11.508 1 97.69 31 GLY B O 1
ATOM 2330 N N . PHE B 1 32 ? 13.953 17.531 9.414 1 98.62 32 PHE B N 1
ATOM 2331 C CA . PHE B 1 32 ? 12.539 17.188 9.375 1 98.62 32 PHE B CA 1
ATOM 2332 C C . PHE B 1 32 ? 12.273 15.945 10.219 1 98.62 32 PHE B C 1
ATOM 2334 O O . PHE B 1 32 ? 13.078 15.008 10.234 1 98.62 32 PHE B O 1
ATOM 2341 N N . ASP B 1 33 ? 11.125 15.906 10.859 1 98.5 33 ASP B N 1
ATOM 2342 C CA . ASP B 1 33 ? 10.789 14.828 11.789 1 98.5 33 ASP B CA 1
ATOM 2343 C C . ASP B 1 33 ? 9.844 13.82 11.133 1 98.5 33 ASP B C 1
ATOM 2345 O O . ASP B 1 33 ? 9.758 12.672 11.57 1 98.5 33 ASP B O 1
ATOM 2349 N N . ILE B 1 34 ? 9.086 14.258 10.125 1 98.69 34 ILE B N 1
ATOM 2350 C CA . ILE B 1 34 ? 8.039 13.43 9.547 1 98.69 34 ILE B CA 1
ATOM 2351 C C . ILE B 1 34 ? 8.031 13.602 8.031 1 98.69 34 ILE B C 1
ATOM 2353 O O . ILE B 1 34 ? 8.109 14.727 7.523 1 98.69 34 ILE B O 1
ATOM 2357 N N . LEU B 1 35 ? 8.008 12.562 7.309 1 98.81 35 LEU B N 1
ATOM 2358 C CA . LEU B 1 35 ? 7.707 12.578 5.883 1 98.81 35 LEU B CA 1
ATOM 2359 C C . LEU B 1 35 ? 6.258 12.172 5.629 1 98.81 35 LEU B C 1
ATOM 2361 O O . LEU B 1 35 ? 5.812 11.117 6.09 1 98.81 35 LEU B O 1
ATOM 2365 N N . CYS B 1 36 ? 5.547 13 4.887 1 98.69 36 CYS B N 1
ATOM 2366 C CA . CYS B 1 36 ? 4.121 12.789 4.656 1 98.69 36 CYS B CA 1
ATOM 2367 C C . CYS B 1 36 ? 3.836 12.539 3.182 1 98.69 36 CYS B C 1
ATOM 2369 O O . CYS B 1 36 ? 4.445 13.164 2.312 1 98.69 36 CYS B O 1
ATOM 2371 N N . VAL B 1 37 ? 2.949 11.641 2.947 1 98.75 37 VAL B N 1
ATOM 2372 C CA . VAL B 1 37 ? 2.424 11.414 1.604 1 98.75 37 VAL B CA 1
ATOM 2373 C C . VAL B 1 37 ? 0.899 11.477 1.628 1 98.75 37 VAL B C 1
ATOM 2375 O O . VAL B 1 37 ? 0.245 10.57 2.158 1 98.75 37 VAL B O 1
ATOM 2378 N N . PRO B 1 38 ? 0.323 12.516 1.102 1 97 38 PRO B N 1
ATOM 2379 C CA . PRO B 1 38 ? -1.139 12.617 1.097 1 97 38 PRO B CA 1
ATOM 2380 C C . PRO B 1 38 ? -1.795 11.602 0.165 1 97 38 PRO B C 1
ATOM 2382 O O . PRO B 1 38 ? -1.122 11.008 -0.684 1 97 38 PRO B O 1
ATOM 2385 N N . ASP B 1 39 ? -3.068 11.383 0.34 1 97.75 39 ASP B N 1
ATOM 2386 C CA . ASP B 1 39 ? -3.828 10.336 -0.344 1 97.75 39 ASP B CA 1
ATOM 2387 C C . ASP B 1 39 ? -4.742 10.938 -1.409 1 97.75 39 ASP B C 1
ATOM 2389 O O . ASP B 1 39 ? -5.926 11.172 -1.157 1 97.75 39 ASP B O 1
ATOM 2393 N N . HIS B 1 40 ? -4.238 11.125 -2.592 1 96.75 40 HIS B N 1
ATOM 2394 C CA . HIS B 1 40 ? -4.996 11.648 -3.727 1 96.75 40 HIS B CA 1
ATOM 2395 C C . HIS B 1 40 ? -4.773 10.797 -4.973 1 96.75 40 HIS B C 1
ATOM 2397 O O . HIS B 1 40 ? -3.66 10.32 -5.215 1 96.75 40 HIS B O 1
ATOM 2403 N N . LEU B 1 41 ? -5.844 10.555 -5.699 1 97 41 LEU B N 1
ATOM 2404 C CA . LEU B 1 41 ? -5.66 9.969 -7.02 1 97 41 LEU B CA 1
ATOM 2405 C C . LEU B 1 41 ? -4.887 10.906 -7.938 1 97 41 LEU B C 1
ATOM 2407 O O . LEU B 1 41 ? -5.113 12.125 -7.918 1 97 41 LEU B O 1
ATOM 2411 N N . GLY B 1 42 ? -3.969 10.422 -8.648 1 95.06 42 GLY B N 1
ATOM 2412 C CA . GLY B 1 42 ? -3.105 11.227 -9.492 1 95.06 42 GLY B CA 1
ATOM 2413 C C . GLY B 1 42 ? -1.819 11.648 -8.812 1 95.06 42 GLY B C 1
ATOM 2414 O O . GLY B 1 42 ? -0.973 12.312 -9.414 1 95.06 42 GLY B O 1
ATOM 2415 N N . ALA B 1 43 ? -1.628 11.273 -7.578 1 97 43 ALA B N 1
ATOM 2416 C CA . ALA B 1 43 ? -0.431 11.57 -6.797 1 97 43 ALA B CA 1
ATOM 2417 C C . ALA B 1 43 ? 0.269 10.289 -6.352 1 97 43 ALA B C 1
ATOM 2419 O O . ALA B 1 43 ? -0.123 9.195 -6.75 1 97 43 ALA B O 1
ATOM 2420 N N . ALA B 1 44 ? 1.384 10.477 -5.672 1 98.06 44 ALA B N 1
ATOM 2421 C CA . ALA B 1 44 ? 2.133 9.336 -5.16 1 98.06 44 ALA B CA 1
ATOM 2422 C C . ALA B 1 44 ? 1.268 8.484 -4.238 1 98.06 44 ALA B C 1
ATOM 2424 O O . ALA B 1 44 ? 0.46 9.008 -3.469 1 98.06 44 ALA B O 1
ATOM 2425 N N . ALA B 1 45 ? 1.449 7.156 -4.367 1 98.69 45 ALA B N 1
ATOM 2426 C CA . ALA B 1 45 ? 0.739 6.238 -3.484 1 98.69 45 ALA B CA 1
ATOM 2427 C C . ALA B 1 45 ? 1.329 6.262 -2.078 1 98.69 45 ALA B C 1
ATOM 2429 O O . ALA B 1 45 ? 2.539 6.094 -1.902 1 98.69 45 ALA B O 1
ATOM 2430 N N . PRO B 1 46 ? 0.522 6.367 -1.099 1 98.75 46 PRO B N 1
ATOM 2431 C CA . PRO B 1 46 ? 1.041 6.566 0.257 1 98.75 46 PRO B CA 1
ATOM 2432 C C . PRO B 1 46 ? 1.908 5.402 0.732 1 98.75 46 PRO B C 1
ATOM 2434 O O . PRO B 1 46 ? 3.066 5.602 1.106 1 98.75 46 PRO B O 1
ATOM 2437 N N . PHE B 1 47 ? 1.468 4.184 0.605 1 98.75 47 PHE B N 1
ATOM 2438 C CA . PHE B 1 47 ? 2.123 3.07 1.281 1 98.75 47 PHE B CA 1
ATOM 2439 C C . PHE B 1 47 ? 3.41 2.682 0.561 1 98.75 47 PHE B C 1
ATOM 2441 O O . PHE B 1 47 ? 4.461 2.545 1.189 1 98.75 47 PHE B O 1
ATOM 2448 N N . PRO B 1 48 ? 3.361 2.557 -0.795 1 98.88 48 PRO B N 1
ATOM 2449 C CA . PRO B 1 48 ? 4.641 2.285 -1.452 1 98.88 48 PRO B CA 1
ATOM 2450 C C . PRO B 1 48 ? 5.672 3.385 -1.215 1 98.88 48 PRO B C 1
ATOM 2452 O O . PRO B 1 48 ? 6.832 3.094 -0.899 1 98.88 48 PRO B O 1
ATOM 2455 N N . THR B 1 49 ? 5.273 4.605 -1.262 1 98.94 49 THR B N 1
ATOM 2456 C CA . THR B 1 49 ? 6.188 5.734 -1.144 1 98.94 49 THR B CA 1
ATOM 2457 C C . THR B 1 49 ? 6.773 5.812 0.264 1 98.94 49 THR B C 1
ATOM 2459 O O . THR B 1 49 ? 7.988 5.93 0.432 1 98.94 49 THR B O 1
ATOM 2462 N N . LEU B 1 50 ? 5.898 5.676 1.208 1 98.94 50 LEU B N 1
ATOM 2463 C CA . LEU B 1 50 ? 6.359 5.758 2.59 1 98.94 50 LEU B CA 1
ATOM 2464 C C . LEU B 1 50 ? 7.227 4.555 2.947 1 98.94 50 LEU B C 1
ATOM 2466 O O . LEU B 1 50 ? 8.172 4.68 3.732 1 98.94 50 LEU B O 1
ATOM 2470 N N . THR B 1 51 ? 6.902 3.385 2.391 1 98.88 51 THR B N 1
ATOM 2471 C CA . THR B 1 51 ? 7.73 2.211 2.645 1 98.88 51 THR B CA 1
ATOM 2472 C C . THR B 1 51 ? 9.125 2.4 2.062 1 98.88 51 THR B C 1
ATOM 2474 O O . THR B 1 51 ? 10.125 2.102 2.721 1 98.88 51 THR B O 1
ATOM 2477 N N . ALA B 1 52 ? 9.18 2.893 0.853 1 98.88 52 ALA B N 1
ATOM 2478 C CA . ALA B 1 52 ? 10.477 3.168 0.244 1 98.88 52 ALA B CA 1
ATOM 2479 C C . ALA B 1 52 ? 11.281 4.156 1.087 1 98.88 52 ALA B C 1
ATOM 2481 O O . ALA B 1 52 ? 12.477 3.961 1.31 1 98.88 52 ALA B O 1
ATOM 2482 N N . ALA B 1 53 ? 10.617 5.199 1.571 1 98.88 53 ALA B N 1
ATOM 2483 C CA . ALA B 1 53 ? 11.281 6.184 2.424 1 98.88 53 ALA B CA 1
ATOM 2484 C C . ALA B 1 53 ? 11.75 5.551 3.729 1 98.88 53 ALA B C 1
ATOM 2486 O O . ALA B 1 53 ? 12.844 5.855 4.211 1 98.88 53 ALA B O 1
ATOM 2487 N N . ALA B 1 54 ? 10.945 4.691 4.277 1 98.75 54 ALA B N 1
ATOM 2488 C CA . ALA B 1 54 ? 11.289 3.996 5.516 1 98.75 54 ALA B CA 1
ATOM 2489 C C . ALA B 1 54 ? 12.594 3.223 5.363 1 98.75 54 ALA B C 1
ATOM 2491 O O . ALA B 1 54 ? 13.406 3.168 6.293 1 98.75 54 ALA B O 1
ATOM 2492 N N . MET B 1 55 ? 12.828 2.699 4.168 1 98.5 55 MET B N 1
ATOM 2493 C CA . MET B 1 55 ? 13.953 1.801 3.926 1 98.5 55 MET B CA 1
ATOM 2494 C C . MET B 1 55 ? 15.266 2.578 3.854 1 98.5 55 MET B C 1
ATOM 2496 O O . MET B 1 55 ? 16.344 1.987 3.904 1 98.5 55 MET B O 1
ATOM 2500 N N . VAL B 1 56 ? 15.195 3.92 3.789 1 98.38 56 VAL B N 1
ATOM 2501 C CA . VAL B 1 56 ? 16.438 4.656 3.572 1 98.38 56 VAL B CA 1
ATOM 2502 C C . VAL B 1 56 ? 16.594 5.727 4.648 1 98.38 56 VAL B C 1
ATOM 2504 O O . VAL B 1 56 ? 17.5 6.559 4.574 1 98.38 56 VAL B O 1
ATOM 2507 N N . THR B 1 57 ? 15.703 5.801 5.602 1 98.56 57 THR B N 1
ATOM 2508 C CA . THR B 1 57 ? 15.789 6.699 6.75 1 98.56 57 THR B CA 1
ATOM 2509 C C . THR B 1 57 ? 15.781 5.906 8.055 1 98.56 57 THR B C 1
ATOM 2511 O O . THR B 1 57 ? 15.484 4.711 8.062 1 98.56 57 THR B O 1
ATOM 2514 N N . THR B 1 58 ? 16.109 6.566 9.172 1 97.38 58 THR B N 1
ATOM 2515 C CA . THR B 1 58 ? 16.266 5.812 10.414 1 97.38 58 THR B CA 1
ATOM 2516 C C . THR B 1 58 ? 15.492 6.477 11.547 1 97.38 58 THR B C 1
ATOM 2518 O O . THR B 1 58 ? 15.18 5.832 12.555 1 97.38 58 THR B O 1
ATOM 2521 N N . LYS B 1 59 ? 15.188 7.754 11.414 1 97.44 59 LYS B N 1
ATOM 2522 C CA . LYS B 1 59 ? 14.609 8.477 12.547 1 97.44 59 LYS B CA 1
ATOM 2523 C C . LYS B 1 59 ? 13.273 9.109 12.172 1 97.44 59 LYS B C 1
ATOM 2525 O O . LYS B 1 59 ? 12.352 9.148 12.992 1 97.44 59 LYS B O 1
ATOM 2530 N N . MET B 1 60 ? 13.219 9.547 10.977 1 97.75 60 MET B N 1
ATOM 2531 C CA . MET B 1 60 ? 12.062 10.289 10.5 1 97.75 60 MET B CA 1
ATOM 2532 C C . MET B 1 60 ? 10.805 9.43 10.555 1 97.75 60 MET B C 1
ATOM 2534 O O . MET B 1 60 ? 10.828 8.266 10.156 1 97.75 60 MET B O 1
ATOM 2538 N N . ARG B 1 61 ? 9.789 9.953 11.125 1 98.62 61 ARG B N 1
ATOM 2539 C CA . ARG B 1 61 ? 8.5 9.266 11.109 1 98.62 61 ARG B CA 1
ATOM 2540 C C . ARG B 1 61 ? 7.863 9.32 9.727 1 98.62 61 ARG B C 1
ATOM 2542 O O . ARG B 1 61 ? 8.227 10.156 8.898 1 98.62 61 ARG B O 1
ATOM 2549 N N . LEU B 1 62 ? 6.996 8.398 9.477 1 98.69 62 LEU B N 1
ATOM 2550 C CA . LEU B 1 62 ? 6.293 8.25 8.203 1 98.69 62 LEU B CA 1
ATOM 2551 C C . LEU B 1 62 ? 4.785 8.398 8.398 1 98.69 62 LEU B C 1
ATOM 2553 O O . LEU B 1 62 ? 4.188 7.691 9.211 1 98.69 62 LEU B O 1
ATOM 2557 N N . SER B 1 63 ? 4.168 9.266 7.648 1 98.44 63 SER B N 1
ATOM 2558 C CA . SER B 1 63 ? 2.76 9.562 7.883 1 98.44 63 SER B CA 1
ATOM 2559 C C . SER B 1 63 ? 2.02 9.812 6.574 1 98.44 63 SER B C 1
ATOM 2561 O O . SER B 1 63 ? 2.643 10.055 5.539 1 98.44 63 SER B O 1
ATOM 2563 N N . MET B 1 64 ? 0.734 9.586 6.707 1 97.75 64 MET B N 1
ATOM 2564 C CA . MET B 1 64 ? -0.153 10.125 5.68 1 97.75 64 MET B CA 1
ATOM 2565 C C . MET B 1 64 ? -0.814 11.414 6.148 1 97.75 64 MET B C 1
ATOM 2567 O O . MET B 1 64 ? -1.268 11.5 7.293 1 97.75 64 MET B O 1
ATOM 2571 N N . TYR B 1 65 ? -0.855 12.469 5.465 1 95.62 65 TYR B N 1
ATOM 2572 C CA . TYR B 1 65 ? -1.507 13.727 5.82 1 95.62 65 TYR B CA 1
ATOM 2573 C C . TYR B 1 65 ? -2.428 14.195 4.699 1 95.62 65 TYR B C 1
ATOM 2575 O O . TYR B 1 65 ? -2.029 15 3.855 1 95.62 65 TYR B O 1
ATOM 2583 N N . VAL B 1 66 ? -3.523 13.562 4.629 1 96.88 66 VAL B N 1
ATOM 2584 C CA . VAL B 1 66 ? -4 12.391 5.348 1 96.88 66 VAL B CA 1
ATOM 2585 C C . VAL B 1 66 ? -4.609 11.391 4.367 1 96.88 66 VAL B C 1
ATOM 2587 O O . VAL B 1 66 ? -4.84 11.719 3.201 1 96.88 66 VAL B O 1
ATOM 2590 N N . LEU B 1 67 ? -4.836 10.172 4.836 1 98.5 67 LEU B N 1
ATOM 2591 C CA . LEU B 1 67 ? -5.609 9.203 4.074 1 98.5 67 LEU B CA 1
ATOM 2592 C C . LEU B 1 67 ? -7.078 9.609 4 1 98.5 67 LEU B C 1
ATOM 2594 O O . LEU B 1 67 ? -7.645 10.086 4.988 1 98.5 67 LEU B O 1
ATOM 2598 N N . ASN B 1 68 ? -7.66 9.492 2.822 1 98.25 68 ASN B N 1
ATOM 2599 C CA . ASN B 1 68 ? -9.109 9.453 2.703 1 98.25 68 ASN B CA 1
ATOM 2600 C C . ASN B 1 68 ? -9.688 8.156 3.264 1 98.25 68 ASN B C 1
ATOM 2602 O O . ASN B 1 68 ? -9.57 7.102 2.637 1 98.25 68 ASN B O 1
ATOM 2606 N N . ALA B 1 69 ? -10.305 8.242 4.379 1 98.38 69 ALA B N 1
ATOM 2607 C CA . ALA B 1 69 ? -10.789 7.039 5.051 1 98.38 69 ALA B CA 1
ATOM 2608 C C . ALA B 1 69 ? -11.695 6.227 4.129 1 98.38 69 ALA B C 1
ATOM 2610 O O . ALA B 1 69 ? -11.664 4.996 4.145 1 98.38 69 ALA B O 1
ATOM 2611 N N . ALA B 1 70 ? -12.422 6.855 3.264 1 97.69 70 ALA B N 1
ATOM 2612 C CA . ALA B 1 70 ? -13.438 6.215 2.434 1 97.69 70 ALA B CA 1
ATOM 2613 C C . ALA B 1 70 ? -12.805 5.359 1.345 1 97.69 70 ALA B C 1
ATOM 2615 O O . ALA B 1 70 ? -13.469 4.531 0.723 1 97.69 70 ALA B O 1
ATOM 2616 N N . PHE B 1 71 ? -11.562 5.57 1.101 1 98.31 71 PHE B N 1
ATOM 2617 C CA . PHE B 1 71 ? -10.867 4.801 0.078 1 98.31 71 PHE B CA 1
ATOM 2618 C C . PHE B 1 71 ? -10.516 3.41 0.591 1 98.31 71 PHE B C 1
ATOM 2620 O O . PHE B 1 71 ? -10.094 2.545 -0.181 1 98.31 71 PHE B O 1
ATOM 2627 N N . TYR B 1 72 ? -10.734 3.191 1.881 1 98.44 72 TYR B N 1
ATOM 2628 C CA . TYR B 1 72 ? -10.195 1.979 2.484 1 98.44 72 TYR B CA 1
ATOM 2629 C C . TYR B 1 72 ? -11.258 1.245 3.287 1 98.44 72 TYR B C 1
ATOM 2631 O O . TYR B 1 72 ? -12.273 1.835 3.668 1 98.44 72 TYR B O 1
ATOM 2639 N N . LYS B 1 73 ? -11.008 -0.05 3.455 1 98.69 73 LYS B N 1
ATOM 2640 C CA . LYS B 1 73 ? -11.695 -0.863 4.453 1 98.69 73 LYS B CA 1
ATOM 2641 C C . LYS B 1 73 ? -10.812 -1.092 5.68 1 98.69 73 LYS B C 1
ATOM 2643 O O . LYS B 1 73 ? -9.609 -1.314 5.551 1 98.69 73 LYS B O 1
ATOM 2648 N N . PRO B 1 74 ? -11.367 -1.051 6.855 1 98.69 74 PRO B N 1
ATOM 2649 C CA . PRO B 1 74 ? -10.57 -1.014 8.086 1 98.69 74 PRO B CA 1
ATOM 2650 C C . PRO B 1 74 ? -9.578 -2.172 8.18 1 98.69 74 PRO B C 1
ATOM 2652 O O . PRO B 1 74 ? -8.391 -1.952 8.43 1 98.69 74 PRO B O 1
ATOM 2655 N N . ALA B 1 75 ? -10.016 -3.387 7.914 1 98.81 75 ALA B N 1
ATOM 2656 C CA . ALA B 1 75 ? -9.148 -4.547 8.07 1 98.81 75 ALA B CA 1
ATOM 2657 C C . ALA B 1 75 ? -8.008 -4.523 7.055 1 98.81 75 ALA B C 1
ATOM 2659 O O . ALA B 1 75 ? -6.879 -4.902 7.367 1 98.81 75 ALA B O 1
ATOM 2660 N N . LEU B 1 76 ? -8.344 -4.117 5.836 1 98.75 76 LEU B N 1
ATOM 2661 C CA . LEU B 1 76 ? -7.328 -4.047 4.789 1 98.75 76 LEU B CA 1
ATOM 2662 C C . LEU B 1 76 ? -6.316 -2.945 5.086 1 98.75 76 LEU B C 1
ATOM 2664 O O . LEU B 1 76 ? -5.109 -3.154 4.953 1 98.75 76 LEU B O 1
ATOM 2668 N N . LEU B 1 77 ? -6.836 -1.804 5.516 1 98.81 77 LEU B N 1
ATOM 2669 C CA . LEU B 1 77 ? -5.934 -0.722 5.898 1 98.81 77 LEU B CA 1
ATOM 2670 C C . LEU B 1 77 ? -5.082 -1.123 7.098 1 98.81 77 LEU B C 1
ATOM 2672 O O . LEU B 1 77 ? -3.893 -0.804 7.156 1 98.81 77 LEU B O 1
ATOM 2676 N N . SER B 1 78 ? -5.684 -1.767 8.055 1 98.81 78 SER B N 1
ATOM 2677 C CA . SER B 1 78 ? -4.98 -2.262 9.234 1 98.81 78 SER B CA 1
ATOM 2678 C C . SER B 1 78 ? -3.801 -3.148 8.844 1 98.81 78 SER B C 1
ATOM 2680 O O . SER B 1 78 ? -2.703 -3.006 9.383 1 98.81 78 SER B O 1
ATOM 2682 N N . ARG B 1 79 ? -3.984 -4.023 7.922 1 98.69 79 ARG B N 1
ATOM 2683 C CA . ARG B 1 79 ? -2.93 -4.906 7.434 1 98.69 79 ARG B CA 1
ATOM 2684 C C . ARG B 1 79 ? -1.782 -4.105 6.828 1 98.69 79 ARG B C 1
ATOM 2686 O O . ARG B 1 79 ? -0.613 -4.367 7.121 1 98.69 79 ARG B O 1
ATOM 2693 N N . ASP B 1 80 ? -2.086 -3.168 6.008 1 98.62 80 ASP B N 1
ATOM 2694 C CA . ASP B 1 80 ? -1.063 -2.34 5.375 1 98.62 80 ASP B CA 1
ATOM 2695 C C . ASP B 1 80 ? -0.32 -1.502 6.414 1 98.62 80 ASP B C 1
ATOM 2697 O O . ASP B 1 80 ? 0.902 -1.353 6.34 1 98.62 80 ASP B O 1
ATOM 2701 N N . ALA B 1 81 ? -1.065 -0.968 7.355 1 98.75 81 ALA B N 1
ATOM 2702 C CA . ALA B 1 81 ? -0.473 -0.188 8.438 1 98.75 81 ALA B CA 1
ATOM 2703 C C . ALA B 1 81 ? 0.489 -1.038 9.266 1 98.75 81 ALA B C 1
ATOM 2705 O O . ALA B 1 81 ? 1.579 -0.584 9.625 1 98.75 81 ALA B O 1
ATOM 2706 N N . GLU B 1 82 ? 0.047 -2.223 9.555 1 98.56 82 GLU B N 1
ATOM 2707 C CA . GLU B 1 82 ? 0.892 -3.141 10.312 1 98.56 82 GLU B CA 1
ATOM 2708 C C . GLU B 1 82 ? 2.219 -3.389 9.602 1 98.56 82 GLU B C 1
ATOM 2710 O O . GLU B 1 82 ? 3.281 -3.355 10.227 1 98.56 82 GLU B O 1
ATOM 2715 N N . ALA B 1 83 ? 2.156 -3.641 8.352 1 98.75 83 ALA B N 1
ATOM 2716 C CA . ALA B 1 83 ? 3.357 -3.91 7.566 1 98.75 83 ALA B CA 1
ATOM 2717 C C . ALA B 1 83 ? 4.281 -2.695 7.547 1 98.75 83 ALA B C 1
ATOM 2719 O O . ALA B 1 83 ? 5.488 -2.824 7.754 1 98.75 83 ALA B O 1
ATOM 2720 N N . LEU B 1 84 ? 3.727 -1.555 7.262 1 98.81 84 LEU B N 1
ATOM 2721 C CA . LEU B 1 84 ? 4.551 -0.352 7.203 1 98.81 84 LEU B CA 1
ATOM 2722 C C . LEU B 1 84 ? 5.148 -0.035 8.57 1 98.81 84 LEU B C 1
ATOM 2724 O O . LEU B 1 84 ? 6.293 0.408 8.664 1 98.81 84 LEU B O 1
ATOM 2728 N N . ASP B 1 85 ? 4.359 -0.203 9.633 1 98.81 85 ASP B N 1
ATOM 2729 C CA . ASP B 1 85 ? 4.883 0.007 10.984 1 98.81 85 ASP B CA 1
ATOM 2730 C C . ASP B 1 85 ? 6.059 -0.926 11.266 1 98.81 85 ASP B C 1
ATOM 2732 O O . ASP B 1 85 ? 7.086 -0.495 11.797 1 98.81 85 ASP B O 1
ATOM 2736 N N . LEU B 1 86 ? 5.922 -2.141 10.906 1 98.75 86 LEU B N 1
ATOM 2737 C CA . LEU B 1 86 ? 6.984 -3.129 11.078 1 98.75 86 LEU B CA 1
ATOM 2738 C C . LEU B 1 86 ? 8.211 -2.756 10.258 1 98.75 86 LEU B C 1
ATOM 2740 O O . LEU B 1 86 ? 9.336 -2.75 10.781 1 98.75 86 LEU B O 1
ATOM 2744 N N . LEU B 1 87 ? 8.031 -2.371 9.023 1 98.75 87 LEU B N 1
ATOM 2745 C CA . LEU B 1 87 ? 9.117 -2.115 8.086 1 98.75 87 LEU B CA 1
ATOM 2746 C C . LEU B 1 87 ? 9.812 -0.793 8.406 1 98.75 87 LEU B C 1
ATOM 2748 O O . LEU B 1 87 ? 10.969 -0.587 8.031 1 98.75 87 LEU B O 1
ATOM 2752 N N . SER B 1 88 ? 9.109 0.087 9.07 1 98.69 88 SER B N 1
ATOM 2753 C CA . SER B 1 88 ? 9.688 1.359 9.492 1 98.69 88 SER B CA 1
ATOM 2754 C C . SER B 1 88 ? 10.266 1.265 10.898 1 98.69 88 SER B C 1
ATOM 2756 O O . SER B 1 88 ? 10.844 2.23 11.406 1 98.69 88 SER B O 1
ATOM 2758 N N . GLU B 1 89 ? 10.062 0.097 11.477 1 98.31 89 GLU B N 1
ATOM 2759 C CA . GLU B 1 89 ? 10.539 -0.183 12.828 1 98.31 89 GLU B CA 1
ATOM 2760 C C . GLU B 1 89 ? 9.906 0.756 13.844 1 98.31 89 GLU B C 1
ATOM 2762 O O . GLU B 1 89 ? 10.602 1.351 14.672 1 98.31 89 GLU B O 1
ATOM 2767 N N . GLY B 1 90 ? 8.602 0.929 13.68 1 98.5 90 GLY B N 1
ATOM 2768 C CA . GLY B 1 90 ? 7.797 1.611 14.68 1 98.5 90 GLY B CA 1
ATOM 2769 C C . GLY B 1 90 ? 7.684 3.105 14.438 1 98.5 90 GLY B C 1
ATOM 2770 O O . GLY B 1 90 ? 7.391 3.869 15.359 1 98.5 90 GLY B O 1
ATOM 2771 N N . ARG B 1 91 ? 7.867 3.596 13.258 1 98.75 91 ARG B N 1
ATOM 2772 C CA . ARG B 1 91 ? 7.934 5.031 13.016 1 98.75 91 ARG B CA 1
ATOM 2773 C C . ARG B 1 91 ? 6.668 5.527 12.32 1 98.75 91 ARG B C 1
ATOM 2775 O O . ARG B 1 91 ? 6.602 6.68 11.883 1 98.75 91 ARG B O 1
ATOM 2782 N N . LEU B 1 92 ? 5.641 4.68 12.203 1 98.81 92 LEU B N 1
ATOM 2783 C CA . LEU B 1 92 ? 4.422 5.031 11.484 1 98.81 92 LEU B CA 1
ATOM 2784 C C . LEU B 1 92 ? 3.539 5.945 12.32 1 98.81 92 LEU B C 1
ATOM 2786 O O . LEU B 1 92 ? 3.363 5.719 13.523 1 98.81 92 LEU B O 1
ATOM 2790 N N . GLU B 1 93 ? 3.014 6.988 11.75 1 98.75 93 GLU B N 1
ATOM 2791 C CA . GLU B 1 93 ? 1.848 7.75 12.188 1 98.75 93 GLU B CA 1
ATOM 2792 C C . GLU B 1 93 ? 0.729 7.691 11.156 1 98.75 93 GLU B C 1
ATOM 2794 O O . GLU B 1 93 ? 0.959 7.945 9.969 1 98.75 93 GLU B O 1
ATOM 2799 N N . LEU B 1 94 ? -0.437 7.371 11.57 1 98.75 94 LEU B N 1
ATOM 2800 C CA . LEU B 1 94 ? -1.533 7.207 10.625 1 98.75 94 LEU B CA 1
ATOM 2801 C C . LEU B 1 94 ? -2.41 8.453 10.586 1 98.75 94 LEU B C 1
ATOM 2803 O O . LEU B 1 94 ? -3.053 8.797 11.578 1 98.75 94 LEU B O 1
ATOM 2807 N N . GLY B 1 95 ? -2.408 9.094 9.5 1 98.62 95 GLY B N 1
ATOM 2808 C CA . GLY B 1 95 ? -3.268 10.258 9.297 1 98.62 95 GLY B CA 1
ATOM 2809 C C . GLY B 1 95 ? -4.535 9.93 8.531 1 98.62 95 GLY B C 1
ATOM 2810 O O . GLY B 1 95 ? -4.48 9.336 7.457 1 98.62 95 GLY B O 1
ATOM 2811 N N . LEU B 1 96 ? -5.648 10.367 9.062 1 98.69 96 LEU B N 1
ATOM 2812 C CA . LEU B 1 96 ? -6.949 10.039 8.492 1 98.69 96 LEU B CA 1
ATOM 2813 C C . LEU B 1 96 ? -7.797 11.297 8.305 1 98.69 96 LEU B C 1
ATOM 2815 O O . LEU B 1 96 ? -7.699 12.234 9.102 1 98.69 96 LEU B O 1
ATOM 2819 N N . GLY B 1 97 ? -8.586 11.289 7.371 1 97.81 97 GLY B N 1
ATOM 2820 C CA . GLY B 1 97 ? -9.625 12.273 7.102 1 97.81 97 GLY B CA 1
ATOM 2821 C C . GLY B 1 97 ? -10.82 11.703 6.363 1 97.81 97 GLY B C 1
ATOM 2822 O O . GLY B 1 97 ? -10.828 10.516 6.012 1 97.81 97 GLY B O 1
ATOM 2823 N N . THR B 1 98 ? -11.812 12.477 6.125 1 96.25 98 THR B N 1
ATOM 2824 C CA . THR B 1 98 ? -13.078 12.031 5.547 1 96.25 98 THR B CA 1
ATOM 2825 C C . THR B 1 98 ? -12.977 11.969 4.023 1 96.25 98 THR B C 1
ATOM 2827 O O . THR B 1 98 ? -13.758 11.266 3.375 1 96.25 98 THR B O 1
ATOM 2830 N N . GLY B 1 99 ? -11.992 12.602 3.494 1 92.31 99 GLY B N 1
ATOM 2831 C CA . GLY B 1 99 ? -12.062 12.859 2.064 1 92.31 99 GLY B CA 1
ATOM 2832 C C . GLY B 1 99 ? -13.125 13.867 1.69 1 92.31 99 GLY B C 1
ATOM 2833 O O . GLY B 1 99 ? -14.156 13.977 2.365 1 92.31 99 GLY B O 1
ATOM 2834 N N . TYR B 1 100 ? -12.875 14.695 0.57 1 87.44 100 TYR B N 1
ATOM 2835 C CA . TYR B 1 100 ? -13.828 15.758 0.28 1 87.44 100 TYR B CA 1
ATOM 2836 C C . TYR B 1 100 ? -13.93 16 -1.221 1 87.44 100 TYR B C 1
ATOM 2838 O O . TYR B 1 100 ? -14.789 16.75 -1.676 1 87.44 100 TYR B O 1
ATOM 2846 N N . VAL B 1 101 ? -13.102 15.391 -1.972 1 92.25 101 VAL B N 1
ATOM 2847 C CA . VAL B 1 101 ? -13.078 15.648 -3.408 1 92.25 101 VAL B CA 1
ATOM 2848 C C . VAL B 1 101 ? -13.992 14.656 -4.125 1 92.25 101 VAL B C 1
ATOM 2850 O O . VAL B 1 101 ? -13.594 13.523 -4.402 1 92.25 101 VAL B O 1
ATOM 2853 N N . ARG B 1 102 ? -15.148 15.109 -4.48 1 94.69 102 ARG B N 1
ATOM 2854 C CA . ARG B 1 102 ? -16.156 14.242 -5.082 1 94.69 102 ARG B CA 1
ATOM 2855 C C . ARG B 1 102 ? -15.609 13.547 -6.328 1 94.69 102 ARG B C 1
ATOM 2857 O O . ARG B 1 102 ? -15.875 12.367 -6.559 1 94.69 102 ARG B O 1
ATOM 2864 N N . GLU B 1 103 ? -14.859 14.258 -7.098 1 96.56 103 GLU B N 1
ATOM 2865 C CA . GLU B 1 103 ? -14.312 13.734 -8.344 1 96.56 103 GLU B CA 1
ATOM 2866 C C . GLU B 1 103 ? -13.438 12.508 -8.094 1 96.56 103 GLU B C 1
ATOM 2868 O O . GLU B 1 103 ? -13.383 11.594 -8.922 1 96.56 103 GLU B O 1
ATOM 2873 N N . GLU B 1 104 ? -12.781 12.469 -7.027 1 97.06 104 GLU B N 1
ATOM 2874 C CA . GLU B 1 104 ? -11.922 11.328 -6.707 1 97.06 104 GLU B CA 1
ATOM 2875 C C . GLU B 1 104 ? -12.75 10.109 -6.297 1 97.06 104 GLU B C 1
ATOM 2877 O O . GLU B 1 104 ? -12.375 8.977 -6.586 1 97.06 104 GLU B O 1
ATOM 2882 N N . PHE B 1 105 ? -13.852 10.359 -5.645 1 97.81 105 PHE B N 1
ATOM 2883 C CA . PHE B 1 105 ? -14.766 9.258 -5.34 1 97.81 105 PHE B CA 1
ATOM 2884 C C . PHE B 1 105 ? -15.305 8.633 -6.621 1 97.81 105 PHE B C 1
ATOM 2886 O O . PHE B 1 105 ? -15.281 7.406 -6.773 1 97.81 105 PHE B O 1
ATOM 2893 N N . ASP B 1 106 ? -15.703 9.5 -7.473 1 98 106 ASP B N 1
ATOM 2894 C CA . ASP B 1 106 ? -16.219 9.023 -8.75 1 98 106 ASP B CA 1
ATOM 2895 C C . ASP B 1 106 ? -15.164 8.227 -9.508 1 98 106 ASP B C 1
ATOM 2897 O O . ASP B 1 106 ? -15.445 7.133 -10.008 1 98 106 ASP B O 1
ATOM 2901 N N . ALA B 1 107 ? -13.969 8.734 -9.547 1 97.88 107 ALA B N 1
ATOM 2902 C CA . ALA B 1 107 ? -12.867 8.062 -10.242 1 97.88 107 ALA B CA 1
ATOM 2903 C C . ALA B 1 107 ? -12.562 6.711 -9.602 1 97.88 107 ALA B C 1
ATOM 2905 O O . ALA B 1 107 ? -12.195 5.758 -10.289 1 97.88 107 ALA B O 1
ATOM 2906 N N . ALA B 1 108 ? -12.766 6.621 -8.328 1 97.88 108 ALA B N 1
ATOM 2907 C CA . ALA B 1 108 ? -12.484 5.391 -7.594 1 97.88 108 ALA B CA 1
ATOM 2908 C C . ALA B 1 108 ? -13.688 4.453 -7.633 1 97.88 108 ALA B C 1
ATOM 2910 O O . ALA B 1 108 ? -13.656 3.367 -7.043 1 97.88 108 ALA B O 1
ATOM 2911 N N . GLU B 1 109 ? -14.719 4.875 -8.328 1 98.12 109 GLU B N 1
ATOM 2912 C CA . GLU B 1 109 ? -15.945 4.09 -8.422 1 98.12 109 GLU B CA 1
ATOM 2913 C C . GLU B 1 109 ? -16.547 3.844 -7.043 1 98.12 109 GLU B C 1
ATOM 2915 O O . GLU B 1 109 ? -16.984 2.73 -6.738 1 98.12 109 GLU B O 1
ATOM 2920 N N . LEU B 1 110 ? -16.469 4.859 -6.234 1 97.94 110 LEU B N 1
ATOM 2921 C CA . LEU B 1 110 ? -17.047 4.828 -4.895 1 97.94 110 LEU B CA 1
ATOM 2922 C C . LEU B 1 110 ? -18.203 5.82 -4.777 1 97.94 110 LEU B C 1
ATOM 2924 O O . LEU B 1 110 ? -18.172 6.898 -5.371 1 97.94 110 LEU B O 1
ATOM 2928 N N . PRO B 1 111 ? -19.156 5.441 -3.92 1 96.56 111 PRO B N 1
ATOM 2929 C CA . PRO B 1 111 ? -20.172 6.465 -3.621 1 96.56 111 PRO B CA 1
ATOM 2930 C C . PRO B 1 111 ? -19.578 7.66 -2.869 1 96.56 111 PRO B C 1
ATOM 2932 O O . PRO B 1 111 ? -18.578 7.523 -2.172 1 96.56 111 PRO B O 1
ATOM 2935 N N . TYR B 1 112 ? -20.203 8.789 -3.104 1 97.56 112 TYR B N 1
ATOM 2936 C CA . TYR B 1 112 ? -19.875 9.984 -2.34 1 97.56 112 TYR B CA 1
ATOM 2937 C C . TYR B 1 112 ? -20.938 10.25 -1.269 1 97.56 112 TYR B C 1
ATOM 2939 O O . TYR B 1 112 ? -21.922 10.938 -1.521 1 97.56 112 TYR B O 1
ATOM 2947 N N . PRO B 1 113 ? -20.703 9.766 -0.064 1 96.69 113 PRO B N 1
ATOM 2948 C CA . PRO B 1 113 ? -21.719 9.883 0.982 1 96.69 113 PRO B CA 1
ATOM 2949 C C . PRO B 1 113 ? -21.906 11.312 1.472 1 96.69 113 PRO B C 1
ATOM 2951 O O . PRO B 1 113 ? -21.125 12.203 1.111 1 96.69 113 PRO B O 1
ATOM 2954 N N . SER B 1 114 ? -22.953 11.461 2.316 1 96.62 114 SER B N 1
ATOM 2955 C CA . SER B 1 114 ? -23.141 12.75 2.975 1 96.62 114 SER B CA 1
ATOM 2956 C C . SER B 1 114 ? -21.984 13.062 3.904 1 96.62 114 SER B C 1
ATOM 2958 O O . SER B 1 114 ? -21.234 12.172 4.309 1 96.62 114 SER B O 1
ATOM 2960 N N . ALA B 1 115 ? -21.844 14.375 4.223 1 94.81 115 ALA B N 1
ATOM 2961 C CA . ALA B 1 115 ? -20.781 14.805 5.129 1 94.81 115 ALA B CA 1
ATOM 2962 C C . ALA B 1 115 ? -20.844 14.039 6.449 1 94.81 115 ALA B C 1
ATOM 2964 O O . ALA B 1 115 ? -19.828 13.57 6.953 1 94.81 115 ALA B O 1
ATOM 2965 N N . GLY B 1 116 ? -22.047 13.93 6.949 1 96.38 116 GLY B N 1
ATOM 2966 C CA . GLY B 1 116 ? -22.234 13.203 8.195 1 96.38 116 GLY B CA 1
ATOM 2967 C C . GLY B 1 116 ? -21.844 11.742 8.094 1 96.38 116 GLY B C 1
ATOM 2968 O O . GLY B 1 116 ? -21.188 11.203 8.992 1 96.38 116 GLY B O 1
ATOM 2969 N N . ALA B 1 117 ? -22.234 11.125 7.023 1 97.69 117 ALA B N 1
ATOM 2970 C CA . ALA B 1 117 ? -21.922 9.719 6.809 1 97.69 117 ALA B CA 1
ATOM 2971 C C . ALA B 1 117 ? -20.406 9.516 6.664 1 97.69 117 ALA B C 1
ATOM 2973 O O . ALA B 1 117 ? -19.875 8.492 7.09 1 97.69 117 ALA B O 1
ATOM 2974 N N . ARG B 1 118 ? -19.734 10.43 6.062 1 97.69 118 ARG B N 1
ATOM 2975 C CA . ARG B 1 118 ? -18.281 10.336 5.922 1 97.69 118 ARG B CA 1
ATOM 2976 C C . ARG B 1 118 ? -17.594 10.43 7.277 1 97.69 118 ARG B C 1
ATOM 2978 O O . ARG B 1 118 ? -16.625 9.727 7.535 1 97.69 118 ARG B O 1
ATOM 2985 N N . VAL B 1 119 ? -18.094 11.297 8.141 1 98.12 119 VAL B N 1
ATOM 2986 C CA . VAL B 1 119 ? -17.531 11.414 9.484 1 98.12 119 VAL B CA 1
ATOM 2987 C C . VAL B 1 119 ? -17.797 10.133 10.266 1 98.12 119 VAL B C 1
ATOM 2989 O O . VAL B 1 119 ? -16.938 9.656 11.008 1 98.12 119 VAL B O 1
ATOM 2992 N N . ASP B 1 120 ? -19.047 9.562 10.109 1 98.56 120 ASP B N 1
ATOM 2993 C CA . ASP B 1 120 ? -19.375 8.297 10.766 1 98.56 120 ASP B CA 1
ATOM 2994 C C . ASP B 1 120 ? -18.375 7.203 10.367 1 98.56 120 ASP B C 1
ATOM 2996 O O . ASP B 1 120 ? -17.922 6.43 11.219 1 98.56 120 ASP B O 1
ATOM 3000 N N . TYR B 1 121 ? -18.094 7.168 9.133 1 98.62 121 TYR B N 1
ATOM 3001 C CA . TYR B 1 121 ? -17.172 6.148 8.648 1 98.62 121 TYR B CA 1
ATOM 3002 C C . TYR B 1 121 ? -15.758 6.402 9.156 1 98.62 121 TYR B C 1
ATOM 3004 O O . TYR B 1 121 ? -15.039 5.461 9.5 1 98.62 121 TYR B O 1
ATOM 3012 N N . LEU B 1 122 ? -15.344 7.648 9.188 1 98.75 122 LEU B N 1
ATOM 3013 C CA . LEU B 1 122 ? -14.055 8.008 9.773 1 98.75 122 LEU B CA 1
ATOM 3014 C C . LEU B 1 122 ? -13.961 7.539 11.219 1 98.75 122 LEU B C 1
ATOM 3016 O O . LEU B 1 122 ? -12.93 7.023 11.648 1 98.75 122 LEU B O 1
ATOM 3020 N N . GLU B 1 123 ? -14.984 7.746 11.938 1 98.81 123 GLU B N 1
ATOM 3021 C CA . GLU B 1 123 ? -15.031 7.293 13.328 1 98.81 123 GLU B CA 1
ATOM 3022 C C . GLU B 1 123 ? -14.883 5.777 13.414 1 98.81 123 GLU B C 1
ATOM 3024 O O . GLU B 1 123 ? -14.125 5.266 14.242 1 98.81 123 GLU B O 1
ATOM 3029 N N . HIS B 1 124 ? -15.625 5.09 12.539 1 98.88 124 HIS B N 1
ATOM 3030 C CA . HIS B 1 124 ? -15.547 3.637 12.469 1 98.88 124 HIS B CA 1
ATOM 3031 C C . HIS B 1 124 ? -14.125 3.178 12.156 1 98.88 124 HIS B C 1
ATOM 3033 O O . HIS B 1 124 ? -13.586 2.303 12.836 1 98.88 124 HIS B O 1
ATOM 3039 N N . MET B 1 125 ? -13.492 3.777 11.203 1 98.81 125 MET B N 1
ATOM 3040 C CA . MET B 1 125 ? -12.117 3.49 10.805 1 98.81 125 MET B CA 1
ATOM 3041 C C . MET B 1 125 ? -11.156 3.748 11.953 1 98.81 125 MET B C 1
ATOM 3043 O O . MET B 1 125 ? -10.312 2.902 12.273 1 98.81 125 MET B O 1
ATOM 3047 N N . THR B 1 126 ? -11.305 4.863 12.594 1 98.88 126 THR B N 1
ATOM 3048 C CA . THR B 1 126 ? -10.422 5.266 13.68 1 98.88 126 THR B CA 1
ATOM 3049 C C . THR B 1 126 ? -10.5 4.27 14.836 1 98.88 126 THR B C 1
ATOM 3051 O O . THR B 1 126 ? -9.477 3.826 15.352 1 98.88 126 THR B O 1
ATOM 3054 N N . ALA B 1 127 ? -11.727 3.928 15.18 1 98.75 127 ALA B N 1
ATOM 3055 C CA . ALA B 1 127 ? -11.93 2.992 16.281 1 98.75 127 ALA B CA 1
ATOM 3056 C C . ALA B 1 127 ? -11.266 1.647 15.992 1 98.75 127 ALA B C 1
ATOM 3058 O O . ALA B 1 127 ? -10.617 1.064 16.859 1 98.75 127 ALA B O 1
ATOM 3059 N N . TYR B 1 128 ? -11.453 1.191 14.773 1 98.81 128 TYR B N 1
ATOM 3060 C CA . TYR B 1 128 ? -10.859 -0.081 14.375 1 98.81 128 TYR B CA 1
ATOM 3061 C C . TYR B 1 128 ? -9.336 -0.036 14.484 1 98.81 128 TYR B C 1
ATOM 3063 O O . TYR B 1 128 ? -8.727 -0.943 15.055 1 98.81 128 TYR B O 1
ATOM 3071 N N . LEU B 1 129 ? -8.734 0.968 13.961 1 98.88 129 LEU B N 1
ATOM 3072 C CA . LEU B 1 129 ? -7.277 1.078 13.922 1 98.88 129 LEU B CA 1
ATOM 3073 C C . LEU B 1 129 ? -6.707 1.249 15.328 1 98.88 129 LEU B C 1
ATOM 3075 O O . LEU B 1 129 ? -5.645 0.706 15.641 1 98.88 129 LEU B O 1
ATOM 3079 N N . LYS B 1 130 ? -7.359 1.979 16.156 1 98.5 130 LYS B N 1
ATOM 3080 C CA . LYS B 1 130 ? -6.902 2.15 17.531 1 98.5 130 LYS B CA 1
ATOM 3081 C C . LYS B 1 130 ? -6.91 0.82 18.281 1 98.5 130 LYS B C 1
ATOM 3083 O O . LYS B 1 130 ? -6.016 0.55 19.094 1 98.5 130 LYS B O 1
ATOM 3088 N N . GLN B 1 131 ? -7.934 0.076 18.031 1 98.5 131 GLN B N 1
ATOM 3089 C CA . GLN B 1 131 ? -8.047 -1.227 18.688 1 98.5 131 GLN B CA 1
ATOM 3090 C C . GLN B 1 131 ? -6.941 -2.17 18.219 1 98.5 131 GLN B C 1
ATOM 3092 O O . GLN B 1 131 ? -6.355 -2.893 19.031 1 98.5 131 GLN B O 1
ATOM 3097 N N . HIS B 1 132 ? -6.609 -2.166 17.016 1 98.5 132 HIS B N 1
ATOM 3098 C CA . HIS B 1 132 ? -5.695 -3.15 16.438 1 98.5 132 HIS B CA 1
ATOM 3099 C C . HIS B 1 132 ? -4.258 -2.65 16.469 1 98.5 132 HIS B C 1
ATOM 3101 O O . HIS B 1 132 ? -3.316 -3.447 16.422 1 98.5 132 HIS B O 1
ATOM 3107 N N . HIS B 1 133 ? -4.09 -1.341 16.5 1 98.56 133 HIS B N 1
ATOM 3108 C CA . HIS B 1 133 ? -2.77 -0.725 16.531 1 98.56 133 HIS B CA 1
ATOM 3109 C C . HIS B 1 133 ? -2.682 0.34 17.609 1 98.56 133 HIS B C 1
ATOM 3111 O O . HIS B 1 133 ? -2.477 1.52 17.312 1 98.56 133 HIS B O 1
ATOM 3117 N N . PRO B 1 134 ? -2.691 -0.02 18.828 1 97.69 134 PRO B N 1
ATOM 3118 C CA . PRO B 1 134 ? -2.797 0.943 19.938 1 97.69 134 PRO B CA 1
ATOM 3119 C C . PRO B 1 134 ? -1.541 1.795 20.094 1 97.69 134 PRO B C 1
ATOM 3121 O O . PRO B 1 134 ? -1.591 2.867 20.703 1 97.69 134 PRO B O 1
ATOM 3124 N N . THR B 1 135 ? -0.427 1.359 19.531 1 97.88 135 THR B N 1
ATOM 3125 C CA . THR B 1 135 ? 0.816 2.09 19.75 1 97.88 135 THR B CA 1
ATOM 3126 C C . THR B 1 135 ? 1.109 3.025 18.578 1 97.88 135 THR B C 1
ATOM 3128 O O . THR B 1 135 ? 2.049 3.82 18.641 1 97.88 135 THR B O 1
ATOM 3131 N N . VAL B 1 136 ? 0.375 2.938 17.5 1 98.75 136 VAL B N 1
ATOM 3132 C CA . VAL B 1 136 ? 0.573 3.797 16.328 1 98.75 136 VAL B CA 1
ATOM 3133 C C . VAL B 1 136 ? -0.199 5.102 16.516 1 98.75 136 VAL B C 1
ATOM 3135 O O . VAL B 1 136 ? -1.427 5.094 16.641 1 98.75 136 VAL B O 1
ATOM 3138 N N . PRO B 1 137 ? 0.476 6.207 16.562 1 98.75 137 PRO B N 1
ATOM 3139 C CA . PRO B 1 137 ? -0.249 7.473 16.703 1 98.75 137 PRO B CA 1
ATOM 3140 C C . PRO B 1 137 ? -1.204 7.734 15.539 1 98.75 137 PRO B C 1
ATOM 3142 O O . PRO B 1 137 ? -0.877 7.434 14.391 1 98.75 137 PRO B O 1
ATOM 3145 N N . ILE B 1 138 ? -2.32 8.273 15.875 1 98.81 138 ILE B N 1
ATOM 3146 C CA . ILE B 1 138 ? -3.328 8.609 14.875 1 98.81 138 ILE B CA 1
ATOM 3147 C C . ILE B 1 138 ? -3.492 10.125 14.789 1 98.81 138 ILE B C 1
ATOM 3149 O O . ILE B 1 138 ? -3.633 10.797 15.812 1 98.81 138 ILE B O 1
ATOM 3153 N N . LEU B 1 139 ? -3.354 10.602 13.617 1 98.75 139 LEU B N 1
ATOM 3154 C CA . LEU B 1 139 ? -3.664 11.992 13.281 1 98.75 139 LEU B CA 1
ATOM 3155 C C . LEU B 1 139 ? -5.004 12.086 12.562 1 98.75 139 LEU B C 1
ATOM 3157 O O . LEU B 1 139 ? -5.277 11.305 11.648 1 98.75 139 LEU B O 1
ATOM 3161 N N . ILE B 1 140 ? -5.871 12.945 13.016 1 98.62 140 ILE B N 1
ATOM 3162 C CA . ILE B 1 140 ? -7.105 13.25 12.289 1 98.62 140 ILE B CA 1
ATOM 3163 C C . ILE B 1 140 ? -7.129 14.727 11.914 1 98.62 140 ILE B C 1
ATOM 3165 O O . ILE B 1 140 ? -6.914 15.602 12.766 1 98.62 140 ILE B O 1
ATOM 3169 N N . ALA B 1 141 ? -7.281 14.93 10.664 1 96.81 141 ALA B N 1
ATOM 3170 C CA . ALA B 1 141 ? -7.316 16.297 10.172 1 96.81 141 ALA B CA 1
ATOM 3171 C C . ALA B 1 141 ? -8.664 16.625 9.523 1 96.81 141 ALA B C 1
ATOM 3173 O O . ALA B 1 141 ? -9.289 15.742 8.93 1 96.81 141 ALA B O 1
ATOM 3174 N N . GLY B 1 142 ? -9.07 17.859 9.664 1 91 142 GLY B N 1
ATOM 3175 C CA . GLY B 1 142 ? -10.305 18.328 9.055 1 91 142 GLY B CA 1
ATOM 3176 C C . GLY B 1 142 ? -10.703 19.719 9.531 1 91 142 GLY B C 1
ATOM 3177 O O . GLY B 1 142 ? -9.953 20.375 10.266 1 91 142 GLY B O 1
ATOM 3178 N N . ASN B 1 143 ? -11.82 20.203 9.078 1 86.19 143 ASN B N 1
ATOM 3179 C CA . ASN B 1 143 ? -12.242 21.562 9.383 1 86.19 143 ASN B CA 1
ATOM 3180 C C . ASN B 1 143 ? -13.578 21.578 10.125 1 86.19 143 ASN B C 1
ATOM 3182 O O . ASN B 1 143 ? -13.797 22.406 11.008 1 86.19 143 ASN B O 1
ATOM 3186 N N . GLY B 1 144 ? -14.469 20.672 9.812 1 90.25 144 GLY B N 1
ATOM 3187 C CA . GLY B 1 144 ? -15.812 20.688 10.367 1 90.25 144 GLY B CA 1
ATOM 3188 C C . GLY B 1 144 ? -15.844 20.312 11.844 1 90.25 144 GLY B C 1
ATOM 3189 O O . GLY B 1 144 ? -14.992 19.562 12.312 1 90.25 144 GLY B O 1
ATOM 3190 N N . ASN B 1 145 ? -16.844 20.859 12.539 1 94.81 145 ASN B N 1
ATOM 3191 C CA . ASN B 1 145 ? -16.969 20.672 13.984 1 94.81 145 ASN B CA 1
ATOM 3192 C C . ASN B 1 145 ? -17.047 19.188 14.336 1 94.81 145 ASN B C 1
ATOM 3194 O O . ASN B 1 145 ? -16.469 18.75 15.336 1 94.81 145 ASN B O 1
ATOM 3198 N N . ARG B 1 146 ? -17.703 18.484 13.578 1 96.38 146 ARG B N 1
ATOM 3199 C CA . ARG B 1 146 ? -17.844 17.062 13.883 1 96.38 146 ARG B CA 1
ATOM 3200 C C . ARG B 1 146 ? -16.516 16.328 13.758 1 96.38 146 ARG B C 1
ATOM 3202 O O . ARG B 1 146 ? -16.172 15.508 14.602 1 96.38 146 ARG B O 1
ATOM 3209 N N . VAL B 1 147 ? -15.797 16.609 12.727 1 96.75 147 VAL B N 1
ATOM 3210 C CA . VAL B 1 147 ? -14.484 16 12.531 1 96.75 147 VAL B CA 1
ATOM 3211 C C . VAL B 1 147 ? -13.547 16.438 13.656 1 96.75 147 VAL B C 1
ATOM 3213 O O . VAL B 1 147 ? -12.805 15.625 14.203 1 96.75 147 VAL B O 1
ATOM 3216 N N . MET B 1 148 ? -13.602 17.688 14.023 1 96 148 MET B N 1
ATOM 3217 C CA . MET B 1 148 ? -12.727 18.219 15.062 1 96 148 MET B CA 1
ATOM 3218 C C . MET B 1 148 ? -13.07 17.609 16.422 1 96 148 MET B C 1
ATOM 3220 O O . MET B 1 148 ? -12.188 17.406 17.25 1 96 148 MET B O 1
ATOM 3224 N N . THR B 1 149 ? -14.352 17.391 16.625 1 98.12 149 THR B N 1
ATOM 3225 C CA . THR B 1 149 ? -14.758 16.719 17.844 1 98.12 149 THR B CA 1
ATOM 3226 C C . THR B 1 149 ? -14.18 15.312 17.906 1 98.12 149 THR B C 1
ATOM 3228 O O . THR B 1 149 ? -13.633 14.898 18.922 1 98.12 149 THR B O 1
ATOM 3231 N N . LEU B 1 150 ? -14.305 14.648 16.781 1 98.38 150 LEU B N 1
ATOM 3232 C CA . LEU B 1 150 ? -13.734 13.305 16.703 1 98.38 150 LEU B CA 1
ATOM 3233 C C . LEU B 1 150 ? -12.227 13.336 16.922 1 98.38 150 LEU B C 1
ATOM 3235 O O . LEU B 1 150 ? -11.695 12.516 17.672 1 98.38 150 LEU B O 1
ATOM 3239 N N . ALA B 1 151 ? -11.531 14.195 16.297 1 98.44 151 ALA B N 1
ATOM 3240 C CA . ALA B 1 151 ? -10.086 14.344 16.453 1 98.44 151 ALA B CA 1
ATOM 3241 C C . ALA B 1 151 ? -9.727 14.594 17.922 1 98.44 151 ALA B C 1
ATOM 3243 O O . ALA B 1 151 ? -8.844 13.93 18.469 1 98.44 151 ALA B O 1
ATOM 3244 N N . ALA B 1 152 ? -10.438 15.508 18.531 1 98.38 152 ALA B N 1
ATOM 3245 C CA . ALA B 1 152 ? -10.188 15.883 19.922 1 98.38 152 ALA B CA 1
ATOM 3246 C C . ALA B 1 152 ? -10.352 14.68 20.844 1 98.38 152 ALA B C 1
ATOM 3248 O O . ALA B 1 152 ? -9.586 14.508 21.797 1 98.38 152 ALA B O 1
ATOM 3249 N N . GLN B 1 153 ? -11.242 13.875 20.5 1 98.38 153 GLN B N 1
ATOM 3250 C CA . GLN B 1 153 ? -11.633 12.812 21.422 1 98.38 153 GLN B CA 1
ATOM 3251 C C . GLN B 1 153 ? -10.859 11.523 21.141 1 98.38 153 GLN B C 1
ATOM 3253 O O . GLN B 1 153 ? -10.672 10.703 22.031 1 98.38 153 GLN B O 1
ATOM 3258 N N . GLN B 1 154 ? -10.359 11.398 19.875 1 98.25 154 GLN B N 1
ATOM 3259 C CA . GLN B 1 154 ? -9.875 10.062 19.547 1 98.25 154 GLN B CA 1
ATOM 3260 C C . GLN B 1 154 ? -8.453 10.109 18.984 1 98.25 154 GLN B C 1
ATOM 3262 O O . GLN B 1 154 ? -7.746 9.102 18.984 1 98.25 154 GLN B O 1
ATOM 3267 N N . ALA B 1 155 ? -8.016 11.148 18.5 1 98.44 155 ALA B N 1
ATOM 3268 C CA . ALA B 1 155 ? -6.711 11.219 17.844 1 98.44 155 ALA B CA 1
ATOM 3269 C C . ALA B 1 155 ? -5.602 11.516 18.859 1 98.44 155 ALA B C 1
ATOM 3271 O O . ALA B 1 155 ? -5.875 11.859 20 1 98.44 155 ALA B O 1
ATOM 3272 N N . ASP B 1 156 ? -4.406 11.25 18.469 1 98.56 156 ASP B N 1
ATOM 3273 C CA . ASP B 1 156 ? -3.229 11.695 19.219 1 98.56 156 ASP B CA 1
ATOM 3274 C C . ASP B 1 156 ? -2.748 13.055 18.703 1 98.56 156 ASP B C 1
ATOM 3276 O O . ASP B 1 156 ? -2.156 13.828 19.469 1 98.56 156 ASP B O 1
ATOM 3280 N N . ILE B 1 157 ? -2.955 13.281 17.469 1 98.56 157 ILE B N 1
ATOM 3281 C CA . ILE B 1 157 ? -2.562 14.508 16.781 1 98.56 157 ILE B CA 1
ATOM 3282 C C . ILE B 1 157 ? -3.766 15.102 16.062 1 98.56 157 ILE B C 1
ATOM 3284 O O . ILE B 1 157 ? -4.473 14.391 15.328 1 98.56 157 ILE B O 1
ATOM 3288 N N . VAL B 1 158 ? -4.027 16.359 16.266 1 98.31 158 VAL B N 1
ATOM 3289 C CA . VAL B 1 158 ? -5.094 17.062 15.562 1 98.31 158 VAL B CA 1
ATOM 3290 C C . VAL B 1 158 ? -4.504 17.922 14.445 1 98.31 158 VAL B C 1
ATOM 3292 O O . VAL B 1 158 ? -3.67 18.797 14.695 1 98.31 158 VAL B O 1
ATOM 3295 N N . GLY B 1 159 ? -4.914 17.594 13.25 1 97.56 159 GLY B N 1
ATOM 3296 C CA . GLY B 1 159 ? -4.477 18.375 12.109 1 97.56 159 GLY B CA 1
ATOM 3297 C C . GLY B 1 159 ? -5.375 19.562 11.828 1 97.56 159 GLY B C 1
ATOM 3298 O O . GLY B 1 159 ? -6.52 19.391 11.398 1 97.56 159 GLY B O 1
ATOM 3299 N N . LEU B 1 160 ? -4.785 20.719 11.992 1 94.44 160 LEU B N 1
ATOM 3300 C CA . LEU B 1 160 ? -5.484 21.969 11.719 1 94.44 160 LEU B CA 1
ATOM 3301 C C . LEU B 1 160 ? -5.164 22.484 10.312 1 94.44 160 LEU B C 1
ATOM 3303 O O . LEU B 1 160 ? -4.012 22.422 9.875 1 94.44 160 LEU B O 1
ATOM 3307 N N . THR B 1 161 ? -6.195 22.781 9.492 1 76.81 161 THR B N 1
ATOM 3308 C CA . THR B 1 161 ? -5.984 23.156 8.102 1 76.81 161 THR B CA 1
ATOM 3309 C C . THR B 1 161 ? -5.906 24.672 7.949 1 76.81 161 THR B C 1
ATOM 3311 O O . THR B 1 161 ? -5.574 25.172 6.875 1 76.81 161 THR B O 1
ATOM 3314 N N . GLY B 1 162 ? -6.039 25.344 8.945 1 67.69 162 GLY B N 1
ATOM 3315 C CA . GLY B 1 162 ? -5.953 26.797 8.914 1 67.69 162 GLY B CA 1
ATOM 3316 C C . GLY B 1 162 ? -7.102 27.453 8.164 1 67.69 162 GLY B C 1
ATOM 3317 O O . GLY B 1 162 ? -7.0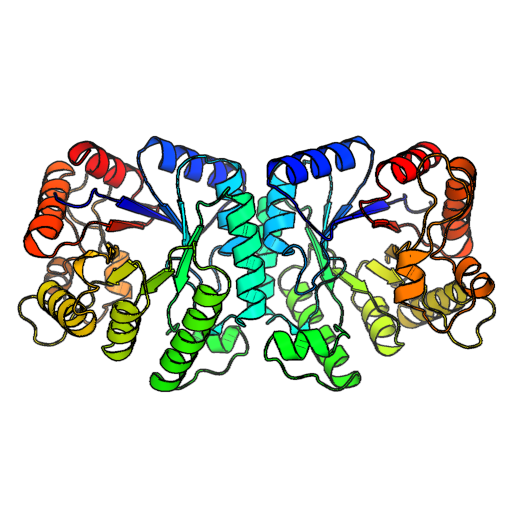27 28.625 7.801 1 67.69 162 GLY B O 1
ATOM 3318 N N . SER B 1 163 ? -7.988 26.641 7.828 1 64.5 163 SER B N 1
ATOM 3319 C CA . SER B 1 163 ? -9.094 27.203 7.066 1 64.5 163 SER B CA 1
ATOM 3320 C C . SER B 1 163 ? -9.828 28.266 7.871 1 64.5 163 SER B C 1
ATOM 3322 O O . SER B 1 163 ? -9.789 28.266 9.102 1 64.5 163 SER B O 1
ATOM 3324 N N . ASN B 1 164 ? -10.266 29.109 7.051 1 61.94 164 ASN B N 1
ATOM 3325 C CA . ASN B 1 164 ? -11 30.219 7.648 1 61.94 164 ASN B CA 1
ATOM 3326 C C . ASN B 1 164 ? -12.289 29.766 8.32 1 61.94 164 ASN B C 1
ATOM 3328 O O . ASN B 1 164 ? -12.961 28.859 7.812 1 61.94 164 ASN B O 1
ATOM 3332 N N . VAL B 1 165 ? -12.32 30.188 9.555 1 64.12 165 VAL B N 1
ATOM 3333 C CA . VAL B 1 165 ? -13.586 30.031 10.273 1 64.12 165 VAL B CA 1
ATOM 3334 C C . VAL B 1 165 ? -14.414 31.297 10.133 1 64.12 165 VAL B C 1
ATOM 3336 O O . VAL B 1 165 ? -13.984 32.375 10.555 1 64.12 165 VAL B O 1
ATOM 3339 N N . HIS B 1 166 ? -15.469 31.156 9.391 1 60.56 166 HIS B N 1
ATOM 3340 C CA . HIS B 1 166 ? -16.297 32.344 9.133 1 60.56 166 HIS B CA 1
ATOM 3341 C C . HIS B 1 166 ? -16.594 33.094 10.414 1 60.56 166 HIS B C 1
ATOM 3343 O O . HIS B 1 166 ? -17.047 32.5 11.398 1 60.56 166 HIS B O 1
ATOM 3349 N N . GLY B 1 167 ? -16.172 34.406 10.266 1 65.31 167 GLY B N 1
ATOM 3350 C CA . GLY B 1 167 ? -16.609 35.344 11.289 1 65.31 167 GLY B CA 1
ATOM 3351 C C . GLY B 1 167 ? -15.672 35.406 12.477 1 65.31 167 GLY B C 1
ATOM 3352 O O . GLY B 1 167 ? -15.875 36.219 13.383 1 65.31 167 GLY B O 1
ATOM 3353 N N . ALA B 1 168 ? -14.781 34.562 12.5 1 74.44 168 ALA B N 1
ATOM 3354 C CA . ALA B 1 168 ? -13.891 34.594 13.664 1 74.44 168 ALA B CA 1
ATOM 3355 C C . ALA B 1 168 ? -12.773 35.594 13.461 1 74.44 168 ALA B C 1
ATOM 3357 O O . ALA B 1 168 ? -12.172 35.688 12.383 1 74.44 168 ALA B O 1
ATOM 3358 N N . ASP B 1 169 ? -12.484 36.438 14.445 1 78.69 169 ASP B N 1
ATOM 3359 C CA . ASP B 1 169 ? -11.375 37.375 14.406 1 78.69 169 ASP B CA 1
ATOM 3360 C C . ASP B 1 169 ? -10.031 36.656 14.32 1 78.69 169 ASP B C 1
ATOM 3362 O O . ASP B 1 169 ? -9.141 37.094 13.578 1 78.69 169 ASP B O 1
ATOM 3366 N N . ASP B 1 170 ? -9.938 35.594 15.023 1 90.19 170 ASP B N 1
ATOM 3367 C CA . ASP B 1 170 ? -8.781 34.719 15.047 1 90.19 170 ASP B CA 1
ATOM 3368 C C . ASP B 1 170 ? -9.195 33.281 14.82 1 90.19 170 ASP B C 1
ATOM 3370 O O . ASP B 1 170 ? -9.492 32.562 15.781 1 90.19 170 ASP B O 1
ATOM 3374 N N . PRO B 1 171 ? -9.164 32.938 13.617 1 89.25 171 PRO B N 1
ATOM 3375 C CA . PRO B 1 171 ? -9.695 31.625 13.281 1 89.25 171 PRO B CA 1
ATOM 3376 C C . PRO B 1 171 ? -8.922 30.484 13.938 1 89.25 171 PRO B C 1
ATOM 3378 O O . PRO B 1 171 ? -9.508 29.469 14.328 1 89.25 171 PRO B O 1
ATOM 3381 N N . LEU B 1 172 ? -7.648 30.609 14.094 1 93.25 172 LEU B N 1
ATOM 3382 C CA . LEU B 1 172 ? -6.855 29.547 14.711 1 93.25 172 LEU B CA 1
ATOM 3383 C C . LEU B 1 172 ? -7.168 29.438 16.203 1 93.25 172 LEU B C 1
ATOM 3385 O O . LEU B 1 172 ? -7.301 28.328 16.734 1 93.25 172 LEU B O 1
ATOM 3389 N N . ALA B 1 173 ? -7.277 30.547 16.844 1 93.62 173 ALA B N 1
ATOM 3390 C CA . ALA B 1 173 ? -7.656 30.531 18.25 1 93.62 173 ALA B CA 1
ATOM 3391 C C . ALA B 1 173 ? -9.016 29.875 18.453 1 93.62 173 ALA B C 1
ATOM 3393 O O . ALA B 1 173 ? -9.195 29.094 19.391 1 93.62 173 ALA B O 1
ATOM 3394 N N . GLU B 1 174 ? -9.891 30.266 17.625 1 93.38 174 GLU B N 1
ATOM 3395 C CA . GLU B 1 174 ? -11.227 29.688 17.719 1 93.38 174 GLU B CA 1
ATOM 3396 C C . GLU B 1 174 ? -11.18 28.172 17.578 1 93.38 174 GLU B C 1
ATOM 3398 O O . GLU B 1 174 ? -11.82 27.453 18.359 1 93.38 174 GLU B O 1
ATOM 3403 N N . ARG B 1 175 ? -10.469 27.672 16.641 1 94 175 ARG B N 1
ATOM 3404 C CA . ARG B 1 175 ? -10.406 26.234 16.391 1 94 175 ARG B CA 1
ATOM 3405 C C . ARG B 1 175 ? -9.711 25.5 17.531 1 94 175 ARG B C 1
ATOM 3407 O O . ARG B 1 175 ? -10.141 24.422 17.922 1 94 175 ARG B O 1
ATOM 3414 N N . VAL B 1 176 ? -8.664 26.078 18.031 1 95.75 176 VAL B N 1
ATOM 3415 C CA . VAL B 1 176 ? -7.938 25.484 19.141 1 95.75 176 VAL B CA 1
ATOM 3416 C C . VAL B 1 176 ? -8.828 25.438 20.375 1 95.75 176 VAL B C 1
ATOM 3418 O O . VAL B 1 176 ? -8.859 24.422 21.078 1 95.75 176 VAL B O 1
ATOM 3421 N N . ASP B 1 177 ? -9.547 26.516 20.609 1 95.56 177 ASP B N 1
ATOM 3422 C CA . ASP B 1 177 ? -10.469 26.547 21.75 1 95.56 177 ASP B CA 1
ATOM 3423 C C . ASP B 1 177 ? -11.555 25.484 21.594 1 95.56 177 ASP B C 1
ATOM 3425 O O . ASP B 1 177 ? -11.945 24.859 22.578 1 95.56 177 ASP B O 1
ATOM 3429 N N . PHE B 1 178 ? -12.086 25.359 20.406 1 96.12 178 PHE B N 1
ATOM 3430 C CA . PHE B 1 178 ? -13.078 24.328 20.125 1 96.12 178 PHE B CA 1
ATOM 3431 C C . PHE B 1 178 ? -12.531 22.953 20.469 1 96.12 178 PHE B C 1
ATOM 3433 O O . PHE B 1 178 ? -13.188 22.172 21.172 1 96.12 178 PHE B O 1
ATOM 3440 N N . VAL B 1 179 ? -11.305 22.641 19.969 1 97.38 179 VAL B N 1
ATOM 3441 C CA . VAL B 1 179 ? -10.656 21.344 20.219 1 97.38 179 VAL B CA 1
ATOM 3442 C C . VAL B 1 179 ? -10.445 21.156 21.719 1 97.38 179 VAL B C 1
ATOM 3444 O O . VAL B 1 179 ? -10.688 20.062 22.25 1 97.38 179 VAL B O 1
ATOM 3447 N N . ARG B 1 180 ? -10.016 22.188 22.375 1 97.81 180 ARG B N 1
ATOM 3448 C CA . ARG B 1 180 ? -9.781 22.141 23.828 1 97.81 180 ARG B CA 1
ATOM 3449 C C . ARG B 1 180 ? -11.055 21.75 24.562 1 97.81 180 ARG B C 1
ATOM 3451 O O . ARG B 1 180 ? -11.039 20.859 25.422 1 97.81 180 ARG B O 1
ATOM 3458 N N . ARG B 1 181 ? -12.117 22.406 24.219 1 98.19 181 ARG B N 1
ATOM 3459 C CA . ARG B 1 181 ? -13.391 22.125 24.875 1 98.19 181 ARG B CA 1
ATOM 3460 C C . ARG B 1 181 ? -13.844 20.703 24.594 1 98.19 181 ARG B C 1
ATOM 3462 O O . ARG B 1 181 ? -14.32 20 25.5 1 98.19 181 ARG B O 1
ATOM 3469 N N . ALA B 1 182 ? -13.688 20.297 23.391 1 98.12 182 ALA B N 1
ATOM 3470 C CA . ALA B 1 182 ? -14.141 18.969 22.984 1 98.12 182 ALA B CA 1
ATOM 3471 C C . ALA B 1 182 ? -13.266 17.875 23.594 1 98.12 182 ALA B C 1
ATOM 3473 O O . ALA B 1 182 ? -13.75 16.781 23.891 1 98.12 182 ALA B O 1
ATOM 3474 N N . ALA B 1 183 ? -12.008 18.141 23.781 1 98.25 183 ALA B N 1
ATOM 3475 C CA . ALA B 1 183 ? -11.039 17.156 24.25 1 98.25 183 ALA B CA 1
ATOM 3476 C C . ALA B 1 183 ? -11.133 16.984 25.766 1 98.25 183 ALA B C 1
ATOM 3478 O O . ALA B 1 183 ? -10.867 15.898 26.297 1 98.25 183 ALA B O 1
ATOM 3479 N N . GLY B 1 184 ? -11.438 18.078 26.5 1 97.44 184 GLY B N 1
ATOM 3480 C CA . GLY B 1 184 ? -11.422 18.047 27.953 1 97.44 184 GLY B CA 1
ATOM 3481 C C . GLY B 1 184 ? -10.055 17.75 28.531 1 97.44 184 GLY B C 1
ATOM 3482 O O . GLY B 1 184 ? -9.07 18.422 28.188 1 97.44 184 GLY B O 1
ATOM 3483 N N . ASP B 1 185 ? -9.953 16.719 29.297 1 96.62 185 ASP B N 1
ATOM 3484 C CA . ASP B 1 185 ? -8.742 16.391 30.047 1 96.62 185 ASP B CA 1
ATOM 3485 C C . ASP B 1 185 ? -7.656 15.852 29.125 1 96.62 185 ASP B C 1
ATOM 3487 O O . ASP B 1 185 ? -6.48 15.812 29.484 1 96.62 185 ASP B O 1
ATOM 3491 N N . ARG B 1 186 ? -8.078 15.5 27.938 1 95.88 186 ARG B N 1
ATOM 3492 C CA . ARG B 1 186 ? -7.125 14.906 27.016 1 95.88 186 ARG B CA 1
ATOM 3493 C C . ARG B 1 186 ? -6.309 15.984 26.312 1 95.88 186 ARG B C 1
ATOM 3495 O O . ARG B 1 186 ? -5.289 15.688 25.672 1 95.88 186 ARG B O 1
ATOM 3502 N N . PHE B 1 187 ? -6.676 17.203 26.406 1 97.38 187 PHE B N 1
ATOM 3503 C CA . PHE B 1 187 ? -6.141 18.266 25.547 1 97.38 187 PHE B CA 1
ATOM 3504 C C . PHE B 1 187 ? -4.629 18.359 25.703 1 97.38 187 PHE B C 1
ATOM 3506 O O . PHE B 1 187 ? -3.91 18.516 24.703 1 97.38 187 PHE B O 1
ATOM 3513 N N . ASP B 1 188 ? -4.137 18.203 26.906 1 95.56 188 ASP B N 1
ATOM 3514 C CA . ASP B 1 188 ? -2.713 18.406 27.172 1 95.56 188 ASP B CA 1
ATOM 3515 C C . ASP B 1 188 ? -1.877 17.328 26.469 1 95.56 188 ASP B C 1
ATOM 3517 O O . ASP B 1 188 ? -0.706 17.562 26.156 1 95.56 188 ASP B O 1
ATOM 3521 N N . ALA B 1 189 ? -2.477 16.25 26.25 1 96.5 189 ALA B N 1
ATOM 3522 C CA . ALA B 1 189 ? -1.759 15.141 25.609 1 96.5 189 ALA B CA 1
ATOM 3523 C C . ALA B 1 189 ? -1.789 15.258 24.094 1 96.5 189 ALA B C 1
ATOM 3525 O O . ALA B 1 189 ? -1.03 14.586 23.391 1 96.5 189 ALA B O 1
ATOM 3526 N N . LEU B 1 190 ? -2.641 16.062 23.531 1 97.88 190 LEU B N 1
ATOM 3527 C CA . LEU B 1 190 ? -2.793 16.219 22.078 1 97.88 190 LEU B CA 1
ATOM 3528 C C . LEU B 1 190 ? -1.631 17 21.5 1 97.88 190 LEU B C 1
ATOM 3530 O O . LEU B 1 190 ? -1.176 17.984 22.094 1 97.88 190 LEU B O 1
ATOM 3534 N N . GLU B 1 191 ? -1.146 16.516 20.422 1 98.25 191 GLU B N 1
ATOM 3535 C CA . GLU B 1 191 ? -0.306 17.344 19.578 1 98.25 191 GLU B CA 1
ATOM 3536 C C . GLU B 1 191 ? -1.144 18.094 18.531 1 98.25 191 GLU B C 1
ATOM 3538 O O . GLU B 1 191 ? -2.01 17.5 17.891 1 98.25 191 GLU B O 1
ATOM 3543 N N . LEU B 1 192 ? -0.944 19.391 18.422 1 97.94 192 LEU B N 1
ATOM 3544 C CA . LEU B 1 192 ? -1.619 20.188 17.406 1 97.94 192 LEU B CA 1
ATOM 3545 C C . LEU B 1 192 ? -0.701 20.453 16.219 1 97.94 192 LEU B C 1
ATOM 3547 O O . LEU B 1 192 ? 0.42 20.938 16.391 1 97.94 192 LEU B O 1
ATOM 3551 N N . ASN B 1 193 ? -1.23 20.062 15.07 1 98.38 193 ASN B N 1
ATOM 3552 C CA . ASN B 1 193 ? -0.496 20.234 13.82 1 98.38 193 ASN B CA 1
ATOM 3553 C C . ASN B 1 193 ? -1.162 21.266 12.906 1 98.38 193 ASN B C 1
ATOM 3555 O O . ASN B 1 193 ? -2.389 21.297 12.789 1 98.38 193 ASN B O 1
ATOM 3559 N N . LEU B 1 194 ? -0.361 22.094 12.312 1 97.12 194 LEU B N 1
ATOM 3560 C CA . LEU B 1 194 ? -0.861 23.047 11.336 1 97.12 194 LEU B CA 1
ATOM 3561 C C . LEU B 1 194 ? -0.204 22.828 9.977 1 97.12 194 LEU B C 1
ATOM 3563 O O . LEU B 1 194 ? 1.024 22.828 9.867 1 97.12 194 LEU B O 1
ATOM 3567 N N . ALA B 1 195 ? -1.033 22.641 8.992 1 95.69 195 ALA B N 1
ATOM 3568 C CA . ALA B 1 195 ? -0.53 22.594 7.621 1 95.69 195 ALA B CA 1
ATOM 3569 C C . ALA B 1 195 ? -0.193 24 7.117 1 95.69 195 ALA B C 1
ATOM 3571 O O . ALA B 1 195 ? -1.047 24.891 7.117 1 95.69 195 ALA B O 1
ATOM 3572 N N . ILE B 1 196 ? 1.029 24.156 6.672 1 95.88 196 ILE B N 1
ATOM 3573 C CA . ILE B 1 196 ? 1.455 25.422 6.078 1 95.88 196 ILE B CA 1
ATOM 3574 C C . ILE B 1 196 ? 1.261 25.375 4.562 1 95.88 196 ILE B C 1
ATOM 3576 O O . ILE B 1 196 ? 1.861 24.531 3.881 1 95.88 196 ILE B O 1
ATOM 3580 N N . THR B 1 197 ? 0.483 26.297 4.066 1 93.38 197 THR B N 1
ATOM 3581 C CA . THR B 1 197 ? 0.084 26.188 2.668 1 93.38 197 THR B CA 1
ATOM 3582 C C . THR B 1 197 ? 0.863 27.188 1.813 1 93.38 197 THR B C 1
ATOM 3584 O O . THR B 1 197 ? 0.78 27.156 0.583 1 93.38 197 THR B O 1
ATOM 3587 N N . ALA B 1 198 ? 1.614 28.047 2.469 1 94.12 198 ALA B N 1
ATOM 3588 C CA . ALA B 1 198 ? 2.418 29 1.707 1 94.12 198 ALA B CA 1
ATOM 3589 C C . ALA B 1 198 ? 3.664 29.422 2.486 1 94.12 198 ALA B C 1
ATOM 3591 O O . ALA B 1 198 ? 3.59 29.703 3.684 1 94.12 198 ALA B O 1
ATOM 3592 N N . LEU B 1 199 ? 4.773 29.406 1.838 1 95.56 199 LEU B N 1
ATOM 3593 C CA . LEU B 1 199 ? 6.082 29.875 2.293 1 95.56 199 LEU B CA 1
ATOM 3594 C C . LEU B 1 199 ? 6.805 30.625 1.183 1 95.56 199 LEU B C 1
ATOM 3596 O O . LEU B 1 199 ? 6.512 30.438 0 1 95.56 199 LEU B O 1
ATOM 3600 N N . PRO B 1 200 ? 7.691 31.531 1.61 1 95.31 200 PRO B N 1
ATOM 3601 C CA . PRO B 1 200 ? 8.539 32.125 0.573 1 95.31 200 PRO B CA 1
ATOM 3602 C C . PRO B 1 200 ? 9.469 31.109 -0.081 1 95.31 200 PRO B C 1
ATOM 3604 O O . PRO B 1 200 ? 9.93 30.172 0.577 1 95.31 200 PRO B O 1
ATOM 3607 N N . ASN B 1 201 ? 9.695 31.344 -1.292 1 91.19 201 ASN B N 1
ATOM 3608 C CA . ASN B 1 201 ? 10.773 30.609 -1.937 1 91.19 201 ASN B CA 1
ATOM 3609 C C . ASN B 1 201 ? 12.141 31.047 -1.407 1 91.19 201 ASN B C 1
ATOM 3611 O O . ASN B 1 201 ? 12.25 32.062 -0.718 1 91.19 201 ASN B O 1
ATOM 3615 N N . GLU B 1 202 ? 13.07 30.219 -1.688 1 86.56 202 GLU B N 1
ATOM 3616 C CA . GLU B 1 202 ? 14.414 30.547 -1.234 1 86.56 202 GLU B CA 1
ATOM 3617 C C . GLU B 1 202 ? 14.828 31.938 -1.706 1 86.56 202 GLU B C 1
ATOM 3619 O O . GLU B 1 202 ? 14.703 32.25 -2.889 1 86.56 202 GLU B O 1
ATOM 3624 N N . GLY B 1 203 ? 15.273 32.719 -0.852 1 87.56 203 GLY B N 1
ATOM 3625 C CA . GLY B 1 203 ? 15.75 34.031 -1.181 1 87.56 203 GLY B CA 1
ATOM 3626 C C . GLY B 1 203 ? 14.641 35.094 -1.23 1 87.56 203 GLY B C 1
ATOM 3627 O O . GLY B 1 203 ? 14.898 36.25 -1.449 1 87.56 203 GLY B O 1
ATOM 3628 N N . GLU B 1 204 ? 13.461 34.656 -1.089 1 92.75 204 GLU B N 1
ATOM 3629 C CA . GLU B 1 204 ? 12.312 35.562 -1.108 1 92.75 204 GLU B CA 1
ATOM 3630 C C . GLU B 1 204 ? 11.719 35.75 0.287 1 92.75 204 GLU B C 1
ATOM 3632 O O . GLU B 1 204 ? 12.055 35 1.206 1 92.75 204 GLU B O 1
ATOM 3637 N N . THR B 1 205 ? 10.914 36.812 0.409 1 94 205 THR B N 1
ATOM 3638 C CA . THR B 1 205 ? 10.258 37.031 1.691 1 94 205 THR B CA 1
ATOM 3639 C C . THR B 1 205 ? 8.734 36.938 1.539 1 94 205 THR B C 1
ATOM 3641 O O . THR B 1 205 ? 8.023 36.688 2.506 1 94 205 THR B O 1
ATOM 3644 N N . ALA B 1 206 ? 8.289 37.188 0.326 1 94.81 206 ALA B N 1
ATOM 3645 C CA . ALA B 1 206 ? 6.855 37.062 0.068 1 94.81 206 ALA B CA 1
ATOM 3646 C C . ALA B 1 206 ? 6.469 35.594 -0.156 1 94.81 206 ALA B C 1
ATOM 3648 O O . ALA B 1 206 ? 7.164 34.875 -0.867 1 94.81 206 ALA B O 1
ATOM 3649 N N . PRO B 1 207 ? 5.422 35.219 0.483 1 94.88 207 PRO B N 1
ATOM 3650 C CA . PRO B 1 207 ? 5.02 33.812 0.314 1 94.88 207 PRO B CA 1
ATOM 3651 C C . PRO B 1 207 ? 4.512 33.5 -1.094 1 94.88 207 PRO B C 1
ATOM 3653 O O . PRO B 1 207 ? 3.941 34.375 -1.749 1 94.88 207 PRO B O 1
ATOM 3656 N N . ASP B 1 208 ? 4.73 32.281 -1.527 1 92.38 208 ASP B N 1
ATOM 3657 C CA . ASP B 1 208 ? 4.105 31.734 -2.725 1 92.38 208 ASP B CA 1
ATOM 3658 C C . ASP B 1 208 ? 2.656 31.328 -2.449 1 92.38 208 ASP B C 1
ATOM 3660 O O . ASP B 1 208 ? 2.404 30.328 -1.78 1 92.38 208 ASP B O 1
ATOM 3664 N N . LEU B 1 209 ? 1.702 32.031 -3.016 1 90.88 209 LEU B N 1
ATOM 3665 C CA . LEU B 1 209 ? 0.303 31.859 -2.639 1 90.88 209 LEU B CA 1
ATOM 3666 C C . LEU B 1 209 ? -0.398 30.875 -3.568 1 90.88 209 LEU B C 1
ATOM 3668 O O . LEU B 1 209 ? -1.604 30.656 -3.445 1 90.88 209 LEU B O 1
ATOM 3672 N N . ALA B 1 210 ? 0.262 30.281 -4.465 1 86.69 210 ALA B N 1
ATOM 3673 C CA . ALA B 1 210 ? -0.344 29.484 -5.523 1 86.69 210 ALA B CA 1
ATOM 3674 C C . ALA B 1 210 ? -1.229 28.375 -4.945 1 86.69 210 ALA B C 1
ATOM 3676 O O . ALA B 1 210 ? -2.389 28.234 -5.34 1 86.69 210 ALA B O 1
ATOM 3677 N N . MET B 1 211 ? -0.775 27.656 -4.012 1 85.44 211 MET B N 1
ATOM 3678 C CA . MET B 1 211 ? -1.524 26.547 -3.428 1 85.44 211 MET B CA 1
ATOM 3679 C C . MET B 1 211 ? -2.709 27.062 -2.617 1 85.44 211 MET B C 1
ATOM 3681 O O . MET B 1 211 ? -3.822 26.547 -2.744 1 85.44 211 MET B O 1
ATOM 3685 N N . THR B 1 212 ? -2.43 28.016 -1.792 1 87.25 212 THR B N 1
ATOM 3686 C CA . THR B 1 212 ? -3.488 28.547 -0.945 1 87.25 212 THR B CA 1
ATOM 3687 C C . THR B 1 212 ? -4.633 29.094 -1.792 1 87.25 212 THR B C 1
ATOM 3689 O O . THR B 1 212 ? -5.805 28.922 -1.451 1 87.25 212 THR B O 1
ATOM 3692 N N . ARG B 1 213 ? -4.25 29.703 -2.879 1 86.5 213 ARG B N 1
ATOM 3693 C CA . ARG B 1 213 ? -5.25 30.266 -3.785 1 86.5 213 ARG B CA 1
ATOM 3694 C C . ARG B 1 213 ? -6.137 29.156 -4.367 1 86.5 213 ARG B C 1
ATOM 3696 O O . ARG B 1 213 ? -7.344 29.359 -4.52 1 86.5 213 ARG B O 1
ATOM 3703 N N . ARG B 1 214 ? -5.617 28.078 -4.574 1 81.19 214 ARG B N 1
ATOM 3704 C CA . ARG B 1 214 ? -6.379 26.953 -5.105 1 81.19 214 ARG B CA 1
ATOM 3705 C C . ARG B 1 214 ? -7.406 26.453 -4.094 1 81.19 214 ARG B C 1
ATOM 3707 O O . ARG B 1 214 ? -8.508 26.047 -4.469 1 81.19 214 ARG B O 1
ATOM 3714 N N . TYR B 1 215 ? -7.078 26.594 -2.865 1 79.38 215 TYR B N 1
ATOM 3715 C CA . TYR B 1 215 ? -7.941 26.078 -1.807 1 79.38 215 TYR B CA 1
ATOM 3716 C C . TYR B 1 215 ? -8.953 27.141 -1.377 1 79.38 215 TYR B C 1
ATOM 3718 O O . TYR B 1 215 ? -10.016 26.812 -0.838 1 79.38 215 TYR B O 1
ATOM 3726 N N . ALA B 1 216 ? -8.562 28.422 -1.596 1 83.25 216 ALA B N 1
ATOM 3727 C CA . ALA B 1 216 ? -9.422 29.531 -1.192 1 83.25 216 ALA B CA 1
ATOM 3728 C C . ALA B 1 216 ? -9.555 30.547 -2.314 1 83.25 216 ALA B C 1
ATOM 3730 O O . ALA B 1 216 ? -9.211 31.719 -2.141 1 83.25 216 ALA B O 1
ATOM 3731 N N . PRO B 1 217 ? -10.18 30.109 -3.365 1 84 217 PRO B N 1
ATOM 3732 C CA . PRO B 1 217 ? -10.242 30.984 -4.535 1 84 217 PRO B CA 1
ATOM 3733 C C . PRO B 1 217 ? -11.078 32.25 -4.289 1 84 217 PRO B C 1
ATOM 3735 O O . PRO B 1 217 ? -10.906 33.25 -4.984 1 84 217 PRO B O 1
ATOM 3738 N N . GLU B 1 218 ? -11.867 32.188 -3.332 1 87.38 218 GLU B N 1
ATOM 3739 C CA . GLU B 1 218 ? -12.773 33.281 -3.098 1 87.38 218 GLU B CA 1
ATOM 3740 C C . GLU B 1 218 ? -12.117 34.375 -2.248 1 87.38 218 GLU B C 1
ATOM 3742 O O . GLU B 1 218 ? -12.617 35.5 -2.162 1 87.38 218 GLU B O 1
ATOM 3747 N N . LEU B 1 219 ? -10.992 34.094 -1.657 1 88.5 219 LEU B N 1
ATOM 3748 C CA . LEU B 1 219 ? -10.352 35.031 -0.762 1 88.5 219 LEU B CA 1
ATOM 3749 C C . LEU B 1 219 ? -9.461 36 -1.542 1 88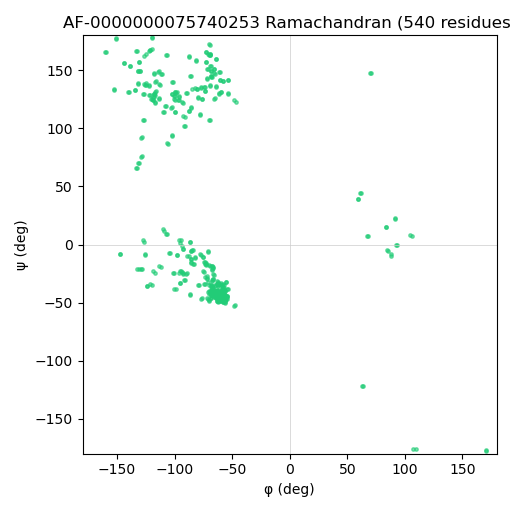.5 219 LEU B C 1
ATOM 3751 O O . LEU B 1 219 ? -8.836 35.625 -2.535 1 88.5 219 LEU B O 1
ATOM 3755 N N . SER B 1 220 ? -9.43 37.219 -1.051 1 90.12 220 SER B N 1
ATOM 3756 C CA . SER B 1 220 ? -8.492 38.188 -1.605 1 90.12 220 SER B CA 1
ATOM 3757 C C . SER B 1 220 ? -7.059 37.875 -1.18 1 90.12 220 SER B C 1
ATOM 3759 O O . SER B 1 220 ? -6.836 37.094 -0.269 1 90.12 220 SER B O 1
ATOM 3761 N N . ASP B 1 221 ? -6.121 38.5 -1.854 1 89.75 221 ASP B N 1
ATOM 3762 C CA . ASP B 1 221 ? -4.719 38.312 -1.485 1 89.75 221 ASP B CA 1
ATOM 3763 C C . ASP B 1 221 ? -4.477 38.719 -0.033 1 89.75 221 ASP B C 1
ATOM 3765 O O . ASP B 1 221 ? -3.754 38.031 0.694 1 89.75 221 ASP B O 1
ATOM 3769 N N . GLU B 1 222 ? -5.07 39.781 0.316 1 90.31 222 GLU B N 1
ATOM 3770 C CA . GLU B 1 222 ? -4.922 40.25 1.685 1 90.31 222 GLU B CA 1
ATOM 3771 C C . GLU B 1 222 ? -5.477 39.25 2.691 1 90.31 222 GLU B C 1
ATOM 3773 O O . GLU B 1 222 ? -4.871 39.031 3.74 1 90.31 222 GLU B O 1
ATOM 3778 N N . GLN B 1 223 ? -6.566 38.688 2.344 1 89.38 223 GLN B N 1
ATOM 3779 C CA . GLN B 1 223 ? -7.195 37.719 3.211 1 89.38 223 GLN B CA 1
ATOM 3780 C C . GLN B 1 223 ? -6.348 36.438 3.301 1 89.38 223 GLN B C 1
ATOM 3782 O O . GLN B 1 223 ? -6.227 35.844 4.371 1 89.38 223 GLN B O 1
ATOM 3787 N N . ILE B 1 224 ? -5.809 36.062 2.154 1 91 224 ILE B N 1
ATOM 3788 C CA . ILE B 1 224 ? -4.961 34.875 2.111 1 91 224 ILE B CA 1
ATOM 3789 C C . ILE B 1 224 ? -3.713 35.094 2.961 1 91 224 ILE B C 1
ATOM 3791 O O . ILE B 1 224 ? -3.322 34.219 3.744 1 91 224 ILE B O 1
ATOM 3795 N N . LEU B 1 225 ? -3.145 36.281 2.873 1 91.31 225 LEU B N 1
ATOM 3796 C CA . LEU B 1 225 ? -1.915 36.594 3.584 1 91.31 225 LEU B CA 1
ATOM 3797 C C . LEU B 1 225 ? -2.15 36.625 5.09 1 91.31 225 LEU B C 1
ATOM 3799 O O . LEU B 1 225 ? -1.206 36.5 5.871 1 91.31 225 LEU B O 1
ATOM 3803 N N . ALA B 1 226 ? -3.428 36.75 5.496 1 89.75 226 ALA B N 1
ATOM 3804 C CA . ALA B 1 226 ? -3.768 36.844 6.91 1 89.75 226 ALA B CA 1
ATOM 3805 C C . ALA B 1 226 ? -3.965 35.469 7.539 1 89.75 226 ALA B C 1
ATOM 3807 O O . ALA B 1 226 ? -4.07 35.344 8.758 1 89.75 226 ALA B O 1
ATOM 3808 N N . LEU B 1 227 ? -4 34.5 6.691 1 91.94 227 LEU B N 1
ATOM 3809 C CA . LEU B 1 227 ? -4.191 33.156 7.211 1 91.94 227 LEU B CA 1
ATOM 3810 C C . LEU B 1 227 ? -2.973 32.688 8.008 1 91.94 227 LEU B C 1
ATOM 3812 O O . LEU B 1 227 ? -1.836 33 7.625 1 91.94 227 LEU B O 1
ATOM 3816 N N . HIS B 1 228 ? -3.225 31.938 9.062 1 94.19 228 HIS B N 1
ATOM 3817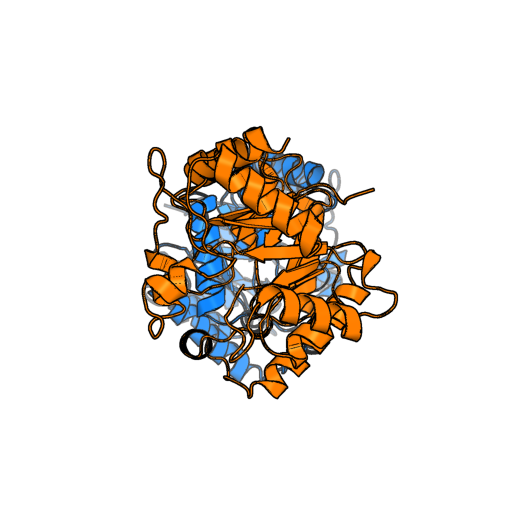 C CA . HIS B 1 228 ? -2.148 31.438 9.906 1 94.19 228 HIS B CA 1
ATOM 3818 C C . HIS B 1 228 ? -1.284 30.422 9.164 1 94.19 228 HIS B C 1
ATOM 3820 O O . HIS B 1 228 ? -0.129 30.203 9.531 1 94.19 228 HIS B O 1
ATOM 3826 N N . SER B 1 229 ? -1.839 29.812 8.086 1 94.81 229 SER B N 1
ATOM 3827 C CA . SER B 1 229 ? -1.133 28.797 7.32 1 94.81 229 SER B CA 1
ATOM 3828 C C . SER B 1 229 ? -0.229 29.422 6.266 1 94.81 229 SER B C 1
ATOM 3830 O O . SER B 1 229 ? 0.471 28.719 5.539 1 94.81 229 SER B O 1
ATOM 3832 N N . VAL B 1 230 ? -0.281 30.703 6.145 1 95 230 VAL B N 1
ATOM 3833 C CA . VAL B 1 230 ? 0.522 31.438 5.184 1 95 230 VAL B CA 1
ATOM 3834 C C . VAL B 1 230 ? 1.621 32.219 5.91 1 95 230 VAL B C 1
ATOM 3836 O O . VAL B 1 230 ? 1.336 33.094 6.727 1 95 230 VAL B O 1
ATOM 3839 N N . LEU B 1 231 ? 2.861 31.875 5.57 1 96.38 231 LEU B N 1
ATOM 3840 C CA . LEU B 1 231 ? 3.99 32.469 6.285 1 96.38 231 LEU B CA 1
ATOM 3841 C C . LEU B 1 231 ? 4.848 33.312 5.344 1 96.38 231 LEU B C 1
ATOM 3843 O O . LEU B 1 231 ? 5.176 32.875 4.238 1 96.38 231 LEU B O 1
ATOM 3847 N N . GLY B 1 232 ? 5.184 34.5 5.754 1 95.94 232 GLY B N 1
ATOM 3848 C CA . GLY B 1 232 ? 6.086 35.375 5.031 1 95.94 232 GLY B CA 1
ATOM 3849 C C . GLY B 1 232 ? 7.246 35.875 5.875 1 95.94 232 GLY B C 1
ATOM 3850 O O . GLY B 1 232 ? 7.227 35.75 7.102 1 95.94 232 GLY B O 1
ATOM 3851 N N . GLY B 1 233 ? 8.297 36.375 5.176 1 96.69 233 GLY B N 1
ATOM 3852 C CA . GLY B 1 233 ? 9.461 36.906 5.863 1 96.69 233 GLY B CA 1
ATOM 3853 C C . GLY B 1 233 ? 10.688 36.031 5.719 1 96.69 233 GLY B C 1
ATOM 3854 O O . GLY B 1 233 ? 10.695 35.094 4.93 1 96.69 233 GLY B O 1
ATOM 3855 N N . SER B 1 234 ? 11.75 36.438 6.395 1 96.31 234 SER B N 1
ATOM 3856 C CA . SER B 1 234 ? 12.977 35.656 6.457 1 96.31 234 SER B CA 1
ATOM 3857 C C . SER B 1 234 ? 12.773 34.375 7.293 1 96.31 234 SER B C 1
ATOM 3859 O O . SER B 1 234 ? 11.805 34.281 8.047 1 96.31 234 SER B O 1
ATOM 3861 N N . PRO B 1 235 ? 13.688 33.469 7.137 1 97.12 235 PRO B N 1
ATOM 3862 C CA . PRO B 1 235 ? 13.609 32.281 7.98 1 97.12 235 PRO B CA 1
ATOM 3863 C C . PRO B 1 235 ? 13.531 32.625 9.469 1 97.12 235 PRO B C 1
ATOM 3865 O O . PRO B 1 235 ? 12.781 31.969 10.211 1 97.12 235 PRO B O 1
ATOM 3868 N N . ARG B 1 236 ? 14.258 33.625 9.898 1 97.19 236 ARG B N 1
ATOM 3869 C CA . ARG B 1 236 ? 14.227 34.031 11.305 1 97.19 236 ARG B CA 1
ATOM 3870 C C . ARG B 1 236 ? 12.844 34.562 11.688 1 97.19 236 ARG B C 1
ATOM 3872 O O . ARG B 1 236 ? 12.32 34.219 12.75 1 97.19 236 ARG B O 1
ATOM 3879 N N . GLU B 1 237 ? 12.273 35.312 10.828 1 97.88 237 GLU B N 1
ATOM 3880 C CA . GLU B 1 237 ? 10.945 35.875 11.086 1 97.88 237 GLU B CA 1
ATOM 3881 C C . GLU B 1 237 ? 9.883 34.781 11.117 1 97.88 237 GLU B C 1
ATOM 3883 O O . GLU B 1 237 ? 8.977 34.812 11.953 1 97.88 237 GLU B O 1
ATOM 3888 N N . ILE B 1 238 ? 9.984 33.875 10.172 1 98.06 238 ILE B N 1
ATOM 3889 C CA . ILE B 1 238 ? 9.055 32.75 10.141 1 98.06 238 ILE B CA 1
ATOM 3890 C C . ILE B 1 238 ? 9.211 31.922 11.414 1 98.06 238 ILE B C 1
ATOM 3892 O O . ILE B 1 238 ? 8.219 31.516 12.031 1 98.06 238 ILE B O 1
ATOM 3896 N N . ALA B 1 239 ? 10.422 31.672 11.836 1 98.12 239 ALA B N 1
ATOM 3897 C CA . ALA B 1 239 ? 10.688 30.953 13.078 1 98.12 239 ALA B CA 1
ATOM 3898 C C . ALA B 1 239 ? 10.023 31.641 14.266 1 98.12 239 ALA B C 1
ATOM 3900 O O . ALA B 1 239 ? 9.414 30.984 15.109 1 98.12 239 ALA B O 1
ATOM 3901 N N . ASP B 1 240 ? 10.156 32.938 14.305 1 98.19 240 ASP B N 1
ATOM 3902 C CA . ASP B 1 240 ? 9.523 33.719 15.375 1 98.19 240 ASP B CA 1
ATOM 3903 C C . ASP B 1 240 ? 8.008 33.531 15.352 1 98.19 240 ASP B C 1
ATOM 3905 O O . ASP B 1 240 ? 7.379 33.406 16.406 1 98.19 240 ASP B O 1
ATOM 3909 N N . THR B 1 241 ? 7.488 33.594 14.141 1 97.81 241 THR B N 1
ATOM 3910 C CA . THR B 1 241 ? 6.051 33.406 13.984 1 97.81 241 THR B CA 1
ATOM 3911 C C . THR B 1 241 ? 5.625 32.031 14.508 1 97.81 241 THR B C 1
ATOM 3913 O O . THR B 1 241 ? 4.652 31.922 15.266 1 97.81 241 THR B O 1
ATOM 3916 N N . LEU B 1 242 ? 6.316 30.953 14.18 1 98.12 242 LEU B N 1
ATOM 3917 C CA . LEU B 1 242 ? 5.988 29.609 14.617 1 98.12 242 LEU B CA 1
ATOM 3918 C C . LEU B 1 242 ? 6.152 29.469 16.125 1 98.12 242 LEU B C 1
ATOM 3920 O O . L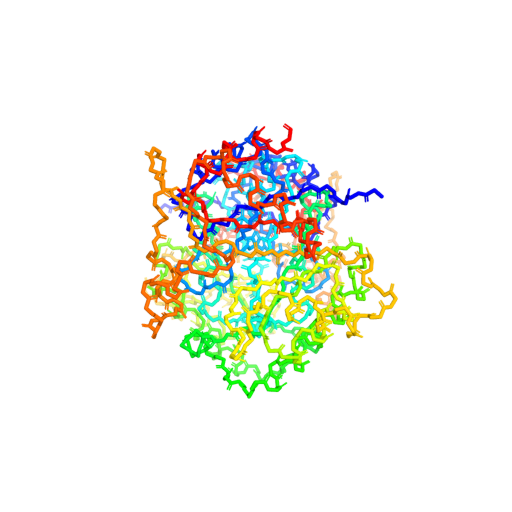EU B 1 242 ? 5.348 28.812 16.797 1 98.12 242 LEU B O 1
ATOM 3924 N N . ALA B 1 243 ? 7.191 30.078 16.672 1 98 243 ALA B N 1
ATOM 3925 C CA . ALA B 1 243 ? 7.344 30.109 18.125 1 98 243 ALA B CA 1
ATOM 3926 C C . ALA B 1 243 ? 6.148 30.781 18.797 1 98 243 ALA B C 1
ATOM 3928 O O . ALA B 1 243 ? 5.676 30.328 19.844 1 98 243 ALA B O 1
ATOM 3929 N N . GLY B 1 244 ? 5.719 31.859 18.188 1 97.44 244 GLY B N 1
ATOM 3930 C CA . GLY B 1 244 ? 4.512 32.5 18.672 1 97.44 244 GLY B CA 1
ATOM 3931 C C . GLY B 1 244 ? 3.289 31.625 18.641 1 97.44 244 GLY B C 1
ATOM 3932 O O . GLY B 1 244 ? 2.479 31.625 19.562 1 97.44 244 GLY B O 1
ATOM 3933 N N . TYR B 1 245 ? 3.113 30.859 17.531 1 97 245 TYR B N 1
ATOM 3934 C CA . TYR B 1 245 ? 2 29.922 17.422 1 97 245 TYR B CA 1
ATOM 3935 C C . TYR B 1 245 ? 2.029 28.906 18.547 1 97 245 TYR B C 1
ATOM 3937 O O . TYR B 1 245 ? 0.983 28.547 19.094 1 97 245 TYR B O 1
ATOM 3945 N N . ARG B 1 246 ? 3.24 28.422 18.875 1 97.38 246 ARG B N 1
ATOM 3946 C CA . ARG B 1 246 ? 3.367 27.5 20 1 97.38 246 ARG B CA 1
ATOM 3947 C C . ARG B 1 246 ? 2.934 28.172 21.297 1 97.38 246 ARG B C 1
ATOM 3949 O O . ARG B 1 246 ? 2.156 27.609 22.062 1 97.38 246 ARG B O 1
ATOM 3956 N N . ASP B 1 247 ? 3.381 29.406 21.531 1 96.56 247 ASP B N 1
ATOM 3957 C CA . ASP B 1 247 ? 3.146 30.094 22.797 1 96.56 247 ASP B CA 1
ATOM 3958 C C . ASP B 1 247 ? 1.675 30.469 22.953 1 96.56 247 ASP B C 1
ATOM 3960 O O . ASP B 1 247 ? 1.11 30.359 24.031 1 96.56 247 ASP B O 1
ATOM 3964 N N . ILE B 1 248 ? 1.1 30.906 21.859 1 95.56 248 ILE B N 1
ATOM 3965 C CA . ILE B 1 248 ? -0.244 31.469 21.906 1 95.56 248 ILE B CA 1
ATOM 3966 C C . ILE B 1 248 ? -1.28 30.359 21.766 1 95.56 248 ILE B C 1
ATOM 3968 O O . ILE B 1 248 ? -2.281 30.344 22.484 1 95.56 248 ILE B O 1
ATOM 3972 N N . TYR B 1 249 ? -1.061 29.406 20.844 1 95.31 249 TYR B N 1
ATOM 3973 C CA . TYR B 1 249 ? -2.102 28.438 20.469 1 95.31 249 TYR B CA 1
ATOM 3974 C C . TYR B 1 249 ? -1.733 27.031 20.938 1 95.31 249 TYR B C 1
ATOM 3976 O O . TYR B 1 249 ? -2.588 26.156 20.969 1 95.31 249 TYR B O 1
ATOM 3984 N N . GLY B 1 250 ? -0.508 26.781 21.219 1 96.69 250 GLY B N 1
ATOM 3985 C CA . GLY B 1 250 ? -0.079 25.438 21.594 1 96.69 250 GLY B CA 1
ATOM 3986 C C . GLY B 1 250 ? 0.205 24.547 20.406 1 96.69 250 GLY B C 1
ATOM 3987 O O . GLY B 1 250 ? 0.313 23.328 20.547 1 96.69 250 GLY B O 1
ATOM 3988 N N . VAL B 1 251 ? 0.342 25.141 19.203 1 97.25 251 VAL B N 1
ATOM 3989 C CA . VAL B 1 251 ? 0.674 24.375 18 1 97.25 251 VAL B CA 1
ATOM 3990 C C . VAL B 1 251 ? 2.172 24.094 17.984 1 97.25 251 VAL B C 1
ATOM 3992 O O . VAL B 1 251 ? 2.992 25 18.047 1 97.25 251 VAL B O 1
ATOM 3995 N N . THR B 1 252 ? 2.469 22.812 17.844 1 97.38 252 THR B N 1
ATOM 3996 C CA . THR B 1 252 ? 3.885 22.484 17.969 1 97.38 252 THR B CA 1
ATOM 3997 C C . THR B 1 252 ? 4.363 21.719 16.734 1 97.38 252 THR B C 1
ATOM 3999 O O . THR B 1 252 ? 5.559 21.469 16.578 1 97.38 252 THR B O 1
ATOM 4002 N N . SER B 1 253 ? 3.469 21.344 15.875 1 97.81 253 SER B N 1
ATOM 4003 C CA . SER B 1 253 ? 3.832 20.594 14.672 1 97.81 253 SER B CA 1
ATOM 4004 C C . SER B 1 253 ? 3.381 21.344 13.414 1 97.81 253 SER B C 1
ATOM 4006 O O . SER B 1 253 ? 2.275 21.891 13.375 1 97.81 253 SER B O 1
ATOM 4008 N N . PHE B 1 254 ? 4.324 21.344 12.453 1 98.12 254 PHE B N 1
ATOM 4009 C CA . PHE B 1 254 ? 4.066 22.078 11.219 1 98.12 254 PHE B CA 1
ATOM 4010 C C . PHE B 1 254 ? 4.449 21.234 10 1 98.12 254 PHE B C 1
ATOM 4012 O O . PHE B 1 254 ? 5.523 20.641 9.969 1 98.12 254 PHE B O 1
ATOM 4019 N N . THR B 1 255 ? 3.596 21.172 9.023 1 97.88 255 THR B N 1
ATOM 4020 C CA . THR B 1 255 ? 3.852 20.406 7.805 1 97.88 255 THR B CA 1
ATOM 4021 C C . THR B 1 255 ? 3.896 21.328 6.586 1 97.88 255 THR B C 1
ATOM 4023 O O . THR B 1 255 ? 2.984 22.141 6.379 1 97.88 255 THR B O 1
ATOM 4026 N N . VAL B 1 256 ? 4.953 21.203 5.801 1 97 256 VAL B N 1
ATOM 4027 C CA . VAL B 1 256 ? 5.117 22.031 4.602 1 97 256 VAL B CA 1
ATOM 4028 C C . VAL B 1 256 ? 5.242 21.125 3.375 1 97 256 VAL B C 1
ATOM 4030 O O . VAL B 1 256 ? 5.453 19.922 3.502 1 97 256 VAL B O 1
ATOM 4033 N N . GLN B 1 257 ? 5.121 21.75 2.199 1 95.31 257 GLN B N 1
ATOM 4034 C CA . GLN B 1 257 ? 5.277 21.016 0.945 1 95.31 257 GLN B CA 1
ATOM 4035 C C . GLN B 1 257 ? 6.754 20.844 0.596 1 95.31 257 GLN B C 1
ATOM 4037 O O . GLN B 1 257 ? 7.598 21.625 1.017 1 95.31 257 GLN B O 1
ATOM 4042 N N . ASP B 1 258 ? 6.988 19.859 -0.225 1 95 258 ASP B N 1
ATOM 4043 C CA . ASP B 1 258 ? 8.375 19.469 -0.452 1 95 258 ASP B CA 1
ATOM 4044 C C . ASP B 1 258 ? 9.102 20.484 -1.316 1 95 258 ASP B C 1
ATOM 4046 O O . ASP B 1 258 ? 10.336 20.547 -1.324 1 95 258 ASP B O 1
ATOM 4050 N N . ASN B 1 259 ? 8.328 21.359 -2.027 1 92.12 259 ASN B N 1
ATOM 4051 C CA . ASN B 1 259 ? 8.992 22.422 -2.777 1 92.12 259 ASN B CA 1
ATOM 4052 C C . ASN B 1 259 ? 9.586 23.484 -1.852 1 92.12 259 ASN B C 1
ATOM 4054 O O . ASN B 1 259 ? 10.352 24.328 -2.293 1 92.12 259 ASN B O 1
ATOM 4058 N N . HIS B 1 260 ? 9.352 23.406 -0.571 1 94.19 260 HIS B N 1
ATOM 4059 C CA . HIS B 1 260 ? 9.859 24.375 0.395 1 94.19 260 HIS B CA 1
ATOM 4060 C C . HIS B 1 260 ? 10.945 23.75 1.268 1 94.19 260 HIS B C 1
ATOM 4062 O O . HIS B 1 260 ? 11.305 24.312 2.309 1 94.19 260 HIS B O 1
ATOM 4068 N N . LEU B 1 261 ? 11.414 22.641 0.883 1 95.44 261 LEU B N 1
ATOM 4069 C CA . LEU B 1 261 ? 12.383 21.859 1.653 1 95.44 261 LEU B CA 1
ATOM 4070 C C . LEU B 1 261 ? 13.539 22.75 2.119 1 95.44 261 LEU B C 1
ATOM 4072 O O . LEU B 1 261 ? 13.797 22.844 3.32 1 95.44 261 LEU B O 1
ATOM 4076 N N . ASP B 1 262 ? 14.164 23.469 1.226 1 94.44 262 ASP B N 1
ATOM 4077 C CA . ASP B 1 262 ? 15.383 24.219 1.544 1 94.44 262 ASP B CA 1
ATOM 4078 C C . ASP B 1 262 ? 15.07 25.422 2.432 1 94.44 262 ASP B C 1
ATOM 4080 O O . ASP B 1 262 ? 15.758 25.656 3.428 1 94.44 262 ASP B O 1
ATOM 4084 N N . ASN B 1 263 ? 14.062 26.156 2.062 1 95.56 263 ASN B N 1
ATOM 4085 C CA . ASN B 1 263 ? 13.719 27.344 2.857 1 95.56 263 ASN B CA 1
ATOM 4086 C C . ASN B 1 263 ? 13.266 26.953 4.262 1 95.56 263 ASN B C 1
ATOM 4088 O O . ASN B 1 263 ? 13.656 27.578 5.242 1 95.56 263 ASN B O 1
ATOM 4092 N N . PHE B 1 264 ? 12.492 25.969 4.305 1 97.5 264 PHE B N 1
ATOM 4093 C CA . PHE B 1 264 ? 11.969 25.578 5.609 1 97.5 264 PHE B CA 1
ATOM 4094 C C . PHE B 1 264 ? 13.047 24.938 6.465 1 97.5 264 PHE B C 1
ATOM 4096 O O . PHE B 1 264 ? 13.008 25.016 7.695 1 97.5 264 PHE B O 1
ATOM 4103 N N . ALA B 1 265 ? 14 24.297 5.824 1 97.5 265 ALA B N 1
ATOM 4104 C CA . ALA B 1 265 ? 15.148 23.781 6.57 1 97.5 265 ALA B CA 1
ATOM 4105 C C . ALA B 1 265 ? 15.852 24.906 7.332 1 97.5 265 ALA B C 1
ATOM 4107 O O . ALA B 1 265 ? 16.344 24.688 8.445 1 97.5 265 ALA B O 1
ATOM 4108 N N . LYS B 1 266 ? 15.93 26.062 6.754 1 97.38 266 LYS B N 1
ATOM 4109 C CA . LYS B 1 266 ? 16.516 27.219 7.426 1 97.38 266 LYS B CA 1
ATOM 4110 C C . LYS B 1 266 ? 15.672 27.656 8.617 1 97.38 266 LYS B C 1
ATOM 4112 O O . LYS B 1 266 ? 16.203 28.109 9.633 1 97.38 266 LYS B O 1
ATOM 4117 N N . VAL B 1 267 ? 14.359 27.562 8.43 1 97.94 267 VAL B N 1
ATOM 4118 C CA . VAL B 1 267 ? 13.453 27.875 9.531 1 97.94 267 VAL B CA 1
ATOM 4119 C C . VAL B 1 267 ? 13.672 26.891 10.68 1 97.94 267 VAL B C 1
ATOM 4121 O O . VAL B 1 267 ? 13.742 27.297 11.844 1 97.94 267 VAL B O 1
ATOM 4124 N N . ILE B 1 268 ? 13.781 25.609 10.352 1 98.19 268 ILE B N 1
ATOM 4125 C CA . ILE B 1 268 ? 14.031 24.578 11.352 1 98.19 268 ILE B CA 1
ATOM 4126 C C . ILE B 1 268 ? 15.312 24.891 12.109 1 98.19 268 ILE B C 1
ATOM 4128 O O . ILE B 1 268 ? 15.352 24.797 13.336 1 98.19 268 ILE B O 1
ATOM 4132 N N . ALA B 1 269 ? 16.359 25.312 11.414 1 97.25 269 ALA B N 1
ATOM 4133 C CA . ALA B 1 269 ? 17.656 25.609 12.023 1 97.25 269 ALA B CA 1
ATOM 4134 C C . ALA B 1 269 ? 17.531 26.75 13.023 1 97.25 269 ALA B C 1
ATOM 4136 O O . ALA B 1 269 ? 18.234 26.781 14.039 1 97.25 269 ALA B O 1
ATOM 4137 N N . GLU B 1 270 ? 16.625 27.719 12.766 1 97.06 270 GLU B N 1
ATOM 4138 C CA . GLU B 1 270 ? 16.406 28.844 13.664 1 97.06 270 GLU B CA 1
ATOM 4139 C C . GLU B 1 270 ? 15.695 28.406 14.945 1 97.06 270 GLU B C 1
ATOM 4141 O O . GLU B 1 270 ? 15.812 29.062 15.977 1 97.06 270 GLU B O 1
ATOM 4146 N N . LEU B 1 271 ? 14.922 27.344 14.867 1 96.81 271 LEU B N 1
ATOM 4147 C CA . LEU B 1 271 ? 14.078 26.922 15.984 1 96.81 271 LEU B CA 1
ATOM 4148 C C . LEU B 1 271 ? 14.766 25.844 16.812 1 96.81 271 LEU B C 1
ATOM 4150 O O . LEU B 1 271 ? 14.367 25.578 17.953 1 96.81 271 LEU B O 1
ATOM 4154 N N . ARG B 1 272 ? 15.703 25.094 16.219 1 91.75 272 ARG B N 1
ATOM 4155 C CA . ARG B 1 272 ? 16.406 24.031 16.938 1 91.75 272 ARG B CA 1
ATOM 4156 C C . ARG B 1 272 ? 17.781 24.5 17.391 1 91.75 272 ARG B C 1
ATOM 4158 O O . ARG B 1 272 ? 18.438 25.297 16.719 1 91.75 272 ARG B O 1
#

InterPro domains:
  IPR011251 Luciferase-like domain [PF00296] (18-194)
  IPR019923 Luciferase-like, F420-dependent oxidoreductase, MSMEG2516, predicted [TIGR03621] (5-272)
  IPR036661 Luciferase-like domain superfamily [G3DSA:3.20.20.30] (3-272)
  IPR036661 Luciferase-like domain superfamily [SSF51679] (5-266)
  IPR051260 Diverse substrate monooxygenases [PTHR30011] (17-110)

Nearest PDB structures (foldseek):
  1f07-assembly1_A  TM=7.957E-01  e=3.979E-14  Methanothermobacter thermautotrophicus
  8qq8-assembly1_A-2  TM=8.077E-01  e=1.214E-13  Methanocaldococcus jannaschii
  8qpl-assembly1_B  TM=8.113E-01  e=1.941E-13  Methanocaldococcus jannaschii
  8qpm-assembly2_D  TM=8.087E-01  e=7.488E-13  Methanocaldococcus jannaschii
  1z69-assembly1_C  TM=7.759E-01  e=4.415E-13  Methanosarcina barkeri

Secondary structure (DSSP, 8-state):
-PPPPEEEEE------HHHHHHHHHHHHHTT--EEE----TTS--HHHHHHHHHTT-SS-EEE-S-EEGGG--HHHHHHHHHHHHHHTTS-EEEEEE----HHHHHHTT-----HHHHHHHHHHHHHHHHHH-TTS-EEEEESSHHHHHHHHHH-SEEEE-----TT-SSHHHHHHHHHHHHHGGGGGGPEEEEE--B-BPTT--SB--HHHHHH-TTS-HHHHHTSTTB--S-HHHHHHHHHHHHHHH-EEEEEEEGGGHHHHHHHHHHH-/-PPPPEEEEE------HHHHHHHHHHHHHTT--EEE----TTS--HHHHHHHHHTT-SS-EEE-S-EEGGG--HHHHHHHHHHHHHHTTS-EEEEEE----HHHHHHTT-----HHHHHHHHHHHHHHHHHH-TTS-EEEE-SSHHHHHHHHHH-SEEEE-----TT-SSHHHHHHHHHHHHHGGGGGGPEEEEE--B-BPTT--SB--HHHHHH-TTS-HHHHHTSTTB--S-HHHHHHHHHHHHHHH-EEEEEEEGGGHHHHHHHHHHH-

Solvent-accessible surface area (backbone atoms only — not comparable to full-atom values): 27754 Å² total; per-residue (Å²): 131,82,74,70,76,40,35,31,37,32,44,56,70,71,89,39,43,67,56,43,50,49,48,46,41,49,40,44,73,50,62,37,41,27,43,24,23,33,56,48,89,95,39,35,25,40,56,35,51,46,28,46,39,32,72,65,49,89,74,50,24,36,33,28,69,33,30,33,43,76,83,54,39,54,51,58,48,45,38,42,49,52,38,37,22,46,49,39,71,69,32,42,34,47,20,34,26,49,61,85,58,61,67,56,28,55,63,37,74,39,84,76,71,54,73,67,55,31,46,52,48,35,50,54,41,49,54,49,42,44,71,76,38,71,84,50,47,33,31,28,41,52,80,50,67,68,49,39,40,48,18,34,65,69,33,44,24,34,34,38,64,52,61,84,41,87,88,47,94,48,34,66,57,52,52,47,50,53,32,38,65,55,20,51,87,47,39,85,72,46,43,32,29,38,42,39,52,21,47,27,50,78,96,43,37,62,44,46,53,67,60,43,39,70,77,38,69,84,53,49,70,71,57,49,62,66,29,85,23,34,41,52,41,48,41,64,52,38,30,52,51,51,53,45,39,30,73,74,66,54,37,36,28,40,33,34,48,54,92,38,49,70,40,48,32,50,19,47,56,65,72,100,130,83,75,71,76,41,34,31,37,32,45,55,70,70,89,39,44,67,54,42,48,49,49,45,38,48,40,43,73,49,62,36,39,28,45,24,23,33,56,47,90,93,38,37,26,39,56,35,52,46,27,47,39,31,72,65,49,90,76,48,24,36,33,29,68,33,31,33,41,77,80,52,38,55,53,59,47,45,36,42,49,51,38,38,22,47,51,40,69,69,31,42,33,47,21,34,24,48,61,85,58,59,68,54,27,55,64,39,74,40,84,76,69,53,74,67,54,31,46,52,49,34,51,54,39,49,53,52,43,45,71,77,38,74,85,48,48,33,30,28,42,51,82,50,69,68,48,40,40,47,19,34,64,68,33,44,25,33,34,38,64,51,61,82,41,89,88,47,95,50,34,64,57,52,52,46,51,50,33,38,66,54,20,51,89,46,40,83,73,44,43,32,29,38,42,39,51,20,46,26,52,77,93,42,39,62,45,47,53,68,58,43,39,72,77,39,69,87,53,50,70,70,57,49,62,66,29,86,22,35,41,50,41,48,44,63,51,37,29,50,50,51,53,44,39,29,74,75,65,56,37,37,28,41,34,35,49,54,91,38,49,71,40,47,31,48,20,47,56,65,71,98

Foldseek 3Di:
DFDAFAEEAEAWADDDLVRLLVLLVLLVVLPHQEYEYEAAPVTDDQLVSQLSSLQNDQGHAYEYLADQLQLDDQVVVLVSQVVSCVSSVNRYAHEYELDDDCVRCVVSVHDDDDPVVSLVSRLVNLVSNCVSPVSHFYEYEDDDLSSLLSCLDRGQEYEYALDDDPPDPRRLQVSLVSSCVSNPPCSVRHAYEYEAQWDDAVPAFAIDCVRVCVVPVPDDPVRSCPGLSYGGGALLRRLVSQVVCCVPRVHRYYYYYSSCSVRVSSNSVNND/DFDAFAEEAEAWADDDLVRLLVLLVLLVVLPHQEYEYEAAPVTDDQLVSQLSSLQNDQGHAYEYLADQLQLDDQVVVLVSQVVSCVSSVNRYAHEYELDDDCVRCVVSVHDDDDPVVSLVSRLVNLVSNCVSPVSHFYEYEDDDLSSLLSCLDRGQEYEYALDDDPPDPRRLQVSLVSSCVSNPPCSVRHAYEYEQQWDDAVPAFAIDCVRVCVVPVPDDPVRSCPGLSYGGGALLRSLVSQVVCCVPRVHRYYYYYSSCSVRVSSNVVNND

pLDDT: mean 95.06, std 7.17, range [44.97, 98.94]